Protein AF-A0A6V8R348-F1 (afdb_monomer)

pLDDT: mean 73.78, std 25.76, range [20.5, 98.69]

Structure (mmCIF, N/CA/C/O backbone):
data_AF-A0A6V8R348-F1
#
_entry.id   AF-A0A6V8R348-F1
#
loop_
_atom_site.group_PDB
_atom_site.id
_atom_site.type_symbol
_atom_site.label_atom_id
_atom_site.label_alt_id
_atom_site.label_comp_id
_atom_site.label_asym_id
_atom_site.label_entity_id
_atom_site.label_seq_id
_atom_site.pdbx_PDB_ins_code
_atom_site.Cartn_x
_atom_site.Cartn_y
_atom_site.Cartn_z
_atom_site.occupancy
_atom_site.B_iso_or_equiv
_atom_site.auth_seq_id
_atom_site.auth_comp_id
_atom_site.auth_asym_id
_atom_site.auth_atom_id
_atom_site.pdbx_PDB_model_num
ATOM 1 N N . MET A 1 1 ? -8.603 4.366 21.202 1.00 25.11 1 MET A N 1
ATOM 2 C CA . MET A 1 1 ? -8.521 5.725 20.624 1.00 25.11 1 MET A CA 1
ATOM 3 C C . MET A 1 1 ? -7.678 5.683 19.361 1.00 25.11 1 MET A C 1
ATOM 5 O O . MET A 1 1 ? -6.478 5.456 19.450 1.00 25.11 1 MET A O 1
ATOM 9 N N . ALA A 1 2 ? -8.313 5.844 18.203 1.00 22.27 2 ALA A N 1
ATOM 10 C CA . ALA A 1 2 ? -7.664 5.962 16.903 1.00 22.27 2 ALA A CA 1
ATOM 11 C C . ALA A 1 2 ? -8.303 7.152 16.178 1.00 22.27 2 ALA A C 1
ATOM 13 O O . ALA A 1 2 ? -9.514 7.167 15.979 1.00 22.27 2 ALA A O 1
ATOM 14 N N . THR A 1 3 ? -7.496 8.146 15.812 1.00 20.50 3 THR A N 1
ATOM 15 C CA . THR A 1 3 ? -7.921 9.274 14.978 1.00 20.50 3 THR A CA 1
ATOM 16 C C . THR A 1 3 ? -7.189 9.154 13.651 1.00 20.50 3 THR A C 1
ATOM 18 O O . THR A 1 3 ? -5.979 9.358 13.593 1.00 20.50 3 THR A O 1
ATOM 21 N N . ILE A 1 4 ? -7.917 8.817 12.588 1.00 23.52 4 ILE A N 1
ATOM 22 C CA . ILE A 1 4 ? -7.474 8.997 11.203 1.00 23.52 4 ILE A CA 1
ATOM 23 C C . ILE A 1 4 ? -8.502 9.913 10.548 1.00 23.52 4 ILE A C 1
ATOM 25 O O . ILE A 1 4 ? -9.668 9.556 10.392 1.00 23.52 4 ILE A O 1
ATOM 29 N N . ALA A 1 5 ? -8.067 11.126 10.217 1.00 21.28 5 ALA A N 1
ATOM 30 C CA . ALA A 1 5 ? -8.861 12.094 9.481 1.00 21.28 5 ALA A CA 1
ATOM 31 C C . ALA A 1 5 ? -8.872 11.720 7.992 1.00 21.28 5 ALA A C 1
ATOM 33 O O . ALA A 1 5 ? -7.818 11.594 7.372 1.00 21.28 5 ALA A O 1
ATOM 34 N N . VAL A 1 6 ? -10.066 11.583 7.415 1.00 27.16 6 VAL A N 1
ATOM 35 C CA . VAL A 1 6 ? -10.279 11.516 5.963 1.00 27.16 6 VAL A CA 1
ATOM 36 C C . VAL A 1 6 ? -10.998 12.804 5.540 1.00 27.16 6 VAL A C 1
ATOM 38 O O . VAL A 1 6 ? -11.972 13.188 6.196 1.00 27.16 6 VAL A O 1
ATOM 41 N N . PRO A 1 7 ? -10.561 13.503 4.477 1.00 25.31 7 PRO A N 1
ATOM 42 C CA . PRO A 1 7 ? -11.258 14.687 3.989 1.00 25.31 7 PRO A CA 1
ATOM 43 C C . PRO A 1 7 ? -12.612 14.294 3.378 1.00 25.31 7 PRO A C 1
ATOM 45 O O . PRO A 1 7 ? -12.678 13.507 2.435 1.00 25.31 7 PRO A O 1
ATOM 48 N N . ARG A 1 8 ? -13.710 14.849 3.909 1.00 28.59 8 ARG A N 1
ATOM 49 C CA . ARG A 1 8 ? -15.047 14.719 3.305 1.00 28.59 8 ARG A CA 1
ATOM 50 C C . ARG A 1 8 ? -15.149 15.584 2.039 1.00 28.59 8 ARG A C 1
ATOM 52 O O . ARG A 1 8 ? -14.730 16.742 2.077 1.00 28.59 8 ARG A O 1
ATOM 59 N N . PRO A 1 9 ? -15.792 15.103 0.960 1.00 28.42 9 PRO A N 1
ATOM 60 C CA . PRO A 1 9 ? -16.287 15.974 -0.099 1.00 28.42 9 PRO A CA 1
ATOM 61 C C . PRO A 1 9 ? -17.397 16.876 0.457 1.00 28.42 9 PRO A C 1
ATOM 63 O O . PRO A 1 9 ? -18.315 16.404 1.130 1.00 28.42 9 PRO A O 1
ATOM 66 N N . ALA A 1 10 ? -17.332 18.173 0.167 1.00 26.77 10 ALA A N 1
ATOM 67 C CA . ALA A 1 10 ? -18.409 19.102 0.481 1.00 26.77 10 ALA A CA 1
ATOM 68 C C . ALA A 1 10 ? -19.626 18.808 -0.414 1.00 26.77 10 ALA A C 1
ATOM 70 O O . ALA A 1 10 ? -19.584 19.046 -1.620 1.00 26.77 10 ALA A O 1
ATOM 71 N N . LEU A 1 11 ? -20.717 18.313 0.174 1.00 30.47 11 LEU A N 1
ATOM 72 C CA . LEU A 1 11 ? -22.035 18.297 -0.460 1.00 30.47 11 LEU A CA 1
ATOM 73 C C . LEU A 1 11 ? -22.905 19.388 0.170 1.00 30.47 11 LEU A C 1
ATOM 75 O O . LEU A 1 11 ? -23.041 19.479 1.389 1.00 30.47 11 LEU A O 1
ATOM 79 N N . SER A 1 12 ? -23.456 20.243 -0.688 1.00 28.50 12 SER A N 1
ATOM 80 C CA . SER A 1 12 ? -24.325 21.368 -0.339 1.00 28.50 12 SER A CA 1
ATOM 81 C C . SER A 1 12 ? -25.666 20.900 0.256 1.00 28.50 12 SER A C 1
ATOM 83 O O . SER A 1 12 ? -26.158 19.833 -0.122 1.00 28.50 12 SER A O 1
ATOM 85 N N . PRO A 1 13 ? -26.305 21.691 1.137 1.00 29.05 13 PRO A N 1
ATOM 86 C CA . PRO A 1 13 ? -27.517 21.274 1.833 1.00 29.05 13 PRO A CA 1
ATOM 87 C C . PRO A 1 13 ? -28.717 21.250 0.877 1.00 29.05 13 PRO A C 1
ATOM 89 O O . PRO A 1 13 ? -29.029 22.253 0.233 1.00 29.05 13 PRO A O 1
ATOM 92 N N . LYS A 1 14 ? -29.421 20.115 0.804 1.00 29.30 14 LYS A N 1
ATOM 93 C CA . LYS A 1 14 ? -30.771 20.045 0.232 1.00 29.30 14 LYS A CA 1
ATOM 94 C C . LYS A 1 14 ? -31.790 19.869 1.352 1.00 29.30 14 LYS A C 1
ATOM 96 O O . LYS A 1 14 ? -31.671 18.976 2.183 1.00 29.30 14 LYS A O 1
ATOM 101 N N . ASN A 1 15 ? -32.764 20.774 1.339 1.00 25.86 15 ASN A N 1
ATOM 102 C CA . ASN A 1 15 ? -33.866 20.895 2.279 1.00 25.86 15 ASN A CA 1
ATOM 103 C C . ASN A 1 15 ? -34.677 19.604 2.437 1.00 25.86 15 ASN A C 1
ATOM 105 O O . ASN A 1 15 ? -34.973 18.897 1.473 1.00 25.86 15 ASN A O 1
ATOM 109 N N . SER A 1 16 ? -35.113 19.391 3.674 1.00 28.48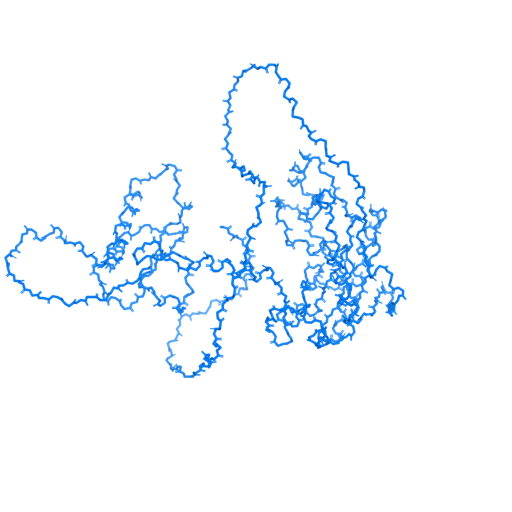 16 SER A N 1
ATOM 110 C CA . SER A 1 16 ? -36.178 18.487 4.074 1.00 28.48 16 SER A CA 1
ATOM 111 C C . SER A 1 16 ? -37.493 18.885 3.406 1.00 28.48 16 SER A C 1
ATOM 113 O O . SER A 1 16 ? -38.022 19.961 3.665 1.00 28.48 16 SER A O 1
ATOM 115 N N . SER A 1 17 ? -38.013 18.019 2.537 1.00 29.16 17 SER A N 1
ATOM 116 C CA . SER A 1 17 ? -39.440 17.833 2.225 1.00 29.16 17 SER A CA 1
ATOM 117 C C . SER A 1 17 ? -39.553 16.874 1.043 1.00 29.16 17 SER A C 1
ATOM 119 O O . SER A 1 17 ? -39.422 17.305 -0.095 1.00 29.16 17 SER A O 1
ATOM 121 N N . GLN A 1 18 ? -39.798 15.589 1.298 1.00 29.94 18 GLN A N 1
ATOM 122 C CA . GLN A 1 18 ? -40.923 14.856 0.703 1.00 29.94 18 GLN A CA 1
ATOM 123 C C . GLN A 1 18 ? -40.870 13.373 1.076 1.00 29.94 18 GLN A C 1
ATOM 125 O O . GLN A 1 18 ? -39.943 12.630 0.776 1.00 29.94 18 GLN A O 1
ATOM 130 N N . ARG A 1 19 ? -41.940 12.993 1.765 1.00 28.88 19 ARG A N 1
ATOM 131 C CA . ARG A 1 19 ? -42.390 11.654 2.113 1.00 28.88 19 ARG A CA 1
ATOM 132 C C . ARG A 1 19 ? -42.848 10.948 0.830 1.00 28.88 19 ARG A C 1
ATOM 134 O O . ARG A 1 19 ? -43.619 11.536 0.077 1.00 28.88 19 ARG A O 1
ATOM 141 N N . GLY A 1 20 ? -42.431 9.704 0.608 1.00 26.53 20 GLY A N 1
ATOM 142 C CA . GLY A 1 20 ? -42.877 8.899 -0.532 1.00 26.53 20 GLY A CA 1
ATOM 143 C C . GLY A 1 20 ? -42.679 7.407 -0.285 1.00 26.53 20 GLY A C 1
ATOM 144 O O . GLY A 1 20 ? -41.570 6.900 -0.341 1.00 26.53 20 GLY A O 1
ATOM 145 N N . SER A 1 21 ? -43.780 6.738 0.031 1.00 28.23 21 SER A N 1
ATOM 146 C CA . SER A 1 21 ? -43.976 5.300 0.237 1.00 28.23 21 SER A CA 1
ATOM 147 C C . SER A 1 21 ? -43.738 4.449 -1.019 1.00 28.23 21 SER A C 1
ATOM 149 O O . SER A 1 21 ? -44.215 4.860 -2.075 1.00 28.23 21 SER A O 1
ATOM 151 N N . THR A 1 22 ? -43.145 3.245 -0.896 1.00 28.73 22 THR A N 1
ATOM 152 C CA . THR A 1 22 ? -43.602 1.917 -1.427 1.00 28.73 22 THR A CA 1
ATOM 153 C C . THR A 1 22 ? -42.480 0.843 -1.391 1.00 28.73 22 THR A C 1
ATOM 155 O O . THR A 1 22 ? -41.325 1.210 -1.195 1.00 28.73 22 THR A O 1
ATOM 158 N N . PRO A 1 23 ? -42.806 -0.476 -1.438 1.00 29.14 23 PRO A N 1
ATOM 159 C CA . PRO A 1 23 ? -42.150 -1.516 -0.633 1.00 29.14 23 PRO A CA 1
ATOM 160 C C . PRO A 1 23 ? -41.112 -2.394 -1.358 1.00 29.14 23 PRO A C 1
ATOM 162 O O . PRO A 1 23 ? -41.039 -2.451 -2.583 1.00 29.14 23 PRO A O 1
ATOM 165 N N . VAL A 1 24 ? -40.364 -3.132 -0.532 1.00 27.97 24 VAL A N 1
ATOM 166 C CA . VAL A 1 24 ? -39.344 -4.143 -0.850 1.00 27.97 24 VAL A CA 1
ATOM 167 C C . VAL A 1 24 ? -39.964 -5.481 -1.288 1.00 27.97 24 VAL A C 1
ATOM 169 O O . VAL A 1 24 ? -40.884 -5.977 -0.648 1.00 27.97 24 VAL A O 1
ATOM 172 N N . ASN A 1 25 ? -39.390 -6.081 -2.334 1.00 24.95 25 ASN A N 1
ATOM 173 C CA . ASN A 1 25 ? -39.333 -7.516 -2.673 1.00 24.95 25 ASN A CA 1
ATOM 174 C C . ASN A 1 25 ? -38.086 -7.652 -3.586 1.00 24.95 25 ASN A C 1
ATOM 176 O O . ASN A 1 25 ? -37.888 -6.787 -4.430 1.00 24.95 25 ASN A O 1
ATOM 180 N N . SER A 1 26 ? -37.171 -8.620 -3.508 1.00 28.86 26 SER A N 1
ATOM 181 C CA . SER A 1 26 ? -37.227 -9.989 -2.991 1.00 28.86 26 SER A CA 1
ATOM 182 C C . SER A 1 26 ? -35.825 -10.644 -2.997 1.00 28.86 26 SER A C 1
ATOM 184 O O . SER A 1 26 ? -35.037 -10.381 -3.899 1.00 28.86 26 SER A O 1
ATOM 186 N N . ALA A 1 27 ? -35.637 -11.573 -2.048 1.00 25.58 27 ALA A N 1
ATOM 187 C CA . ALA A 1 27 ? -34.856 -12.825 -2.065 1.00 25.58 27 ALA A CA 1
ATOM 188 C C . ALA A 1 27 ? -33.306 -12.824 -2.157 1.00 25.58 27 ALA A C 1
ATOM 190 O O . ALA A 1 27 ? -32.704 -12.601 -3.202 1.00 25.58 27 ALA A O 1
ATOM 191 N N . SER A 1 28 ? -32.700 -13.256 -1.043 1.00 25.53 28 SER A N 1
ATOM 192 C CA . SER A 1 28 ? -31.333 -13.777 -0.882 1.00 25.53 28 SER A CA 1
ATOM 193 C C . SER A 1 28 ? -31.303 -15.302 -1.096 1.00 25.53 28 SER A C 1
ATOM 195 O O . SER A 1 28 ? -32.234 -15.976 -0.645 1.00 25.53 28 SER A O 1
ATOM 197 N N . PRO A 1 29 ? -30.239 -15.879 -1.689 1.00 26.03 29 PRO A N 1
ATOM 198 C CA . PRO A 1 29 ? -29.902 -17.284 -1.522 1.00 26.03 29 PRO A CA 1
ATOM 199 C C . PRO A 1 29 ? -28.586 -17.427 -0.739 1.00 26.03 29 PRO A C 1
ATOM 201 O O . PRO A 1 29 ? -27.500 -17.405 -1.313 1.00 26.03 29 PRO A O 1
ATOM 204 N N . LEU A 1 30 ? -28.679 -17.618 0.580 1.00 25.34 30 LEU A N 1
ATOM 205 C CA . LEU A 1 30 ? -27.554 -18.050 1.418 1.00 25.34 30 LEU A CA 1
ATOM 206 C C . LEU A 1 30 ? -28.011 -19.181 2.343 1.00 25.34 30 LEU A C 1
ATOM 208 O O . LEU A 1 30 ? -28.204 -19.024 3.541 1.00 25.34 30 LEU A O 1
ATOM 212 N N . GLN A 1 31 ? -28.224 -20.345 1.737 1.00 29.62 31 GLN A N 1
ATOM 213 C CA . GLN A 1 31 ? -28.246 -21.635 2.416 1.00 29.62 31 GLN A CA 1
ATOM 214 C C . GLN A 1 31 ? -27.586 -22.632 1.476 1.00 29.62 31 GLN A C 1
ATOM 216 O O . GLN A 1 31 ? -28.186 -23.002 0.474 1.00 29.62 31 GLN A O 1
ATOM 221 N N . THR A 1 32 ? -26.335 -22.991 1.761 1.00 28.52 32 THR A N 1
ATOM 222 C CA . THR A 1 32 ? -25.731 -24.329 1.602 1.00 28.52 32 THR A CA 1
ATOM 223 C C . THR A 1 32 ? -24.224 -24.161 1.745 1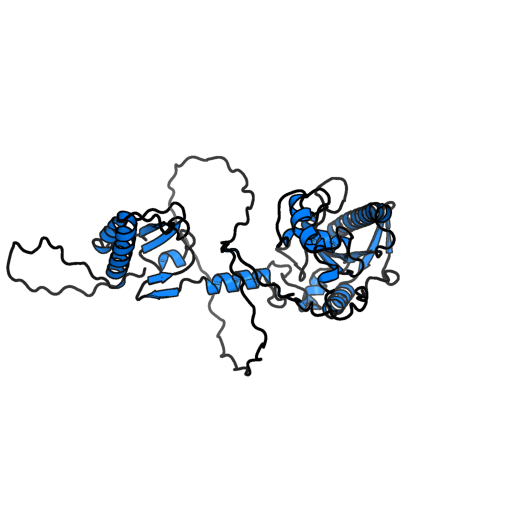.00 28.52 32 THR A C 1
ATOM 225 O O . THR A 1 32 ? -23.546 -24.015 0.742 1.00 28.52 32 THR A O 1
ATOM 228 N N . LEU A 1 33 ? -23.693 -24.202 2.966 1.00 24.91 33 LEU A N 1
ATOM 229 C CA . LEU A 1 33 ? -22.359 -24.752 3.222 1.00 24.91 33 LEU A CA 1
ATOM 230 C C . LEU A 1 33 ? -22.377 -25.352 4.632 1.00 24.91 33 LEU A C 1
ATOM 232 O O . LEU A 1 33 ? -22.373 -24.644 5.635 1.00 24.91 33 LEU A O 1
ATOM 236 N N . GLY A 1 34 ? -22.490 -26.680 4.682 1.00 25.86 34 GLY A N 1
ATOM 237 C CA . GLY A 1 34 ? -22.396 -27.460 5.907 1.00 25.86 34 GLY A CA 1
ATOM 238 C C . GLY A 1 34 ? -20.979 -27.398 6.466 1.00 25.86 34 GLY A C 1
ATOM 239 O O . GLY A 1 34 ? -20.026 -27.815 5.810 1.00 25.86 34 GLY A O 1
ATOM 240 N N . LEU A 1 35 ? -20.857 -26.880 7.685 1.00 25.70 35 LEU A N 1
ATOM 241 C CA . LEU A 1 35 ? -19.626 -26.896 8.464 1.00 25.70 35 LEU A CA 1
ATOM 242 C C . LEU A 1 35 ? -19.387 -28.315 8.994 1.00 25.70 35 LEU A C 1
ATOM 244 O O . LEU A 1 35 ? -20.130 -28.805 9.845 1.00 25.70 35 LEU A O 1
ATOM 248 N N . ALA A 1 36 ? -18.345 -28.971 8.486 1.00 25.38 36 ALA A N 1
ATOM 249 C CA . ALA A 1 36 ? -17.741 -30.125 9.136 1.00 25.38 36 ALA A CA 1
ATOM 250 C C . ALA A 1 36 ? -16.706 -29.645 10.170 1.00 25.38 36 ALA A C 1
ATOM 252 O O . ALA A 1 36 ? -15.956 -28.700 9.940 1.00 25.38 36 ALA A O 1
ATOM 253 N N . SER A 1 37 ? -16.713 -30.320 11.313 1.00 27.34 37 SER A N 1
ATOM 254 C CA . SER A 1 37 ? -15.923 -30.114 12.530 1.00 27.34 37 SER A CA 1
ATOM 255 C C . SER A 1 37 ? -14.403 -29.969 12.344 1.00 27.34 37 SER A C 1
ATOM 257 O O . SER A 1 37 ? -13.785 -30.736 11.605 1.00 27.34 37 SER A O 1
ATOM 259 N N . SER A 1 38 ? -13.806 -29.065 13.128 1.00 25.94 38 SER A N 1
ATOM 260 C CA . SER A 1 38 ? -12.360 -28.846 13.285 1.00 25.94 38 SER A CA 1
ATOM 261 C C . SER A 1 38 ? -11.605 -30.067 13.837 1.00 25.94 38 SER A C 1
ATOM 263 O O . SER A 1 38 ? -12.055 -30.652 14.826 1.00 25.94 38 SER A O 1
ATOM 265 N N . PRO A 1 39 ? -10.406 -30.401 13.322 1.00 28.70 39 PRO A N 1
ATOM 266 C CA . PRO A 1 39 ? -9.449 -31.216 14.052 1.00 28.70 39 PRO A CA 1
ATOM 267 C C . PRO A 1 39 ? -8.561 -30.346 14.954 1.00 28.70 39 PRO A C 1
ATOM 269 O O . PRO A 1 39 ? -8.047 -29.302 14.553 1.00 28.70 39 PRO A O 1
ATOM 272 N N . GLN A 1 40 ? -8.382 -30.813 16.190 1.00 26.06 40 GLN A N 1
ATOM 273 C CA . GLN A 1 40 ? -7.456 -30.280 17.187 1.00 26.06 40 GLN A CA 1
ATOM 274 C C . GLN A 1 40 ? -6.010 -30.294 16.666 1.00 26.06 40 GLN A C 1
ATOM 276 O O . GLN A 1 40 ? -5.535 -31.325 16.191 1.00 26.06 40 GLN A O 1
ATOM 281 N N . LEU A 1 41 ? -5.282 -29.189 16.850 1.00 26.62 41 LEU A N 1
ATOM 282 C CA . LEU A 1 41 ? -3.821 -29.173 16.796 1.00 26.62 41 LEU A CA 1
ATOM 283 C C . LEU A 1 41 ? -3.253 -28.632 18.107 1.00 26.62 41 LEU A C 1
ATOM 285 O O . LEU A 1 41 ? -3.737 -27.660 18.683 1.00 26.62 41 LEU A O 1
ATOM 289 N N . ALA A 1 42 ? -2.254 -29.363 18.586 1.00 24.14 42 ALA A N 1
ATOM 290 C CA . ALA A 1 42 ? -1.665 -29.294 19.906 1.00 24.14 42 ALA A CA 1
ATOM 291 C C . ALA A 1 42 ? -0.438 -28.368 19.977 1.00 24.14 42 ALA A C 1
ATOM 293 O O . ALA A 1 42 ? 0.215 -28.095 18.974 1.00 24.14 42 ALA A O 1
ATOM 294 N N . ALA A 1 43 ? -0.089 -28.047 21.227 1.00 26.36 43 ALA A N 1
ATOM 295 C CA . ALA A 1 43 ? 1.189 -27.549 21.743 1.00 26.36 43 ALA A CA 1
ATOM 296 C C . ALA A 1 43 ? 1.489 -26.042 21.600 1.00 26.36 43 ALA A C 1
ATOM 298 O O . ALA A 1 43 ? 2.004 -25.539 20.607 1.00 26.36 43 ALA A O 1
ATOM 299 N N . SER A 1 44 ? 1.253 -25.357 22.720 1.00 26.42 44 SER A N 1
ATOM 300 C CA . SER A 1 44 ? 1.755 -24.039 23.101 1.00 26.42 44 SER A CA 1
ATOM 301 C C . SER A 1 44 ? 3.288 -23.963 23.073 1.00 26.42 44 SER A C 1
ATOM 303 O O . SER A 1 44 ? 3.961 -24.718 23.780 1.00 26.42 44 SER A O 1
ATOM 305 N N . VAL A 1 45 ? 3.844 -22.996 22.340 1.00 27.31 45 VAL A N 1
ATOM 306 C CA .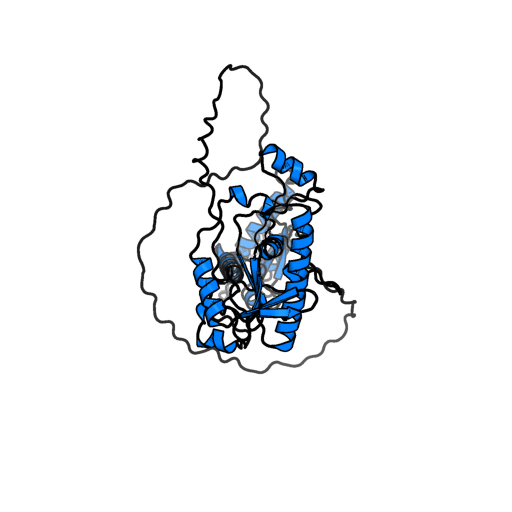 VAL A 1 45 ? 5.259 -22.611 22.442 1.00 27.31 45 VAL A CA 1
ATOM 307 C C . VAL A 1 45 ? 5.383 -21.454 23.436 1.00 27.31 45 VAL A C 1
ATOM 309 O O . VAL A 1 45 ? 4.826 -20.377 23.243 1.00 27.31 45 VAL A O 1
ATOM 312 N N . SER A 1 46 ? 6.104 -21.699 24.531 1.00 23.12 46 SER A N 1
ATOM 313 C CA . SER A 1 46 ? 6.351 -20.748 25.619 1.00 23.12 46 SER A CA 1
ATOM 314 C C . SER A 1 46 ? 7.304 -19.629 25.177 1.00 23.12 46 SER A C 1
ATOM 316 O O . SER A 1 46 ? 8.517 -19.832 25.125 1.00 23.12 46 SER A O 1
ATOM 318 N N . LEU A 1 47 ? 6.781 -18.426 24.940 1.00 27.09 47 LEU A N 1
ATOM 319 C CA . LEU A 1 47 ? 7.579 -17.208 24.773 1.00 27.09 47 LEU A CA 1
ATOM 320 C C . LEU A 1 47 ? 8.115 -16.747 26.138 1.00 27.09 47 LEU A C 1
ATOM 322 O O . LEU A 1 47 ? 7.390 -16.184 26.953 1.00 27.09 47 LEU A O 1
ATOM 326 N N . LYS A 1 48 ? 9.401 -16.996 26.405 1.00 24.95 48 LYS A N 1
ATOM 327 C CA . LYS A 1 48 ? 10.129 -16.354 27.507 1.00 24.95 48 LYS A CA 1
ATOM 328 C C . LYS A 1 48 ? 10.708 -15.036 27.000 1.00 24.95 48 LYS A C 1
ATOM 330 O O . LYS A 1 48 ? 11.736 -15.062 26.337 1.00 24.95 48 LYS A O 1
ATOM 335 N N . ASN A 1 49 ? 10.036 -13.923 27.288 1.00 27.69 49 ASN A N 1
ATOM 336 C CA . ASN A 1 49 ? 10.648 -12.618 27.569 1.00 27.69 49 ASN A CA 1
ATOM 337 C C . ASN A 1 49 ? 9.558 -11.645 28.058 1.00 27.69 49 ASN A C 1
ATOM 339 O O . ASN A 1 49 ? 8.556 -11.475 27.364 1.00 27.69 49 ASN A O 1
ATOM 343 N N . PRO A 1 50 ? 9.710 -11.017 29.238 1.00 29.55 50 PRO A N 1
ATOM 344 C CA . PRO A 1 50 ? 8.724 -10.075 29.744 1.00 29.55 50 PRO A CA 1
ATOM 345 C C . PRO A 1 50 ? 8.804 -8.755 28.966 1.00 29.55 50 PRO A C 1
ATOM 347 O O . PRO A 1 50 ? 9.831 -8.079 28.957 1.00 29.55 50 PRO A O 1
ATOM 350 N N . VAL A 1 51 ? 7.700 -8.385 28.317 1.00 28.48 51 VAL A N 1
ATOM 351 C CA . VAL A 1 51 ? 7.482 -7.039 27.778 1.00 28.48 51 VAL A CA 1
ATOM 352 C C . VAL A 1 51 ? 7.246 -6.108 28.967 1.00 28.48 51 VAL A C 1
ATOM 354 O O . VAL A 1 51 ? 6.200 -6.170 29.608 1.00 28.48 51 VAL A O 1
ATOM 357 N N . SER A 1 52 ? 8.233 -5.272 29.295 1.00 26.83 52 SER A N 1
ATOM 358 C CA . SER A 1 52 ? 8.081 -4.230 30.313 1.00 26.83 52 SER A CA 1
ATOM 359 C C . SER A 1 52 ? 7.301 -3.052 29.722 1.00 26.83 52 SER A C 1
ATOM 361 O O . SER A 1 52 ? 7.814 -2.327 28.868 1.00 26.83 52 SER A O 1
ATOM 363 N N . LEU A 1 53 ? 6.045 -2.881 30.148 1.00 29.09 53 LEU A N 1
ATOM 364 C CA . LEU A 1 53 ? 5.280 -1.652 29.941 1.00 29.09 53 LEU A CA 1
ATOM 365 C C . LEU A 1 53 ? 5.829 -0.575 30.884 1.00 29.09 53 LEU A C 1
ATOM 367 O O . LEU A 1 53 ? 5.624 -0.660 32.092 1.00 29.09 53 LEU A O 1
ATOM 371 N N . TYR A 1 54 ? 6.462 0.467 30.347 1.00 32.09 54 TYR A N 1
ATOM 372 C CA . TYR A 1 54 ? 6.718 1.677 31.126 1.00 32.09 54 TYR A CA 1
ATOM 373 C C . TYR A 1 54 ? 5.577 2.672 30.925 1.00 32.09 54 TYR A C 1
ATOM 375 O O . TYR A 1 54 ? 5.381 3.226 29.843 1.00 32.09 54 TYR A O 1
ATOM 383 N N . ALA A 1 55 ? 4.815 2.859 32.002 1.00 26.62 55 ALA A N 1
ATOM 384 C CA . ALA A 1 55 ? 3.872 3.947 32.178 1.00 26.62 55 ALA A CA 1
ATOM 385 C C . ALA A 1 55 ? 4.629 5.277 32.315 1.00 26.62 55 ALA A C 1
ATOM 387 O O . ALA A 1 55 ? 5.644 5.370 33.006 1.00 26.62 55 ALA A O 1
ATOM 388 N N . ALA A 1 56 ? 4.122 6.306 31.644 1.00 28.67 56 ALA A N 1
ATOM 389 C CA . ALA A 1 56 ? 4.606 7.668 31.769 1.00 28.67 56 ALA A CA 1
ATOM 390 C C . ALA A 1 56 ? 4.123 8.297 33.085 1.00 28.67 56 ALA A C 1
ATOM 392 O O . ALA A 1 56 ? 2.940 8.223 33.409 1.00 28.67 56 ALA A O 1
ATOM 393 N N . GLY A 1 57 ? 5.032 8.997 33.766 1.00 28.58 57 GLY A N 1
ATOM 394 C CA . GLY A 1 57 ? 4.700 10.046 34.727 1.00 28.58 57 GLY A CA 1
ATOM 395 C C . GLY A 1 57 ? 4.819 9.655 36.196 1.00 28.58 57 GLY A C 1
ATOM 396 O O . GLY A 1 57 ? 3.878 9.135 36.776 1.00 28.58 57 GLY A O 1
ATOM 397 N N . GLN A 1 58 ? 5.934 10.038 36.817 1.00 27.80 58 GLN A N 1
ATOM 398 C CA . GLN A 1 58 ? 5.925 10.743 38.101 1.00 27.80 58 GLN A CA 1
ATOM 399 C C . GLN A 1 58 ? 7.305 11.367 38.331 1.00 27.80 58 GLN A C 1
ATOM 401 O O . GLN A 1 58 ? 8.305 10.671 38.478 1.00 27.80 58 GLN A O 1
ATOM 406 N N . ALA A 1 59 ? 7.354 12.698 38.315 1.00 29.98 59 ALA A N 1
ATOM 407 C CA . ALA A 1 59 ? 8.474 13.446 38.858 1.00 29.98 59 ALA A CA 1
ATOM 408 C C . ALA A 1 59 ? 8.313 13.455 40.381 1.00 29.98 59 ALA A C 1
ATOM 410 O O . ALA A 1 59 ? 7.355 14.036 40.890 1.00 29.98 59 ALA A O 1
ATOM 411 N N . ILE A 1 60 ? 9.230 12.803 41.089 1.00 27.55 60 ILE A N 1
ATOM 412 C CA . ILE A 1 60 ? 9.439 13.033 42.516 1.00 27.55 60 ILE A CA 1
ATOM 413 C C . ILE A 1 60 ? 10.825 13.654 42.633 1.00 27.55 60 ILE A C 1
ATOM 415 O O . ILE A 1 60 ? 11.834 13.034 42.305 1.00 27.55 60 ILE A O 1
ATOM 419 N N . LEU A 1 61 ? 10.824 14.930 43.009 1.00 33.31 61 LEU A N 1
ATOM 420 C CA . LEU A 1 61 ? 11.973 15.618 43.570 1.00 33.31 61 LEU A CA 1
ATOM 421 C C . LEU A 1 61 ? 12.180 15.053 44.974 1.00 33.31 61 LEU A C 1
ATOM 423 O O . LEU A 1 61 ? 11.241 15.110 45.759 1.00 33.31 61 LEU A O 1
ATOM 427 N N . ASP A 1 62 ? 13.373 14.546 45.269 1.00 27.14 62 ASP A N 1
ATOM 428 C CA . ASP A 1 62 ? 13.959 14.664 46.603 1.00 27.14 62 ASP A CA 1
ATOM 429 C C . ASP A 1 62 ? 15.490 14.564 46.520 1.00 27.14 62 ASP A C 1
ATOM 431 O O . ASP A 1 62 ? 16.054 13.690 45.859 1.00 27.14 62 ASP A O 1
ATOM 435 N N . ASP A 1 63 ? 16.124 15.546 47.158 1.00 28.69 63 ASP A N 1
ATOM 436 C CA . ASP A 1 63 ? 17.559 15.719 47.372 1.00 28.69 63 ASP A CA 1
ATOM 437 C C . ASP A 1 63 ? 18.110 14.664 48.345 1.00 28.69 63 ASP A C 1
ATOM 439 O O . ASP A 1 63 ? 17.495 14.405 49.380 1.00 28.69 63 ASP A O 1
ATOM 443 N N . ALA A 1 64 ? 19.310 14.147 48.053 1.00 31.05 64 ALA A N 1
ATOM 444 C CA . ALA A 1 64 ? 20.483 14.104 48.946 1.00 31.05 64 ALA A CA 1
ATOM 445 C C . ALA A 1 64 ? 21.412 12.913 48.638 1.00 31.05 64 ALA A C 1
ATOM 447 O O . ALA A 1 64 ? 20.984 11.763 48.622 1.00 31.05 64 ALA A O 1
ATOM 448 N N . ASP A 1 65 ? 22.690 13.249 48.429 1.00 30.66 65 ASP A N 1
ATOM 449 C CA . ASP A 1 65 ? 23.913 12.461 48.640 1.00 30.66 65 ASP A CA 1
ATOM 450 C C . ASP A 1 65 ? 23.789 10.927 48.705 1.00 30.66 65 ASP A C 1
ATOM 452 O O . ASP A 1 65 ? 23.511 10.358 49.759 1.00 30.66 65 ASP A O 1
ATOM 456 N N . ASP A 1 66 ? 24.218 10.250 47.635 1.00 29.61 66 ASP A N 1
ATOM 457 C CA . ASP A 1 66 ? 25.157 9.144 47.825 1.00 29.61 66 ASP A CA 1
ATOM 458 C C . ASP A 1 66 ? 26.096 8.986 46.625 1.00 29.61 66 ASP A C 1
ATOM 460 O O . ASP A 1 66 ? 25.714 9.027 45.452 1.00 29.61 66 ASP A O 1
ATOM 464 N N . THR A 1 67 ? 27.372 8.828 46.947 1.00 36.69 67 THR A N 1
ATOM 465 C CA . THR A 1 67 ? 28.492 8.797 46.009 1.00 36.69 67 THR A CA 1
ATOM 466 C C . THR A 1 67 ? 28.656 7.358 45.531 1.00 36.69 67 THR A C 1
ATOM 468 O O . THR A 1 67 ? 29.546 6.636 45.968 1.00 36.69 67 THR A O 1
ATOM 471 N N . GLY A 1 68 ? 27.761 6.913 44.652 1.00 27.30 68 GLY A N 1
ATOM 472 C CA . GLY A 1 68 ? 27.792 5.582 44.055 1.00 27.30 68 GLY A CA 1
ATOM 473 C C . GLY A 1 68 ? 27.734 5.687 42.542 1.00 27.30 68 GLY A C 1
ATOM 474 O O . GLY A 1 68 ? 26.694 5.998 41.972 1.00 27.30 68 GLY A O 1
ATOM 475 N N . SER A 1 69 ? 28.857 5.433 41.876 1.00 28.19 69 SER A N 1
ATOM 476 C CA . SER A 1 69 ? 28.924 5.261 40.428 1.00 28.19 69 SER A CA 1
ATOM 477 C C . SER A 1 69 ? 28.012 4.107 39.998 1.00 28.19 69 SER A C 1
ATOM 479 O O . SER A 1 69 ? 28.424 2.948 39.990 1.00 28.19 69 SER A O 1
ATOM 481 N N . CYS A 1 70 ? 26.768 4.419 39.638 1.00 26.86 70 CYS A N 1
ATOM 482 C CA . CYS A 1 70 ? 25.901 3.517 38.897 1.00 26.86 70 CYS A CA 1
ATOM 483 C C . CYS A 1 70 ? 26.457 3.399 37.475 1.00 26.86 70 CYS A C 1
ATOM 485 O O . CYS A 1 70 ? 26.031 4.099 36.556 1.00 26.86 70 CYS A O 1
ATOM 487 N N . GLU A 1 71 ? 27.439 2.514 37.301 1.00 25.14 71 GLU A N 1
ATOM 488 C CA . GLU A 1 71 ? 27.699 1.878 36.017 1.00 25.14 71 GLU A CA 1
ATOM 489 C C . GLU A 1 71 ? 26.410 1.161 35.606 1.00 25.14 71 GLU A C 1
ATOM 491 O O . GLU A 1 71 ? 26.176 -0.005 35.925 1.00 25.14 71 GLU A O 1
ATOM 496 N N . TYR A 1 72 ? 25.553 1.868 34.868 1.00 31.08 72 TYR A N 1
ATOM 497 C CA . TYR A 1 72 ? 24.728 1.208 33.876 1.00 31.08 72 TYR A CA 1
ATOM 498 C C . TYR A 1 72 ? 25.717 0.508 32.958 1.00 31.08 72 TYR A C 1
ATOM 500 O O . TYR A 1 72 ? 26.358 1.134 32.113 1.00 31.08 72 TYR A O 1
ATOM 508 N N . THR A 1 73 ? 25.906 -0.785 33.195 1.00 26.39 73 THR A N 1
ATOM 509 C CA . THR A 1 73 ? 26.573 -1.680 32.269 1.00 26.39 73 THR A CA 1
ATOM 510 C C . THR A 1 73 ? 25.768 -1.601 30.983 1.00 26.39 73 THR A C 1
ATOM 512 O O . THR A 1 73 ? 24.758 -2.278 30.800 1.00 26.39 73 THR A O 1
ATOM 515 N N . LEU A 1 74 ? 26.194 -0.690 30.105 1.00 32.66 74 LEU A N 1
ATOM 516 C CA . LEU A 1 74 ? 25.906 -0.717 28.689 1.00 32.66 74 LEU A CA 1
ATOM 517 C C . LEU A 1 74 ? 26.342 -2.107 28.252 1.00 32.6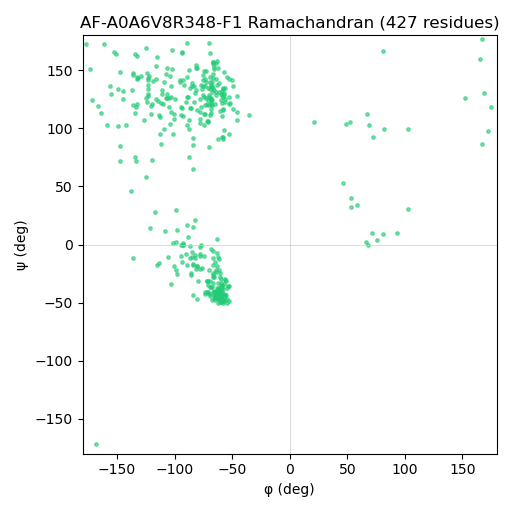6 74 LEU A C 1
ATOM 519 O O . LEU A 1 74 ? 27.528 -2.357 28.045 1.00 32.66 74 LEU A O 1
ATOM 523 N N . SER A 1 75 ? 25.383 -3.033 28.212 1.00 27.39 75 SER A N 1
ATOM 524 C CA . SER A 1 75 ? 25.509 -4.281 27.481 1.00 27.39 75 SER A CA 1
ATOM 525 C C . SER A 1 75 ? 26.070 -3.877 26.130 1.00 27.39 75 SER A C 1
ATOM 527 O O . SER A 1 75 ? 25.380 -3.218 25.349 1.00 27.39 75 SER A O 1
ATOM 529 N N . SER A 1 76 ? 27.343 -4.189 25.912 1.00 28.84 76 SER A N 1
ATOM 530 C CA . SER A 1 76 ? 28.036 -3.925 24.668 1.00 28.84 76 SER A CA 1
ATOM 531 C C . SER A 1 76 ? 27.154 -4.452 23.549 1.00 28.84 76 SER A C 1
ATOM 533 O O . SER A 1 76 ? 26.837 -5.643 23.510 1.00 28.84 76 SER A O 1
ATOM 535 N N . SER A 1 77 ? 26.691 -3.543 22.684 1.00 38.09 77 SER A N 1
ATOM 536 C CA . SER A 1 77 ? 25.921 -3.906 21.500 1.00 38.09 77 SER A CA 1
ATOM 537 C C . SER A 1 77 ? 26.642 -5.070 20.822 1.00 38.09 77 SER A C 1
ATOM 539 O O . SER A 1 77 ? 27.858 -4.965 20.613 1.00 38.09 77 SER A O 1
ATOM 541 N N . PRO A 1 78 ? 25.954 -6.191 20.528 1.00 40.53 78 PRO A N 1
ATOM 542 C CA . PRO A 1 78 ? 26.592 -7.317 19.868 1.00 40.53 78 PRO A CA 1
ATOM 543 C C . PRO A 1 78 ? 27.268 -6.774 18.616 1.00 40.53 78 PRO A C 1
ATOM 545 O O . PRO A 1 78 ? 26.641 -6.035 17.856 1.00 40.53 78 PRO A O 1
ATOM 548 N N . SER A 1 79 ? 28.565 -7.066 18.475 1.00 40.16 79 SER A N 1
ATOM 549 C CA . SER A 1 79 ? 29.429 -6.577 17.401 1.00 40.16 79 SER A CA 1
ATOM 550 C C . SER A 1 79 ? 28.637 -6.465 16.098 1.00 40.16 79 SER A C 1
ATOM 552 O O . SER A 1 79 ? 28.195 -7.489 15.570 1.00 40.16 79 SER A O 1
ATOM 554 N N . HIS A 1 80 ? 28.405 -5.237 15.623 1.00 49.25 80 HIS A N 1
ATOM 555 C CA . HIS A 1 80 ? 27.656 -4.979 14.398 1.00 49.25 80 HIS A CA 1
ATOM 556 C C . HIS A 1 80 ? 28.415 -5.604 13.225 1.00 49.25 80 HIS A C 1
ATOM 558 O O . HIS A 1 80 ? 29.288 -4.978 12.626 1.00 49.25 80 HIS A O 1
ATOM 564 N N . ALA A 1 81 ? 28.101 -6.857 12.896 1.00 46.44 81 ALA A N 1
ATOM 565 C CA . ALA A 1 81 ? 28.484 -7.413 11.616 1.00 46.44 81 ALA A CA 1
ATOM 566 C C . ALA A 1 81 ? 27.883 -6.490 10.541 1.00 46.44 81 ALA A C 1
ATOM 568 O O . ALA A 1 81 ? 26.699 -6.144 10.643 1.00 46.44 81 ALA A O 1
ATOM 569 N N . PRO A 1 82 ? 28.664 -6.041 9.544 1.00 53.31 82 PRO A N 1
ATOM 570 C CA . PRO A 1 82 ? 28.124 -5.222 8.473 1.00 53.31 82 PRO A CA 1
ATOM 571 C C . PRO A 1 82 ? 27.005 -6.019 7.802 1.00 53.31 82 PRO A C 1
ATOM 573 O O . PRO A 1 82 ? 27.242 -7.114 7.284 1.00 53.31 82 PRO A O 1
ATOM 576 N N . ALA A 1 83 ? 25.772 -5.509 7.875 1.00 58.03 83 ALA A N 1
ATOM 577 C CA . ALA A 1 83 ? 24.655 -6.167 7.215 1.00 58.03 83 ALA A CA 1
ATOM 578 C C . ALA A 1 83 ? 24.960 -6.228 5.722 1.00 58.03 83 ALA A C 1
ATOM 580 O O . ALA A 1 83 ? 25.341 -5.230 5.105 1.00 58.03 83 ALA A O 1
ATOM 581 N N . ARG A 1 84 ? 24.828 -7.423 5.153 1.00 68.25 84 ARG A N 1
ATOM 582 C CA . ARG A 1 84 ? 24.935 -7.584 3.710 1.00 68.25 84 ARG A CA 1
ATOM 583 C C . ARG A 1 84 ? 23.733 -6.881 3.074 1.00 68.25 84 ARG A C 1
ATOM 585 O O . ARG A 1 84 ? 22.629 -7.040 3.597 1.00 68.25 84 ARG A O 1
ATOM 592 N N . PRO A 1 85 ? 23.927 -6.122 1.984 1.00 76.56 85 PRO A N 1
ATOM 593 C CA . PRO A 1 85 ? 22.811 -5.594 1.215 1.00 76.56 85 PRO A CA 1
ATOM 594 C C . PRO A 1 85 ? 21.852 -6.720 0.834 1.00 76.56 85 PRO A C 1
ATOM 596 O O . PRO A 1 85 ? 22.301 -7.830 0.528 1.00 76.56 85 PRO A O 1
ATOM 599 N N . GLN A 1 86 ? 20.551 -6.435 0.853 1.00 84.50 86 GLN A N 1
ATOM 600 C CA . GLN A 1 86 ? 19.557 -7.383 0.361 1.00 84.50 86 GLN A CA 1
ATOM 601 C C . GLN A 1 86 ? 19.858 -7.737 -1.102 1.00 84.50 86 GLN A C 1
ATOM 603 O O . GLN A 1 86 ? 20.167 -6.872 -1.929 1.00 84.50 86 GLN A O 1
ATOM 608 N N . ALA A 1 87 ? 19.800 -9.028 -1.412 1.00 87.69 87 ALA A N 1
ATOM 609 C CA . ALA A 1 87 ? 19.966 -9.528 -2.765 1.00 87.69 87 ALA A CA 1
ATOM 610 C C . ALA A 1 87 ? 18.642 -9.399 -3.531 1.00 87.69 87 ALA A C 1
ATOM 612 O O . ALA A 1 87 ? 17.561 -9.404 -2.950 1.00 87.69 87 ALA A O 1
ATOM 613 N N . SER A 1 88 ? 18.705 -9.305 -4.856 1.00 90.56 88 SER A N 1
ATOM 614 C CA . SER A 1 88 ? 17.509 -9.244 -5.701 1.00 90.56 88 SER A CA 1
ATOM 615 C C . SER A 1 88 ? 17.770 -9.987 -7.003 1.00 90.56 88 SER A C 1
ATOM 617 O O . SER A 1 88 ? 18.785 -9.742 -7.658 1.00 90.56 88 SER A O 1
ATOM 619 N N . LEU A 1 89 ? 16.832 -10.852 -7.404 1.00 92.94 89 LEU A N 1
ATOM 620 C CA . LEU A 1 89 ? 16.842 -11.488 -8.729 1.00 92.94 89 LEU A CA 1
ATOM 621 C C . LEU A 1 89 ? 16.661 -10.465 -9.864 1.00 92.94 89 LEU A C 1
ATOM 623 O O . LEU A 1 89 ? 16.957 -10.760 -11.016 1.00 92.94 89 LEU A O 1
ATOM 627 N N . LEU A 1 90 ? 16.214 -9.250 -9.536 1.00 92.94 90 LEU A N 1
ATOM 628 C CA . LEU A 1 90 ? 16.000 -8.142 -10.469 1.00 92.94 90 LEU A CA 1
ATOM 629 C C . LEU A 1 90 ? 17.212 -7.196 -10.559 1.00 92.94 90 LEU A C 1
ATOM 631 O O . LEU A 1 90 ? 17.191 -6.211 -11.300 1.00 92.94 90 LEU A O 1
ATOM 635 N N . CYS A 1 91 ? 18.279 -7.475 -9.799 1.00 85.19 91 CYS A N 1
ATOM 636 C CA . CYS A 1 91 ? 19.476 -6.638 -9.757 1.00 85.19 91 CYS A CA 1
ATOM 637 C C . CYS A 1 91 ? 20.315 -6.708 -11.038 1.00 85.19 91 CYS A C 1
ATOM 639 O O . CYS A 1 91 ? 20.957 -5.716 -11.381 1.00 85.19 91 CYS A O 1
ATOM 641 N N . SER A 1 92 ? 20.327 -7.848 -11.734 1.00 83.00 92 SER A N 1
ATOM 642 C CA . SER A 1 92 ? 20.915 -7.970 -13.072 1.00 83.00 92 SER A CA 1
ATOM 643 C C . SER A 1 92 ? 19.770 -7.940 -14.082 1.00 83.00 92 SER A C 1
ATOM 645 O O . SER A 1 92 ? 19.130 -8.965 -14.308 1.00 83.00 92 SER A O 1
ATOM 647 N N . PRO A 1 93 ? 19.445 -6.765 -14.651 1.00 83.25 93 PRO A N 1
ATOM 648 C CA . PRO A 1 93 ? 18.329 -6.652 -15.574 1.00 83.25 93 PRO A CA 1
ATOM 649 C C . PRO A 1 93 ? 18.679 -7.171 -16.981 1.00 83.25 93 PRO A C 1
ATOM 651 O O . PRO A 1 93 ? 17.817 -7.184 -17.852 1.00 83.25 93 PRO A O 1
ATOM 654 N N . ASP A 1 94 ? 19.922 -7.608 -17.214 1.00 85.12 94 ASP A N 1
ATOM 655 C CA . ASP A 1 94 ? 20.445 -8.002 -18.531 1.00 85.12 94 ASP A CA 1
ATOM 656 C C . ASP A 1 94 ? 19.735 -9.230 -19.122 1.00 85.12 94 ASP A C 1
ATOM 658 O O . ASP A 1 94 ? 19.751 -9.441 -20.333 1.00 85.12 94 ASP A O 1
ATOM 662 N N . SER A 1 95 ? 19.096 -10.040 -18.274 1.00 88.38 95 SER A N 1
ATOM 663 C CA . SER A 1 95 ? 18.269 -11.175 -18.694 1.00 88.38 95 SER A CA 1
ATOM 664 C C . SER A 1 95 ? 16.881 -10.774 -19.198 1.00 88.38 95 SER A C 1
ATOM 666 O O . SER A 1 95 ? 16.158 -11.628 -19.707 1.00 88.38 95 SER A O 1
ATOM 668 N N . TYR A 1 96 ? 16.485 -9.511 -19.034 1.00 94.19 96 TYR A N 1
ATOM 669 C CA . TYR A 1 96 ? 15.163 -9.008 -19.389 1.00 94.19 96 TYR A CA 1
ATOM 670 C C . TYR A 1 96 ? 15.222 -8.150 -20.650 1.00 94.19 96 TYR A C 1
ATOM 672 O O . TYR A 1 96 ? 16.221 -7.490 -20.945 1.00 94.19 96 TYR A O 1
ATOM 680 N N . VAL A 1 97 ? 14.117 -8.123 -21.396 1.00 96.06 97 VAL A N 1
ATOM 681 C CA . VAL A 1 97 ? 14.014 -7.286 -22.594 1.00 96.06 97 VAL A CA 1
ATOM 682 C C . VAL A 1 97 ? 14.004 -5.825 -22.166 1.00 96.06 97 VAL A C 1
ATOM 684 O O . VAL A 1 97 ? 13.068 -5.358 -21.517 1.00 96.06 97 VAL A O 1
ATOM 687 N N . ARG A 1 98 ? 15.062 -5.103 -22.529 1.00 96.00 98 ARG A N 1
ATOM 688 C CA . ARG A 1 98 ? 15.199 -3.673 -22.269 1.00 96.00 98 ARG A CA 1
ATOM 689 C C . ARG A 1 98 ? 14.439 -2.863 -23.313 1.00 96.00 98 ARG A C 1
ATOM 691 O O . ARG A 1 98 ? 14.595 -3.079 -24.513 1.00 96.00 98 ARG A O 1
ATOM 698 N N . VAL A 1 99 ? 13.665 -1.895 -22.840 1.00 94.88 99 VAL A N 1
ATOM 699 C CA . VAL A 1 99 ? 12.967 -0.904 -23.656 1.00 94.88 99 VAL A CA 1
ATOM 700 C C . VAL A 1 99 ? 13.476 0.474 -23.257 1.00 94.88 99 VAL A C 1
ATOM 702 O O . VAL A 1 99 ? 13.364 0.881 -22.099 1.00 94.88 99 VAL A O 1
ATOM 705 N N . ASP A 1 100 ? 14.035 1.192 -24.224 1.00 93.38 100 ASP A N 1
ATOM 706 C CA . ASP A 1 100 ? 14.606 2.520 -24.024 1.00 93.38 100 ASP A CA 1
ATOM 707 C C . ASP A 1 100 ? 13.684 3.618 -24.569 1.00 93.38 100 ASP A C 1
ATOM 709 O O . ASP A 1 100 ? 13.003 3.452 -25.581 1.00 93.38 100 ASP A O 1
ATOM 713 N N . SER A 1 101 ? 13.679 4.747 -23.870 1.00 90.56 101 SER A N 1
ATOM 714 C CA . SER A 1 101 ? 13.120 6.031 -24.289 1.00 90.56 101 SER A CA 1
ATOM 715 C C . SER A 1 101 ? 14.221 7.091 -24.179 1.00 90.56 101 SER A C 1
ATOM 717 O O . SER A 1 101 ? 15.271 6.835 -23.587 1.00 90.56 101 SER A O 1
ATOM 719 N N . GLU A 1 102 ? 13.995 8.290 -24.717 1.00 84.75 102 GLU A N 1
ATOM 720 C CA . GLU A 1 102 ? 14.943 9.410 -24.609 1.00 84.75 102 GLU A CA 1
ATOM 721 C C . GLU A 1 102 ? 15.302 9.713 -23.143 1.00 84.75 102 GLU A C 1
ATOM 723 O O . GLU A 1 102 ? 16.458 9.983 -22.813 1.00 84.75 102 GLU A O 1
ATOM 728 N N . ASP A 1 103 ? 14.321 9.590 -22.244 1.00 85.56 103 ASP A N 1
ATOM 729 C CA . ASP A 1 103 ? 14.463 10.010 -20.853 1.00 85.56 103 ASP A CA 1
ATOM 730 C C . ASP A 1 103 ? 14.816 8.884 -19.876 1.00 85.56 103 ASP A C 1
ATOM 732 O O . ASP A 1 103 ? 15.382 9.176 -18.825 1.00 85.56 103 ASP A O 1
ATOM 736 N N . ALA A 1 104 ? 14.499 7.616 -20.158 1.00 93.25 104 ALA A N 1
ATOM 737 C CA . ALA A 1 104 ? 14.663 6.512 -19.204 1.00 93.25 104 ALA A CA 1
ATOM 738 C C . ALA A 1 104 ? 14.664 5.132 -19.885 1.00 93.25 104 ALA A C 1
ATOM 740 O O . ALA A 1 104 ? 14.346 5.006 -21.065 1.00 93.25 104 ALA A O 1
ATOM 741 N N . SER A 1 105 ? 14.960 4.092 -19.104 1.00 94.62 105 SER A N 1
ATOM 742 C CA . SER A 1 105 ? 14.895 2.687 -19.521 1.00 94.62 105 SER A CA 1
ATOM 743 C C . SER A 1 105 ? 13.969 1.908 -18.594 1.00 94.62 105 SER A C 1
ATOM 745 O O . SER A 1 105 ? 13.965 2.140 -17.384 1.00 94.62 105 SER A O 1
ATOM 747 N N . MET A 1 106 ? 13.220 0.963 -19.152 1.00 95.75 106 MET A N 1
ATOM 748 C CA . MET A 1 106 ? 12.436 -0.016 -18.398 1.00 95.75 106 MET A CA 1
ATOM 749 C C . MET A 1 106 ? 12.641 -1.415 -18.979 1.00 95.75 106 MET A C 1
ATOM 751 O O . MET A 1 106 ? 13.126 -1.561 -20.100 1.00 95.75 106 MET A O 1
ATOM 755 N N . TYR A 1 107 ? 12.263 -2.439 -18.226 1.00 97.94 107 TYR A N 1
ATOM 756 C CA . TYR A 1 107 ? 12.458 -3.834 -18.614 1.00 97.94 107 TYR A CA 1
ATOM 757 C C . TYR A 1 107 ? 11.131 -4.586 -18.621 1.00 97.94 107 TYR A C 1
ATOM 759 O O . TYR A 1 107 ? 10.281 -4.362 -17.764 1.00 97.94 107 TYR A O 1
ATOM 767 N N . GLU A 1 108 ? 10.933 -5.479 -19.580 1.00 97.88 108 GLU A N 1
ATOM 768 C CA . GLU A 1 108 ? 9.745 -6.331 -19.613 1.00 97.88 108 GLU A CA 1
ATOM 769 C C . GLU A 1 108 ? 9.939 -7.553 -18.711 1.00 97.88 108 GLU A C 1
ATOM 771 O O . GLU A 1 108 ? 11.001 -8.176 -18.721 1.00 97.88 108 GLU A O 1
ATOM 776 N N . ILE A 1 109 ? 8.915 -7.894 -17.927 1.00 98.25 109 ILE A N 1
ATOM 777 C CA . ILE A 1 109 ? 8.918 -9.046 -17.020 1.00 98.25 109 ILE A CA 1
ATOM 778 C C . ILE A 1 109 ? 7.623 -9.852 -17.171 1.00 98.25 109 ILE A C 1
ATOM 780 O O . ILE A 1 109 ? 6.549 -9.287 -17.377 1.00 98.25 109 ILE A O 1
ATOM 784 N N . ASP A 1 110 ? 7.710 -11.176 -17.083 1.00 97.62 110 ASP A N 1
ATOM 785 C CA . ASP A 1 110 ? 6.545 -12.064 -17.100 1.00 97.62 110 ASP A CA 1
ATOM 786 C C . ASP A 1 110 ? 6.044 -12.396 -15.679 1.00 97.62 110 ASP A C 1
ATOM 788 O O . ASP A 1 110 ? 6.742 -12.180 -14.686 1.00 97.62 110 ASP A O 1
ATOM 792 N N . ALA A 1 111 ? 4.829 -12.942 -15.570 1.00 98.06 111 ALA A N 1
ATOM 793 C CA . ALA A 1 111 ? 4.210 -13.269 -14.284 1.00 98.06 111 ALA A CA 1
ATOM 794 C C . ALA A 1 111 ? 5.013 -14.279 -13.442 1.00 98.06 111 ALA A C 1
ATOM 796 O O . ALA A 1 111 ? 5.062 -14.138 -12.218 1.00 98.06 111 ALA A O 1
ATOM 797 N N . ALA A 1 112 ? 5.665 -15.260 -14.071 1.00 97.88 112 ALA A N 1
ATOM 798 C CA . ALA A 1 112 ? 6.448 -16.271 -13.365 1.00 97.88 112 ALA A CA 1
ATOM 799 C C . ALA A 1 112 ? 7.735 -15.672 -12.785 1.00 97.88 112 ALA A C 1
ATOM 801 O O . ALA A 1 112 ? 8.083 -15.942 -11.636 1.00 97.88 112 ALA A O 1
ATOM 802 N N . SER A 1 113 ? 8.396 -14.797 -13.541 1.00 97.56 113 SER A N 1
ATOM 803 C CA . SER A 1 113 ? 9.565 -14.035 -13.105 1.00 97.56 113 SER A CA 1
ATOM 804 C C . SER A 1 113 ? 9.218 -13.076 -11.959 1.00 97.56 113 SER A C 1
ATOM 806 O O . SER A 1 113 ? 9.961 -12.999 -10.979 1.00 97.56 113 SER A O 1
ATOM 808 N N . VAL A 1 114 ? 8.058 -12.402 -12.018 1.00 97.88 114 VAL A N 1
ATOM 809 C CA . VAL A 1 114 ? 7.538 -11.599 -10.891 1.00 97.88 114 VAL A CA 1
ATOM 810 C C . VAL A 1 114 ? 7.349 -12.478 -9.654 1.00 97.88 114 VAL A C 1
ATOM 812 O O . VAL A 1 114 ? 7.818 -12.126 -8.572 1.00 97.88 114 VAL A O 1
ATOM 815 N N . ALA A 1 115 ? 6.695 -13.631 -9.805 1.00 97.69 115 ALA A N 1
ATOM 816 C CA . ALA A 1 115 ? 6.433 -14.535 -8.694 1.00 97.69 115 ALA A CA 1
ATOM 817 C C . ALA A 1 115 ? 7.722 -15.057 -8.045 1.00 97.69 115 ALA A C 1
ATOM 819 O O . ALA A 1 115 ? 7.850 -15.014 -6.821 1.00 97.69 115 ALA A O 1
ATOM 820 N N . ALA A 1 116 ? 8.698 -15.473 -8.854 1.00 97.00 116 ALA A N 1
ATOM 821 C CA . ALA A 1 116 ? 10.001 -15.930 -8.380 1.00 97.00 116 ALA A CA 1
ATOM 822 C C . ALA A 1 116 ? 10.774 -14.823 -7.647 1.00 97.00 116 ALA A C 1
ATOM 824 O O . ALA A 1 116 ? 11.377 -15.074 -6.604 1.00 97.00 116 ALA A O 1
ATOM 825 N N . ALA A 1 117 ? 10.734 -13.587 -8.157 1.00 96.69 117 ALA A N 1
ATOM 826 C CA . ALA A 1 117 ? 11.394 -12.452 -7.521 1.00 96.69 117 ALA A CA 1
ATOM 827 C C . ALA A 1 117 ? 10.793 -12.133 -6.142 1.00 96.69 117 ALA A C 1
ATOM 829 O O . ALA A 1 117 ? 11.537 -11.894 -5.189 1.00 96.69 117 ALA A O 1
ATOM 830 N N . LEU A 1 118 ? 9.464 -12.172 -6.017 1.00 96.12 118 LEU A N 1
ATOM 831 C CA . LEU A 1 118 ? 8.765 -11.938 -4.750 1.00 96.12 118 LEU A CA 1
ATOM 832 C C . LEU A 1 118 ? 8.996 -13.064 -3.741 1.00 96.12 118 LEU A C 1
ATOM 834 O O . LEU A 1 118 ? 9.237 -12.783 -2.568 1.00 96.12 118 LEU A O 1
ATOM 838 N N . ASP A 1 119 ? 8.952 -14.320 -4.189 1.00 95.69 119 ASP A N 1
ATOM 839 C CA . ASP A 1 119 ? 9.246 -15.477 -3.342 1.00 95.69 119 ASP A CA 1
ATOM 840 C C . ASP A 1 119 ? 10.676 -15.392 -2.790 1.00 95.69 119 ASP A C 1
ATOM 842 O O . ASP A 1 119 ? 10.876 -15.409 -1.573 1.00 95.69 119 ASP A O 1
ATOM 846 N N . TYR A 1 120 ? 11.660 -15.141 -3.660 1.00 95.75 120 TYR A N 1
ATOM 847 C CA . TYR A 1 120 ? 13.053 -14.953 -3.257 1.00 95.75 120 TYR A CA 1
ATOM 848 C C . TYR A 1 120 ? 13.237 -13.783 -2.281 1.00 95.75 120 TYR A C 1
ATOM 850 O O . TYR A 1 120 ? 13.974 -13.897 -1.301 1.00 95.75 120 TYR A O 1
ATOM 858 N N . ALA A 1 121 ? 12.570 -12.650 -2.518 1.00 93.62 121 ALA A N 1
ATOM 859 C CA . ALA A 1 121 ? 12.615 -11.509 -1.606 1.00 93.62 121 ALA A CA 1
ATOM 860 C C . ALA A 1 121 ? 12.031 -11.853 -0.225 1.00 93.62 121 ALA A C 1
ATOM 862 O O . ALA A 1 121 ? 12.586 -11.441 0.792 1.00 93.62 121 ALA A O 1
ATOM 863 N N . SER A 1 122 ? 10.957 -12.646 -0.174 1.00 91.88 122 SER A N 1
ATOM 864 C CA . SER A 1 122 ? 10.292 -13.031 1.077 1.00 91.88 122 SER A CA 1
ATOM 865 C C . SER A 1 122 ? 11.104 -13.988 1.958 1.00 91.88 122 SER A C 1
ATOM 867 O O . SER A 1 122 ? 10.889 -14.042 3.166 1.00 91.88 122 SER A O 1
ATOM 869 N N . GLN A 1 123 ? 12.060 -14.714 1.371 1.00 92.56 123 GLN A N 1
ATOM 870 C CA . GLN A 1 123 ? 12.935 -15.654 2.078 1.00 92.56 123 GLN A CA 1
ATOM 871 C C . GLN A 1 123 ? 14.166 -14.976 2.703 1.00 92.56 123 GLN A C 1
ATOM 873 O O . GLN A 1 123 ? 14.942 -15.619 3.413 1.00 92.56 123 GLN A O 1
ATOM 878 N N . GLN A 1 124 ? 14.373 -13.683 2.444 1.00 90.81 124 GLN A N 1
ATOM 879 C CA . GLN A 1 124 ? 15.508 -12.937 2.975 1.00 90.81 124 GLN A CA 1
ATOM 880 C C . GLN A 1 124 ? 15.218 -12.346 4.354 1.00 90.81 124 GLN A C 1
ATOM 882 O O . GLN A 1 124 ? 14.093 -11.978 4.689 1.00 90.81 124 GLN A O 1
ATOM 887 N N . LEU A 1 125 ? 16.275 -12.207 5.156 1.00 89.94 125 LEU A N 1
ATOM 888 C CA . LEU A 1 125 ? 16.192 -11.521 6.440 1.00 89.94 125 LEU A CA 1
ATOM 889 C C . LEU A 1 125 ? 15.902 -10.031 6.236 1.00 89.94 125 LEU A C 1
ATOM 891 O O . LEU A 1 125 ? 16.425 -9.390 5.319 1.00 89.94 125 LEU A O 1
ATOM 895 N N . LEU A 1 126 ? 15.105 -9.472 7.143 1.00 88.94 126 LEU A N 1
ATOM 896 C CA . LEU A 1 126 ? 14.933 -8.029 7.241 1.00 88.94 126 LEU A CA 1
ATOM 897 C C . LEU A 1 126 ? 16.250 -7.373 7.693 1.00 88.94 126 LEU A C 1
ATOM 899 O O . LEU A 1 126 ? 16.997 -7.970 8.478 1.00 88.94 126 LEU A O 1
ATOM 903 N N . PRO A 1 127 ? 16.553 -6.150 7.223 1.00 88.12 127 PRO A N 1
ATOM 904 C CA . PRO A 1 127 ? 17.737 -5.428 7.667 1.00 88.12 127 PRO A CA 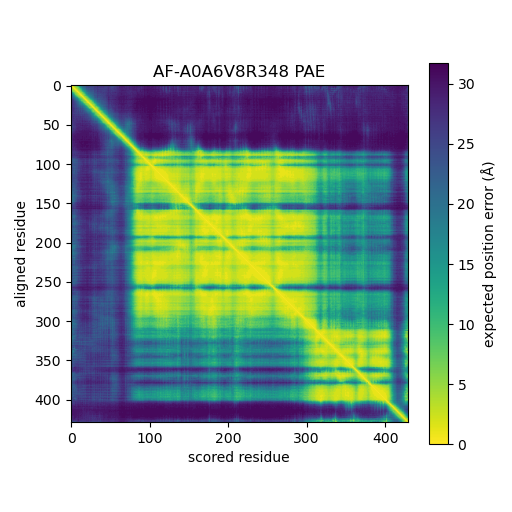1
ATOM 905 C C . PRO A 1 127 ? 17.667 -5.134 9.174 1.00 88.12 127 PRO A C 1
ATOM 907 O O . PRO A 1 127 ? 16.573 -4.963 9.722 1.00 88.12 127 PRO A O 1
ATOM 910 N N . PRO A 1 128 ? 18.819 -5.020 9.862 1.00 88.25 128 PRO A N 1
ATOM 911 C CA . PRO A 1 128 ? 18.837 -4.639 11.268 1.00 88.25 128 PRO A CA 1
ATOM 912 C C . PRO A 1 128 ? 18.129 -3.292 11.487 1.00 88.25 128 PRO A C 1
ATOM 914 O O . PRO A 1 128 ? 18.434 -2.335 10.766 1.00 88.25 128 PRO A O 1
ATOM 917 N N . PRO A 1 129 ? 17.251 -3.160 12.503 1.00 88.19 129 PRO A N 1
ATOM 918 C CA . PRO A 1 129 ? 16.525 -1.916 12.766 1.00 88.19 129 PRO A CA 1
ATOM 919 C C . PRO A 1 129 ? 17.438 -0.695 12.892 1.00 88.19 129 PRO A C 1
ATOM 921 O O . PRO A 1 129 ? 17.109 0.367 12.380 1.00 88.19 129 PRO A O 1
ATOM 924 N N . SER A 1 130 ? 18.630 -0.861 13.473 1.00 85.44 130 SER A N 1
ATOM 925 C CA . SER A 1 130 ? 19.626 0.204 13.644 1.00 85.44 130 SER A CA 1
ATOM 926 C C . SER A 1 130 ? 20.152 0.815 12.337 1.00 85.44 130 SER A C 1
ATOM 928 O O . SER A 1 130 ? 20.847 1.821 12.389 1.00 85.44 130 SER A O 1
ATOM 930 N N . GLN A 1 131 ? 19.894 0.198 11.178 1.00 84.56 131 GLN A N 1
ATOM 931 C CA . GLN A 1 131 ? 20.314 0.713 9.868 1.00 84.56 131 GLN A CA 1
ATOM 932 C C . GLN A 1 131 ? 19.198 1.425 9.104 1.00 84.56 131 GLN A C 1
ATOM 934 O O . GLN A 1 131 ? 19.473 2.154 8.156 1.00 84.56 131 GLN A O 1
ATOM 939 N N . VAL A 1 132 ? 17.943 1.189 9.484 1.00 87.19 132 VAL A N 1
ATOM 940 C CA . VAL A 1 132 ? 16.761 1.741 8.804 1.00 87.19 132 VAL A CA 1
ATOM 941 C C . VAL A 1 132 ? 15.974 2.697 9.695 1.00 87.19 132 VAL A C 1
ATOM 943 O O . VAL A 1 132 ? 15.193 3.504 9.195 1.00 87.19 132 VAL A O 1
ATOM 946 N N . PHE A 1 133 ? 16.196 2.648 11.006 1.00 86.50 133 PHE A N 1
ATOM 947 C CA . PHE A 1 133 ? 15.723 3.621 11.977 1.00 86.50 133 PHE A CA 1
ATOM 948 C C . PHE A 1 133 ? 16.782 4.717 12.183 1.00 86.50 133 PHE A C 1
ATOM 950 O O . PHE A 1 133 ? 17.963 4.391 12.301 1.00 86.50 133 PHE A O 1
ATOM 957 N N . PRO A 1 134 ? 16.397 6.004 12.258 1.00 86.38 134 PRO A N 1
ATOM 958 C CA . PRO A 1 134 ? 15.032 6.538 12.203 1.00 86.38 134 PRO A CA 1
ATOM 959 C C . PRO A 1 134 ? 14.544 6.841 10.776 1.00 86.38 134 PRO A C 1
ATOM 961 O O . PRO A 1 134 ? 13.464 7.404 10.615 1.00 86.38 134 PRO A O 1
ATOM 964 N N . TRP A 1 135 ? 15.305 6.486 9.733 1.00 88.00 135 TRP A N 1
ATOM 965 C CA . TRP A 1 135 ? 14.982 6.849 8.348 1.00 88.00 135 TRP A CA 1
ATOM 966 C C . TRP A 1 135 ? 13.554 6.447 7.940 1.00 88.00 135 TRP A C 1
ATOM 968 O O . TRP A 1 135 ? 12.811 7.306 7.475 1.00 88.00 135 TRP A O 1
ATOM 978 N N . LEU A 1 136 ? 13.103 5.213 8.196 1.00 89.81 136 LEU A N 1
ATOM 979 C CA . LEU A 1 136 ? 11.726 4.769 7.896 1.00 89.81 136 LEU A CA 1
ATOM 980 C C . LEU A 1 136 ? 10.625 5.537 8.658 1.00 89.81 136 LEU A C 1
ATOM 982 O O . LEU A 1 136 ? 9.446 5.366 8.359 1.00 89.81 136 LEU A O 1
ATOM 986 N N . HIS A 1 137 ? 10.966 6.361 9.649 1.00 87.56 137 HIS A N 1
ATOM 987 C CA . HIS A 1 137 ? 10.013 7.192 10.396 1.00 87.56 137 HIS A CA 1
ATOM 988 C C . HIS A 1 137 ? 9.996 8.653 9.952 1.00 87.56 137 HIS A C 1
ATOM 990 O O . HIS A 1 137 ? 9.203 9.432 10.477 1.00 87.56 137 HIS A O 1
ATOM 996 N N . GLY A 1 138 ? 10.799 8.992 8.943 1.00 86.38 138 GLY A N 1
ATOM 997 C CA . GLY A 1 138 ? 10.793 10.290 8.287 1.00 86.38 138 GLY A CA 1
ATOM 998 C C . GLY A 1 138 ? 11.398 11.355 9.176 1.00 86.38 138 GLY A C 1
ATOM 999 O O . GLY A 1 138 ? 10.704 11.949 9.996 1.00 86.38 138 GLY A O 1
ATOM 1000 N N . LEU A 1 139 ? 12.703 11.565 9.014 1.00 83.38 139 LEU A N 1
ATOM 1001 C CA . LEU A 1 139 ? 13.468 12.531 9.786 1.00 83.38 139 LEU A CA 1
ATOM 1002 C C . LEU A 1 139 ? 13.897 13.655 8.850 1.00 83.38 139 LEU A C 1
ATOM 1004 O O . LEU A 1 139 ? 14.988 13.621 8.280 1.00 83.38 139 LEU A O 1
ATOM 1008 N N . HIS A 1 140 ? 13.016 14.641 8.686 1.00 85.06 140 HIS A N 1
ATOM 1009 C CA . HIS A 1 140 ? 13.270 15.749 7.776 1.00 85.06 140 HIS A CA 1
ATOM 1010 C C . HIS A 1 140 ? 14.329 16.712 8.360 1.00 85.06 140 HIS A C 1
ATOM 1012 O O . HIS A 1 140 ? 14.224 17.083 9.535 1.00 85.06 140 HIS A O 1
ATOM 1018 N N . PRO A 1 141 ? 15.314 17.198 7.572 1.00 82.19 141 PRO A N 1
ATOM 1019 C CA . PRO A 1 141 ? 16.349 18.124 8.055 1.00 82.19 141 PRO A CA 1
ATOM 1020 C C . PRO A 1 141 ? 15.807 19.420 8.678 1.00 82.19 141 PRO A C 1
ATOM 1022 O O . PRO A 1 141 ? 16.422 19.976 9.594 1.00 82.19 141 PRO A O 1
ATOM 1025 N N . GLU A 1 142 ? 14.654 19.884 8.193 1.00 86.12 142 GLU A N 1
ATOM 1026 C CA . GLU A 1 142 ? 13.977 21.103 8.661 1.00 86.12 142 GLU A CA 1
ATOM 1027 C C . GLU A 1 142 ? 13.046 20.871 9.869 1.00 86.12 142 GLU A C 1
ATOM 1029 O O . GLU A 1 142 ? 12.634 21.835 10.514 1.00 86.12 142 GLU A O 1
ATOM 1034 N N . ASN A 1 143 ? 12.747 19.618 10.235 1.00 86.81 143 ASN A N 1
ATOM 1035 C CA . ASN A 1 143 ? 11.864 19.310 11.361 1.00 86.81 143 ASN A CA 1
ATOM 1036 C C . ASN A 1 143 ? 12.642 19.318 12.686 1.00 86.81 143 ASN A C 1
ATOM 1038 O O . ASN A 1 143 ? 13.117 18.291 13.175 1.00 86.81 143 ASN A O 1
ATOM 1042 N N . GLN A 1 144 ? 12.778 20.505 13.282 1.00 84.94 144 GLN A N 1
ATOM 1043 C CA . GLN A 1 144 ? 13.534 20.699 14.526 1.00 84.94 144 GLN A CA 1
ATOM 1044 C C . GLN A 1 144 ? 13.001 19.843 15.684 1.00 84.94 144 GLN A C 1
ATOM 1046 O O . GLN A 1 144 ? 13.793 19.280 16.435 1.00 84.94 144 GLN A O 1
ATOM 1051 N N . THR A 1 145 ? 11.677 19.685 15.803 1.00 84.75 145 THR A N 1
ATOM 1052 C CA . THR A 1 145 ? 11.049 18.904 16.880 1.00 84.75 145 THR A CA 1
ATOM 1053 C C . THR A 1 145 ? 11.476 17.438 16.845 1.00 84.75 145 THR A C 1
ATOM 1055 O O . THR A 1 145 ? 11.855 16.888 17.879 1.00 84.75 145 THR A O 1
ATOM 1058 N N . GLN A 1 146 ? 11.459 16.801 15.669 1.00 82.44 146 GLN A N 1
ATOM 1059 C CA . GLN A 1 146 ? 11.949 15.427 15.533 1.00 82.44 146 GLN A CA 1
ATOM 1060 C C . GLN A 1 146 ? 13.450 15.335 15.779 1.00 82.44 146 GLN A C 1
ATOM 1062 O O . GLN A 1 146 ? 13.896 14.431 16.479 1.00 82.44 146 GLN A O 1
ATOM 1067 N N . ARG A 1 147 ? 14.230 16.275 15.235 1.00 80.69 147 ARG A N 1
ATOM 1068 C CA . ARG A 1 147 ? 15.686 16.281 15.410 1.00 80.69 147 ARG A CA 1
ATOM 1069 C C . ARG A 1 147 ? 16.078 16.329 16.879 1.00 80.69 147 ARG A C 1
ATOM 1071 O O . ARG A 1 147 ? 16.828 15.472 17.314 1.00 80.69 147 ARG A O 1
ATOM 1078 N N . THR A 1 148 ? 15.498 17.235 17.663 1.00 82.88 148 THR A N 1
ATOM 1079 C CA . THR A 1 148 ? 15.768 17.306 19.107 1.00 82.88 148 THR A CA 1
ATOM 1080 C C . THR A 1 148 ? 15.398 16.009 19.831 1.00 82.88 148 THR A C 1
ATOM 1082 O O . THR A 1 148 ? 16.141 15.573 20.708 1.00 82.88 148 THR A O 1
ATOM 1085 N N . TYR A 1 149 ? 14.287 15.367 19.455 1.00 82.38 149 TYR A N 1
ATOM 1086 C CA . TYR A 1 149 ? 13.876 14.090 20.043 1.00 82.38 149 TYR A CA 1
ATOM 1087 C C . TYR A 1 149 ? 14.884 12.960 19.757 1.00 82.38 149 TYR A C 1
ATOM 1089 O O . TYR A 1 149 ? 15.231 12.208 20.664 1.00 82.38 149 TYR A O 1
ATOM 1097 N N . PHE A 1 150 ? 15.394 12.856 18.524 1.00 77.75 150 PHE A N 1
ATOM 1098 C CA . PHE A 1 150 ? 16.329 11.791 18.131 1.00 77.75 150 PHE A CA 1
ATOM 1099 C C . PHE A 1 150 ? 17.811 12.097 18.427 1.00 77.75 150 PHE A C 1
ATOM 1101 O O . PHE A 1 150 ? 18.589 11.159 18.619 1.00 77.75 150 PHE A O 1
ATOM 1108 N N . ASP A 1 151 ? 18.213 13.369 18.522 1.00 72.81 151 ASP A N 1
ATOM 1109 C CA . ASP A 1 151 ? 19.577 13.790 18.889 1.00 72.81 151 ASP A CA 1
ATOM 1110 C C . ASP A 1 151 ? 19.932 13.338 20.312 1.00 72.81 151 ASP A C 1
ATOM 1112 O O . ASP A 1 151 ? 21.042 12.864 20.564 1.00 72.81 151 ASP A O 1
ATOM 1116 N N . GLY A 1 152 ? 18.958 13.372 21.230 1.00 62.25 152 GLY A N 1
ATOM 1117 C CA . GLY A 1 152 ? 19.100 12.824 22.583 1.00 62.25 152 GLY A CA 1
ATOM 1118 C C . GLY A 1 152 ? 19.336 11.307 22.626 1.00 62.25 152 GLY A C 1
ATOM 1119 O O . GLY A 1 152 ? 19.588 10.757 23.697 1.00 62.25 152 GLY A O 1
ATOM 1120 N N . HIS A 1 153 ? 19.244 10.614 21.487 1.00 60.78 153 HIS A N 1
ATOM 1121 C CA . HIS A 1 153 ? 19.369 9.160 21.362 1.00 60.78 153 HIS A CA 1
ATOM 1122 C C . HIS A 1 153 ? 20.505 8.726 20.418 1.00 60.78 153 HIS A C 1
ATOM 1124 O O . HIS A 1 153 ? 20.550 7.562 20.027 1.00 60.78 153 HIS A O 1
ATOM 1130 N N . GLN A 1 154 ? 21.425 9.633 20.049 1.00 56.59 154 GLN A N 1
ATOM 1131 C CA . GLN A 1 154 ? 22.598 9.342 19.200 1.00 56.59 154 GLN A CA 1
ATOM 1132 C C . GLN A 1 154 ? 22.255 8.650 17.861 1.00 56.59 154 GLN A C 1
ATOM 1134 O O . GLN A 1 154 ? 23.023 7.835 17.347 1.00 56.59 154 GLN A O 1
ATOM 1139 N N . CYS A 1 155 ? 21.093 8.950 17.275 1.00 59.78 155 CYS A N 1
ATOM 1140 C CA . CYS A 1 155 ? 20.683 8.364 15.998 1.00 59.78 155 CYS A CA 1
ATOM 1141 C C . CYS A 1 155 ? 21.429 9.010 14.817 1.00 59.78 155 CYS A C 1
ATOM 1143 O O . CYS A 1 155 ? 21.508 10.233 14.720 1.00 59.78 155 CYS A O 1
ATOM 1145 N N . VAL A 1 156 ? 21.943 8.203 13.879 1.00 58.81 156 VAL A N 1
ATOM 1146 C CA . VAL A 1 156 ? 22.572 8.716 12.648 1.00 58.81 156 VAL A CA 1
ATOM 1147 C C . VAL A 1 156 ? 21.489 9.291 11.733 1.00 58.81 156 VAL A C 1
ATOM 1149 O O . VAL A 1 156 ? 20.559 8.594 11.325 1.00 58.81 156 VAL A O 1
ATOM 1152 N N . ILE A 1 157 ? 21.603 10.580 11.422 1.00 60.75 157 ILE A N 1
ATOM 1153 C CA . ILE A 1 157 ? 20.585 11.338 10.691 1.00 60.75 157 ILE A CA 1
ATOM 1154 C C . ILE A 1 157 ? 20.755 11.169 9.176 1.00 60.75 157 ILE A C 1
ATOM 1156 O O . ILE A 1 157 ? 21.851 11.310 8.638 1.00 60.75 157 ILE A O 1
ATOM 1160 N N . GLY A 1 158 ? 19.631 10.965 8.484 1.00 61.72 158 GLY A N 1
ATOM 1161 C CA . GLY A 1 158 ? 19.396 11.579 7.171 1.00 61.72 158 GLY A CA 1
ATOM 1162 C C . GLY A 1 158 ? 20.021 10.932 5.936 1.00 61.72 158 GLY A C 1
ATOM 1163 O O . GLY A 1 158 ? 19.927 11.527 4.870 1.00 61.72 158 GLY A O 1
ATOM 1164 N N . SER A 1 159 ? 20.615 9.739 6.020 1.00 72.81 159 SER A N 1
ATOM 1165 C CA . SER A 1 159 ? 21.057 9.027 4.810 1.00 72.81 159 SER A CA 1
ATOM 1166 C C . SER A 1 159 ? 20.104 7.896 4.438 1.00 72.81 159 SER A C 1
ATOM 1168 O O . SER A 1 159 ? 19.638 7.143 5.293 1.00 72.81 159 SER A O 1
ATOM 1170 N N . THR A 1 160 ? 19.798 7.795 3.143 1.00 84.94 160 THR A N 1
ATOM 1171 C CA . THR A 1 160 ? 19.057 6.662 2.583 1.00 84.94 160 THR A CA 1
ATOM 1172 C C . THR A 1 160 ? 19.842 5.370 2.846 1.00 84.94 160 THR A C 1
ATOM 1174 O O . THR A 1 160 ? 21.008 5.294 2.446 1.00 84.94 160 THR A O 1
ATOM 1177 N N . PRO A 1 161 ? 19.248 4.352 3.499 1.00 86.12 161 PRO A N 1
ATOM 1178 C CA . PRO A 1 161 ? 19.948 3.117 3.824 1.00 86.12 161 PRO A CA 1
ATOM 1179 C C . PRO A 1 161 ? 20.422 2.394 2.563 1.00 86.12 161 PRO A C 1
ATOM 1181 O O . PRO A 1 161 ? 19.647 2.161 1.637 1.00 86.12 161 PRO A O 1
ATOM 1184 N N . ASN A 1 162 ? 21.690 1.988 2.544 1.00 84.69 162 ASN A N 1
ATOM 1185 C CA . ASN A 1 162 ? 22.281 1.220 1.443 1.00 84.69 162 ASN A CA 1
ATOM 1186 C C . ASN A 1 162 ? 22.049 -0.297 1.564 1.00 84.69 162 ASN A C 1
ATOM 1188 O O . ASN A 1 162 ? 22.345 -1.040 0.630 1.00 84.69 162 ASN A O 1
ATOM 1192 N N . CYS A 1 163 ? 21.551 -0.761 2.712 1.00 86.25 163 CYS A N 1
ATOM 1193 C CA . CYS A 1 163 ? 21.260 -2.168 2.961 1.00 86.25 163 CYS A CA 1
ATOM 1194 C C . CYS A 1 163 ? 19.917 -2.615 2.366 1.00 86.25 163 CYS A C 1
ATOM 1196 O O . CYS A 1 163 ? 19.706 -3.816 2.190 1.00 86.25 163 CYS A O 1
ATOM 1198 N N . LEU A 1 164 ? 19.033 -1.663 2.047 1.00 88.94 164 LEU A N 1
ATOM 1199 C CA . LEU A 1 164 ? 17.714 -1.917 1.484 1.00 88.94 164 LEU A CA 1
ATOM 1200 C C . LEU A 1 164 ? 17.787 -2.136 -0.026 1.00 88.94 164 LEU A C 1
ATOM 1202 O O . LEU A 1 164 ? 18.338 -1.319 -0.762 1.00 88.94 164 LEU A O 1
ATOM 1206 N N . ARG A 1 165 ? 17.157 -3.218 -0.480 1.00 91.56 165 ARG A N 1
ATOM 1207 C CA . ARG A 1 165 ? 16.811 -3.436 -1.885 1.00 91.56 165 ARG A CA 1
ATOM 1208 C C . ARG A 1 165 ? 15.511 -4.221 -1.941 1.00 91.56 165 ARG A C 1
ATOM 1210 O O . ARG A 1 165 ? 15.514 -5.447 -1.999 1.00 91.56 165 ARG A O 1
ATOM 1217 N N . ALA A 1 166 ? 14.405 -3.496 -1.863 1.00 93.69 166 ALA A N 1
ATOM 1218 C CA . ALA A 1 166 ? 13.079 -4.096 -1.853 1.00 93.69 166 ALA A CA 1
ATOM 1219 C C . ALA A 1 166 ? 12.519 -4.270 -3.277 1.00 93.69 166 ALA A C 1
ATOM 1221 O O . ALA A 1 166 ? 13.117 -3.842 -4.268 1.00 93.69 166 ALA A O 1
ATOM 1222 N N . ILE A 1 167 ? 11.365 -4.930 -3.369 1.00 96.44 167 ILE A N 1
ATOM 1223 C CA . ILE A 1 167 ? 10.554 -4.995 -4.583 1.00 96.44 167 ILE A CA 1
ATOM 1224 C C . ILE A 1 167 ? 9.246 -4.273 -4.282 1.00 96.44 167 ILE A C 1
ATOM 1226 O O . ILE A 1 167 ? 8.541 -4.639 -3.343 1.00 96.44 167 ILE A O 1
ATOM 1230 N N . THR A 1 168 ? 8.918 -3.259 -5.078 1.00 97.81 168 THR A N 1
ATOM 1231 C CA . THR A 1 168 ? 7.648 -2.533 -4.963 1.00 97.81 168 THR A CA 1
ATOM 1232 C C . THR A 1 168 ? 6.724 -2.949 -6.102 1.00 97.81 168 THR A C 1
ATOM 1234 O O . THR A 1 168 ? 7.039 -2.730 -7.271 1.00 97.81 168 THR A O 1
ATOM 1237 N N . LEU A 1 169 ? 5.575 -3.539 -5.766 1.00 98.06 169 LEU A N 1
ATOM 1238 C CA . LEU A 1 169 ? 4.522 -3.871 -6.728 1.00 98.06 169 LEU A CA 1
ATOM 1239 C C . LEU A 1 169 ? 3.546 -2.708 -6.875 1.00 98.06 169 LEU A C 1
ATOM 1241 O O . LEU A 1 169 ? 2.955 -2.261 -5.894 1.00 98.06 169 LEU A O 1
ATOM 1245 N N . VAL A 1 170 ? 3.314 -2.273 -8.108 1.00 98.44 170 VAL A N 1
ATOM 1246 C CA . VAL A 1 170 ? 2.461 -1.122 -8.406 1.00 98.44 170 VAL A CA 1
ATOM 1247 C C . VAL A 1 170 ? 1.358 -1.535 -9.362 1.00 98.44 170 VAL A C 1
ATOM 1249 O O . VAL A 1 170 ? 1.628 -2.000 -10.472 1.00 98.44 170 VAL A O 1
ATOM 1252 N N . LYS A 1 171 ? 0.106 -1.328 -8.948 1.00 98.06 171 LYS A N 1
ATOM 1253 C CA . LYS A 1 171 ? -1.042 -1.523 -9.833 1.00 98.06 171 LYS A CA 1
ATOM 1254 C C . LYS A 1 171 ? -1.284 -0.254 -10.642 1.00 98.06 171 LYS A C 1
ATOM 1256 O O . LYS A 1 171 ? -1.564 0.793 -10.070 1.00 98.06 171 LYS A O 1
ATOM 1261 N N . ALA A 1 172 ? -1.169 -0.335 -11.963 1.00 97.62 172 ALA A N 1
ATOM 1262 C CA . ALA A 1 172 ? -1.072 0.829 -12.843 1.00 97.62 172 ALA A CA 1
ATOM 1263 C C . ALA A 1 172 ? -2.247 1.815 -12.731 1.00 97.62 172 ALA A C 1
ATOM 1265 O O . ALA A 1 172 ? -2.030 3.023 -12.679 1.00 97.62 172 ALA A O 1
ATOM 1266 N N . ASP A 1 173 ? -3.477 1.310 -12.659 1.00 95.50 173 ASP A N 1
ATOM 1267 C CA . ASP A 1 173 ? -4.697 2.125 -12.560 1.00 95.50 173 ASP A CA 1
ATOM 1268 C C . ASP A 1 173 ? -4.953 2.680 -11.142 1.00 95.50 173 ASP A C 1
ATOM 1270 O O . ASP A 1 173 ? -5.869 3.474 -10.938 1.00 95.50 173 ASP A O 1
ATOM 1274 N N . GLY A 1 174 ? -4.170 2.250 -10.144 1.00 95.69 174 GLY A N 1
ATOM 1275 C CA . GLY A 1 174 ? -4.349 2.593 -8.733 1.00 95.69 174 GLY A CA 1
ATOM 1276 C C . GLY A 1 174 ? -5.608 2.016 -8.074 1.00 95.69 174 GLY A C 1
ATOM 1277 O O . GLY A 1 174 ? -5.813 2.228 -6.880 1.00 95.69 174 GLY A O 1
ATOM 1278 N N . ASN A 1 175 ? -6.447 1.272 -8.800 1.00 95.75 175 ASN A N 1
ATOM 1279 C CA . ASN A 1 175 ? -7.656 0.682 -8.245 1.00 95.75 175 ASN A CA 1
ATOM 1280 C C . ASN A 1 175 ? -7.337 -0.652 -7.561 1.00 95.75 175 ASN A C 1
ATOM 1282 O O . ASN A 1 175 ? -7.386 -1.711 -8.184 1.00 95.75 175 ASN A O 1
ATOM 1286 N N . LEU A 1 176 ? -7.056 -0.602 -6.261 1.00 94.69 176 LEU A N 1
ATOM 1287 C CA . LEU A 1 176 ? -6.737 -1.780 -5.448 1.00 94.69 176 LEU A CA 1
ATOM 1288 C C . LEU A 1 176 ? -7.966 -2.626 -5.054 1.00 94.69 176 LEU A C 1
ATOM 1290 O O . LEU A 1 176 ? -7.801 -3.641 -4.385 1.00 94.69 176 LEU A O 1
ATOM 1294 N N . SER A 1 177 ? -9.185 -2.243 -5.453 1.00 93.75 177 SER A N 1
ATOM 1295 C CA . SER A 1 177 ? -10.403 -3.032 -5.181 1.00 93.75 177 SER A CA 1
ATOM 1296 C C . SER A 1 177 ? -10.642 -4.172 -6.176 1.00 93.75 177 SER A C 1
ATOM 1298 O O . SER A 1 177 ? -11.529 -4.987 -5.962 1.00 93.75 177 SER A O 1
ATOM 1300 N N . LEU A 1 178 ? -9.862 -4.235 -7.258 1.00 95.12 178 LEU A N 1
ATOM 1301 C CA . LEU A 1 178 ? -9.957 -5.249 -8.308 1.00 95.12 178 LEU A CA 1
ATOM 1302 C C . LEU A 1 178 ? -8.556 -5.725 -8.673 1.00 95.12 178 LEU A C 1
ATOM 1304 O O . LEU A 1 178 ? -7.642 -4.900 -8.711 1.00 95.12 178 LEU A O 1
ATOM 1308 N N . ALA A 1 179 ? -8.408 -7.004 -9.023 1.00 96.25 179 ALA A N 1
ATOM 1309 C CA . ALA A 1 179 ? -7.186 -7.577 -9.587 1.00 96.25 179 ALA A CA 1
ATOM 1310 C C . ALA A 1 179 ? -5.915 -7.159 -8.822 1.00 96.25 179 ALA A C 1
ATOM 1312 O O . ALA A 1 179 ? -4.981 -6.585 -9.391 1.00 96.25 179 ALA A O 1
ATOM 1313 N N . ARG A 1 180 ? -5.909 -7.366 -7.502 1.00 96.38 180 ARG A N 1
ATOM 1314 C CA . ARG A 1 180 ? -4.845 -6.904 -6.605 1.00 96.38 180 ARG A CA 1
ATOM 1315 C C . ARG A 1 180 ? -3.890 -8.050 -6.297 1.00 96.38 180 ARG A C 1
ATOM 1317 O O . ARG A 1 180 ? -4.294 -9.093 -5.787 1.00 96.38 180 ARG A O 1
ATOM 1324 N N . LEU A 1 181 ? -2.607 -7.822 -6.554 1.00 96.56 181 LEU A N 1
ATOM 1325 C CA . LEU A 1 181 ? -1.527 -8.665 -6.050 1.00 96.56 181 LEU A CA 1
ATOM 1326 C C . LEU A 1 181 ? -1.179 -8.316 -4.593 1.00 96.56 181 LEU A C 1
ATOM 1328 O O . LEU A 1 181 ? -1.324 -7.174 -4.149 1.00 96.56 181 LEU A O 1
ATOM 1332 N N . LYS A 1 182 ? -0.674 -9.303 -3.851 1.00 93.25 182 LYS A N 1
ATOM 1333 C CA . LYS A 1 182 ? -0.237 -9.196 -2.457 1.00 93.25 182 LYS A CA 1
ATOM 1334 C C . LYS A 1 182 ? 0.741 -8.036 -2.285 1.00 93.25 182 LYS A C 1
ATOM 1336 O O . LYS A 1 182 ? 1.803 -8.020 -2.897 1.00 93.25 182 LYS A O 1
ATOM 1341 N N . GLY A 1 183 ? 0.391 -7.091 -1.413 1.00 91.69 183 GLY A N 1
ATOM 1342 C CA . GLY A 1 183 ? 1.240 -5.937 -1.105 1.00 91.69 183 GLY A CA 1
ATOM 1343 C C . GLY A 1 183 ? 1.349 -4.900 -2.228 1.00 91.69 183 GLY A C 1
ATOM 1344 O O . GLY A 1 183 ? 2.176 -4.002 -2.121 1.00 91.69 183 GLY A O 1
ATOM 1345 N N . ALA A 1 184 ? 0.541 -4.999 -3.290 1.00 96.06 184 ALA A N 1
ATOM 1346 C CA . ALA A 1 184 ? 0.522 -3.984 -4.335 1.00 96.06 184 ALA A CA 1
ATOM 1347 C C . ALA A 1 184 ? -0.039 -2.653 -3.821 1.00 96.06 184 ALA A C 1
ATOM 1349 O O . ALA A 1 184 ? -1.047 -2.635 -3.103 1.00 96.06 184 ALA A O 1
ATOM 1350 N N . ILE A 1 185 ? 0.596 -1.568 -4.261 1.00 96.56 185 ILE A N 1
ATOM 1351 C CA . ILE A 1 185 ? 0.251 -0.183 -3.932 1.00 96.56 185 ILE A CA 1
ATOM 1352 C C . ILE A 1 185 ? -0.197 0.594 -5.173 1.00 96.56 185 ILE A C 1
ATOM 1354 O O . ILE A 1 185 ? 0.076 0.200 -6.316 1.00 96.56 185 ILE A O 1
ATOM 1358 N N . ALA A 1 186 ? -0.891 1.708 -4.955 1.00 96.69 186 ALA A N 1
ATOM 1359 C CA . ALA A 1 186 ? -1.258 2.634 -6.019 1.00 96.69 186 ALA A CA 1
ATOM 1360 C C . ALA A 1 186 ? -0.091 3.587 -6.360 1.00 96.69 186 ALA A C 1
ATOM 1362 O O . ALA A 1 186 ? 0.687 3.952 -5.477 1.00 96.69 186 ALA A O 1
ATOM 1363 N N . PRO A 1 187 ? 0.015 4.092 -7.607 1.00 96.75 187 PRO A N 1
ATOM 1364 C CA . PRO A 1 187 ? 1.059 5.048 -7.980 1.00 96.75 187 PRO A CA 1
ATOM 1365 C C . PRO A 1 187 ? 1.051 6.313 -7.111 1.00 96.75 187 PRO A C 1
ATOM 1367 O O . PRO A 1 187 ? 2.104 6.859 -6.793 1.00 96.75 187 PRO A O 1
ATOM 1370 N N . GLY A 1 188 ? -0.136 6.760 -6.684 1.00 95.44 188 GLY A N 1
ATOM 1371 C CA . GLY A 1 188 ? -0.302 7.946 -5.839 1.00 95.44 188 GLY A CA 1
ATOM 1372 C C . GLY A 1 188 ? 0.268 7.815 -4.423 1.00 95.44 188 GLY A C 1
ATOM 1373 O O . GLY A 1 188 ? 0.388 8.826 -3.740 1.00 95.44 188 GLY A O 1
ATOM 1374 N N . GLU A 1 189 ? 0.641 6.611 -3.979 1.00 95.12 189 GLU A N 1
ATOM 1375 C CA . GLU A 1 189 ? 1.258 6.406 -2.661 1.00 95.12 189 GLU A CA 1
ATOM 1376 C C . GLU A 1 189 ? 2.730 6.833 -2.620 1.00 95.12 189 GLU A C 1
ATOM 1378 O O . GLU A 1 189 ? 3.260 7.095 -1.544 1.00 95.12 189 GLU A O 1
ATOM 1383 N N . PHE A 1 190 ? 3.396 6.925 -3.776 1.00 96.06 190 PHE A N 1
ATOM 1384 C CA . PHE A 1 190 ? 4.815 7.289 -3.858 1.00 96.06 190 PHE A CA 1
ATOM 1385 C C . PHE A 1 190 ? 5.146 8.292 -4.968 1.00 96.06 190 PHE A C 1
ATOM 1387 O O . PHE A 1 190 ? 6.249 8.836 -4.974 1.00 96.06 190 PHE A O 1
ATOM 1394 N N . MET A 1 191 ? 4.223 8.577 -5.892 1.00 95.00 191 MET A N 1
ATOM 1395 C CA . MET A 1 191 ? 4.400 9.572 -6.952 1.00 95.00 191 MET A CA 1
ATOM 1396 C C . MET A 1 191 ? 3.543 10.812 -6.725 1.00 95.00 191 MET A C 1
ATOM 1398 O O . MET A 1 191 ? 2.362 10.719 -6.388 1.00 95.00 191 MET A O 1
ATOM 1402 N N . ARG A 1 192 ? 4.108 11.991 -6.999 1.00 89.06 192 ARG A N 1
ATOM 1403 C CA . ARG A 1 192 ? 3.351 13.246 -6.957 1.00 89.06 192 ARG A CA 1
ATOM 1404 C C . ARG A 1 192 ? 2.326 13.302 -8.099 1.00 89.06 192 ARG A C 1
ATOM 1406 O O . ARG A 1 192 ? 2.680 13.013 -9.246 1.00 89.06 192 ARG A O 1
ATOM 1413 N N . PRO A 1 193 ? 1.078 13.729 -7.835 1.00 77.56 193 PRO A N 1
ATOM 1414 C CA . PRO A 1 193 ? 0.135 14.038 -8.899 1.00 77.56 193 PRO A CA 1
ATOM 1415 C C . PRO A 1 193 ? 0.620 15.281 -9.658 1.00 77.56 193 PRO A C 1
ATOM 1417 O O . PRO A 1 193 ? 0.858 16.330 -9.064 1.00 77.56 193 PRO A O 1
ATOM 1420 N N . GLY A 1 194 ? 0.781 15.177 -10.976 1.00 78.25 194 GLY A N 1
ATOM 1421 C CA . GLY A 1 194 ? 1.252 16.297 -11.789 1.00 78.25 194 GLY A CA 1
ATOM 1422 C C . GLY A 1 194 ? 1.670 15.905 -13.202 1.00 78.25 194 GLY A C 1
ATOM 1423 O O . GLY A 1 194 ? 1.647 14.733 -13.581 1.00 78.25 194 GLY A O 1
ATOM 1424 N N . ALA A 1 195 ? 2.043 16.916 -13.992 1.00 77.06 195 ALA A N 1
ATOM 1425 C CA . ALA A 1 195 ? 2.555 16.729 -15.350 1.00 77.06 195 ALA A CA 1
ATOM 1426 C C . ALA A 1 195 ? 3.966 16.118 -15.352 1.00 77.06 195 ALA A C 1
ATOM 1428 O O . ALA A 1 195 ? 4.292 15.315 -16.224 1.00 77.06 195 ALA A O 1
ATOM 1429 N N . THR A 1 196 ? 4.788 16.472 -14.364 1.00 86.81 196 THR A N 1
ATOM 1430 C CA . THR A 1 196 ? 6.159 15.987 -14.200 1.00 86.81 196 THR A CA 1
ATOM 1431 C C . THR A 1 196 ? 6.187 14.775 -13.265 1.00 86.81 196 THR A C 1
ATOM 1433 O O . THR A 1 196 ? 5.838 14.914 -12.094 1.00 86.81 196 THR A O 1
ATOM 1436 N N . PRO A 1 197 ? 6.624 13.592 -13.739 1.00 90.56 197 PRO A N 1
ATOM 1437 C CA . PRO A 1 197 ? 6.772 12.427 -12.877 1.00 90.56 197 PRO A CA 1
ATOM 1438 C C . PRO A 1 197 ? 7.918 12.615 -11.877 1.00 90.56 197 PRO A C 1
ATOM 1440 O O . PRO A 1 197 ? 9.071 12.790 -12.282 1.00 90.56 197 PRO A O 1
ATOM 1443 N N . GLU A 1 198 ? 7.595 12.561 -10.586 1.00 93.50 198 GLU A N 1
ATOM 1444 C CA . GLU A 1 198 ? 8.544 12.630 -9.470 1.00 93.50 198 GLU A CA 1
ATOM 1445 C C . GLU A 1 198 ? 8.054 11.795 -8.285 1.00 93.50 198 GLU A C 1
ATOM 1447 O O . GLU A 1 198 ? 6.847 11.689 -8.040 1.00 93.50 198 GLU A O 1
ATOM 1452 N N . PHE A 1 199 ? 9.003 11.236 -7.532 1.00 94.94 199 PHE A N 1
ATOM 1453 C CA . PHE A 1 199 ? 8.713 10.594 -6.253 1.00 94.94 199 PHE A CA 1
ATOM 1454 C C . PHE A 1 199 ? 8.425 11.630 -5.164 1.00 94.94 199 PHE A C 1
ATOM 1456 O O . PHE A 1 199 ? 8.931 12.755 -5.185 1.00 94.94 199 PHE A O 1
ATOM 1463 N N . ILE A 1 200 ? 7.577 11.240 -4.218 1.00 93.00 200 ILE A N 1
ATOM 1464 C CA . ILE A 1 200 ? 7.223 12.047 -3.056 1.00 93.00 200 ILE A CA 1
ATOM 1465 C C . ILE A 1 200 ? 8.387 12.007 -2.064 1.00 93.00 200 ILE A C 1
ATOM 1467 O O . ILE A 1 200 ? 8.841 10.937 -1.666 1.00 93.00 200 ILE A O 1
ATOM 1471 N N . ASP A 1 201 ? 8.829 13.185 -1.630 1.00 90.00 201 ASP A N 1
ATOM 1472 C CA . ASP A 1 201 ? 9.600 13.307 -0.397 1.00 90.00 201 ASP A CA 1
ATOM 1473 C C . ASP A 1 201 ? 8.620 13.224 0.774 1.00 90.00 201 ASP A C 1
ATOM 1475 O O . ASP A 1 201 ? 7.797 14.121 0.965 1.00 90.00 201 ASP A O 1
ATOM 1479 N N . ALA A 1 202 ? 8.613 12.077 1.445 1.00 91.12 202 ALA A N 1
ATOM 1480 C CA . ALA A 1 202 ? 7.571 11.725 2.398 1.00 91.12 202 ALA A CA 1
ATOM 1481 C C . ALA A 1 202 ? 7.918 12.129 3.839 1.00 91.12 202 ALA A C 1
ATOM 1483 O O . ALA A 1 202 ? 7.126 11.892 4.749 1.00 91.12 202 ALA A O 1
ATOM 1484 N N . ASP A 1 203 ? 9.087 12.733 4.061 1.00 90.00 203 ASP A N 1
ATOM 1485 C CA . ASP A 1 203 ? 9.526 13.104 5.400 1.00 90.00 203 ASP A CA 1
ATOM 1486 C C . ASP A 1 203 ? 8.744 14.334 5.898 1.00 90.00 203 ASP A C 1
ATOM 1488 O O . ASP A 1 203 ? 8.676 15.357 5.212 1.00 90.00 203 ASP A O 1
ATOM 1492 N N . PRO A 1 204 ? 8.121 14.264 7.089 1.00 88.44 204 PRO A N 1
ATOM 1493 C CA . PRO A 1 204 ? 7.262 15.331 7.580 1.00 88.44 204 PRO A CA 1
ATOM 1494 C C . PRO A 1 204 ? 8.076 16.576 7.943 1.00 88.44 204 PRO A C 1
ATOM 1496 O O . PRO A 1 204 ? 9.000 16.522 8.756 1.00 88.44 204 PRO A O 1
ATOM 1499 N N . LEU A 1 205 ? 7.667 17.727 7.408 1.00 88.25 205 LEU A N 1
ATOM 1500 C CA . LEU A 1 205 ? 8.299 19.022 7.685 1.00 88.25 205 LEU A CA 1
ATOM 1501 C C . LEU A 1 205 ? 8.126 19.483 9.144 1.00 88.25 205 LEU A C 1
ATOM 1503 O O . LEU A 1 205 ? 8.927 20.276 9.635 1.00 88.25 205 LEU A O 1
ATOM 1507 N N . SER A 1 206 ? 7.089 19.011 9.844 1.00 86.94 206 SER A N 1
ATOM 1508 C CA . SER A 1 206 ? 6.780 19.408 11.222 1.00 86.94 206 SER A CA 1
ATOM 1509 C C . SER A 1 206 ? 6.072 18.306 12.019 1.00 86.94 206 SER A C 1
ATOM 1511 O O . SER A 1 206 ? 5.550 17.340 11.461 1.00 86.94 206 SER A O 1
ATOM 1513 N N . GLY A 1 207 ? 6.055 18.461 13.348 1.00 84.62 207 GLY A N 1
ATOM 1514 C CA . GLY A 1 207 ? 5.440 17.514 14.283 1.00 84.62 207 GLY A CA 1
ATOM 1515 C C . GLY A 1 207 ? 6.324 16.302 14.590 1.00 84.62 207 GLY A C 1
ATOM 1516 O O . GLY A 1 207 ? 7.315 16.054 13.911 1.00 84.62 207 GLY A O 1
ATOM 1517 N N . LEU A 1 208 ? 5.968 15.545 15.631 1.00 81.19 208 LEU A N 1
ATOM 1518 C CA . LEU A 1 208 ? 6.650 14.312 16.029 1.00 81.19 208 LEU A CA 1
ATOM 1519 C C . LEU A 1 208 ? 5.659 13.151 15.983 1.00 81.19 208 LEU A C 1
ATOM 1521 O O . LEU A 1 208 ? 4.678 13.125 16.720 1.00 81.19 208 LEU A O 1
ATOM 1525 N N . SER A 1 209 ? 5.954 12.165 15.144 1.00 79.69 209 SER A N 1
ATOM 1526 C CA . SER A 1 209 ? 5.266 10.881 15.134 1.00 79.69 209 SER A CA 1
ATOM 1527 C C . SER A 1 209 ? 6.308 9.780 15.008 1.00 79.69 209 SER A C 1
ATOM 1529 O O . SER A 1 209 ? 7.076 9.736 14.052 1.00 79.69 209 SER A O 1
ATOM 1531 N N . VAL A 1 210 ? 6.340 8.894 16.001 1.00 75.88 210 VAL A N 1
ATOM 1532 C CA . VAL A 1 210 ? 7.215 7.711 16.013 1.00 75.88 210 VAL A CA 1
ATOM 1533 C C . VAL A 1 210 ? 6.577 6.514 15.297 1.00 75.88 210 VAL A C 1
ATOM 1535 O O . VAL A 1 210 ? 7.191 5.461 15.191 1.00 75.88 210 VAL A O 1
ATOM 1538 N N . ARG A 1 211 ? 5.343 6.664 14.788 1.00 82.75 211 ARG A N 1
ATOM 1539 C CA . ARG A 1 211 ? 4.600 5.632 14.042 1.00 82.75 211 ARG A CA 1
ATOM 1540 C C . ARG A 1 211 ? 4.150 6.148 12.676 1.00 82.75 211 ARG A C 1
ATOM 1542 O O . ARG A 1 211 ? 2.967 6.157 12.345 1.00 82.75 211 ARG A O 1
ATOM 1549 N N . ASN A 1 212 ? 5.104 6.583 11.861 1.00 85.75 212 ASN A N 1
ATOM 1550 C CA . ASN A 1 212 ? 4.836 7.055 10.502 1.00 85.75 212 ASN A CA 1
ATOM 1551 C C . ASN A 1 212 ? 4.777 5.894 9.501 1.00 85.75 212 ASN A C 1
ATOM 1553 O O . ASN A 1 212 ? 5.617 5.786 8.620 1.00 85.75 212 ASN A O 1
ATOM 1557 N N . PHE A 1 213 ? 3.798 4.995 9.622 1.00 87.19 213 PHE A N 1
ATOM 1558 C CA . PHE A 1 213 ? 3.651 3.896 8.652 1.00 87.19 213 PHE A CA 1
ATOM 1559 C C . PHE A 1 213 ? 3.209 4.386 7.267 1.00 87.19 213 PHE A C 1
ATOM 1561 O O . PHE A 1 213 ? 3.634 3.838 6.257 1.00 87.19 213 PHE A O 1
ATOM 1568 N N . HIS A 1 214 ? 2.425 5.465 7.212 1.00 88.50 214 HIS A N 1
ATOM 1569 C CA . HIS A 1 214 ? 1.871 6.012 5.970 1.00 88.50 214 HIS A CA 1
ATOM 1570 C C . HIS A 1 214 ? 2.923 6.537 4.976 1.00 88.50 214 HIS A C 1
ATOM 1572 O O . HIS A 1 214 ? 2.647 6.587 3.784 1.00 88.50 214 HIS A O 1
ATOM 1578 N N . ILE A 1 215 ? 4.121 6.913 5.440 1.00 92.06 215 ILE A N 1
ATOM 1579 C CA . ILE A 1 215 ? 5.204 7.408 4.569 1.00 92.06 215 ILE A CA 1
ATOM 1580 C C . ILE A 1 215 ? 6.097 6.277 4.050 1.00 92.06 215 ILE A C 1
ATOM 1582 O O . ILE A 1 215 ? 6.848 6.465 3.095 1.00 92.06 215 ILE A O 1
ATOM 1586 N N . GLN A 1 216 ? 6.050 5.101 4.686 1.00 92.25 216 GLN A N 1
ATOM 1587 C CA . GLN A 1 216 ? 6.965 4.002 4.381 1.00 92.25 216 GLN A CA 1
ATOM 1588 C C . GLN A 1 216 ? 6.837 3.488 2.944 1.00 92.25 216 GLN A C 1
ATOM 1590 O O . GLN A 1 216 ? 7.891 3.259 2.356 1.00 92.25 216 GLN A O 1
ATOM 1595 N N . PRO A 1 217 ? 5.639 3.367 2.328 1.00 94.56 217 PRO A N 1
ATOM 1596 C CA . PRO A 1 217 ? 5.531 2.987 0.919 1.00 94.56 217 PRO A CA 1
ATOM 1597 C C . PRO A 1 217 ? 6.346 3.898 -0.007 1.00 94.56 217 PRO A C 1
ATOM 1599 O O . PRO A 1 217 ? 7.133 3.404 -0.810 1.00 94.56 217 PRO A O 1
ATOM 1602 N N . ALA A 1 218 ? 6.247 5.222 0.162 1.00 95.31 218 ALA A N 1
ATOM 1603 C CA . ALA A 1 218 ? 7.015 6.186 -0.625 1.00 95.31 218 ALA A CA 1
ATOM 1604 C C . ALA A 1 218 ? 8.528 6.049 -0.410 1.00 95.31 218 ALA A C 1
ATOM 1606 O O . ALA A 1 218 ? 9.301 6.021 -1.370 1.00 95.31 218 ALA A O 1
ATOM 1607 N N . LYS A 1 219 ? 8.954 5.907 0.850 1.00 93.56 219 LYS A N 1
ATOM 1608 C CA . LYS A 1 219 ? 10.371 5.744 1.193 1.00 93.56 219 LYS A CA 1
ATOM 1609 C C . LYS A 1 219 ? 10.948 4.438 0.646 1.00 93.56 219 LYS A C 1
ATOM 1611 O O . LYS A 1 219 ? 12.016 4.448 0.045 1.00 93.56 219 LYS A O 1
ATOM 1616 N N . VAL A 1 220 ? 10.242 3.323 0.821 1.00 94.12 220 VAL A N 1
ATOM 1617 C CA . VAL A 1 220 ? 10.671 1.997 0.354 1.00 94.12 220 VAL A CA 1
ATOM 1618 C C . VAL A 1 220 ? 10.661 1.923 -1.173 1.00 94.12 220 VAL A C 1
ATOM 1620 O O . VAL A 1 220 ? 11.586 1.353 -1.749 1.00 94.12 220 VAL A O 1
ATOM 1623 N N . ALA A 1 221 ? 9.702 2.557 -1.855 1.00 95.62 221 ALA A N 1
ATOM 1624 C CA . ALA A 1 221 ? 9.695 2.643 -3.317 1.00 95.62 221 ALA A CA 1
ATOM 1625 C C . ALA A 1 221 ? 10.967 3.315 -3.866 1.00 95.62 221 ALA A C 1
ATOM 1627 O O . ALA A 1 221 ? 11.515 2.881 -4.881 1.00 95.62 221 ALA A O 1
ATOM 1628 N N . ALA A 1 222 ? 11.498 4.320 -3.161 1.00 92.75 222 ALA A N 1
ATOM 1629 C CA . ALA A 1 222 ? 12.752 4.979 -3.521 1.00 92.75 222 ALA A CA 1
ATOM 1630 C C . ALA A 1 222 ? 13.997 4.073 -3.405 1.00 92.75 222 ALA A C 1
ATOM 1632 O O . ALA A 1 222 ? 15.029 4.383 -4.006 1.00 92.75 222 ALA A O 1
ATOM 1633 N N . THR A 1 223 ? 13.907 2.958 -2.672 1.00 92.56 223 THR A N 1
ATOM 1634 C CA . THR A 1 223 ? 14.968 1.948 -2.505 1.00 92.56 223 THR A CA 1
ATOM 1635 C C . THR A 1 223 ? 14.581 0.571 -3.061 1.00 92.56 223 THR A C 1
ATOM 1637 O O . THR A 1 223 ? 15.065 -0.464 -2.591 1.00 92.56 223 THR A O 1
ATOM 1640 N N . SER A 1 224 ? 13.699 0.541 -4.066 1.00 94.81 224 SER A N 1
ATOM 1641 C CA . SER A 1 224 ? 13.160 -0.698 -4.634 1.00 94.81 224 SER A CA 1
ATOM 1642 C C . SER A 1 224 ? 13.361 -0.838 -6.134 1.00 94.81 224 SER A C 1
ATOM 1644 O O . SER A 1 224 ? 13.240 0.133 -6.879 1.00 94.81 224 SER A O 1
ATOM 1646 N N . ASP A 1 225 ? 13.526 -2.083 -6.583 1.00 96.44 225 ASP A N 1
ATOM 1647 C CA . ASP A 1 225 ? 13.155 -2.472 -7.943 1.00 96.44 225 ASP A CA 1
ATOM 1648 C C . ASP A 1 225 ? 11.612 -2.415 -8.051 1.00 96.44 225 ASP A C 1
ATOM 1650 O O . ASP A 1 225 ? 10.904 -2.989 -7.221 1.00 96.44 225 ASP A O 1
ATOM 1654 N N . ILE A 1 226 ? 11.069 -1.672 -9.020 1.00 98.12 226 ILE A N 1
ATOM 1655 C CA . ILE A 1 226 ? 9.624 -1.391 -9.102 1.00 98.12 226 ILE A CA 1
ATOM 1656 C C . ILE A 1 226 ? 9.013 -2.175 -10.254 1.00 98.12 226 ILE A C 1
ATOM 1658 O O . ILE A 1 226 ? 9.459 -2.043 -11.389 1.00 98.12 226 ILE A O 1
ATOM 1662 N N . ILE A 1 227 ? 7.968 -2.953 -9.979 1.00 98.62 227 ILE A N 1
ATOM 1663 C CA . ILE A 1 227 ? 7.236 -3.740 -10.974 1.00 98.62 227 ILE A CA 1
ATOM 1664 C C . ILE A 1 227 ? 5.840 -3.148 -11.137 1.00 98.62 227 ILE A C 1
ATOM 1666 O O . ILE A 1 227 ? 5.067 -3.085 -10.180 1.00 98.62 227 ILE A O 1
ATOM 1670 N N . ILE A 1 228 ? 5.499 -2.753 -12.360 1.00 98.69 228 ILE A N 1
ATOM 1671 C CA . ILE A 1 228 ? 4.188 -2.216 -12.713 1.00 98.69 228 ILE A CA 1
ATOM 1672 C C . ILE A 1 228 ? 3.390 -3.302 -13.427 1.00 98.69 228 ILE A C 1
ATOM 1674 O O . ILE A 1 228 ? 3.849 -3.863 -14.419 1.00 98.69 228 ILE A O 1
ATOM 1678 N N . TYR A 1 229 ? 2.179 -3.573 -12.950 1.00 98.62 229 TYR A N 1
ATOM 1679 C CA . TYR A 1 229 ? 1.231 -4.490 -13.583 1.00 98.62 229 TYR A CA 1
ATOM 1680 C C . TYR A 1 229 ? -0.155 -3.845 -13.672 1.00 98.62 229 TYR A C 1
ATOM 1682 O O . TYR A 1 229 ? -0.451 -2.871 -12.978 1.00 98.62 229 TYR A O 1
ATOM 1690 N N . GLY A 1 230 ? -1.026 -4.382 -14.519 1.00 97.12 230 GLY A N 1
ATOM 1691 C CA . GLY A 1 230 ? -2.387 -3.882 -14.656 1.00 97.12 230 GLY A CA 1
ATOM 1692 C C . GLY A 1 230 ? -3.209 -4.701 -15.641 1.00 97.12 230 GLY A C 1
ATOM 1693 O O . GLY A 1 230 ? -2.694 -5.586 -16.318 1.00 97.12 230 GLY A O 1
ATOM 1694 N N . LEU A 1 231 ? -4.507 -4.400 -15.706 1.00 96.25 231 LEU A N 1
ATOM 1695 C CA . LEU A 1 231 ? -5.438 -5.057 -16.630 1.00 96.25 231 LEU A CA 1
ATOM 1696 C C . LEU A 1 231 ? -5.349 -4.486 -18.050 1.00 96.25 231 LEU A C 1
ATOM 1698 O O . LEU A 1 231 ? -5.569 -5.208 -19.018 1.00 96.25 231 LEU A O 1
ATOM 1702 N N . ASN A 1 232 ? -5.029 -3.195 -18.175 1.00 96.88 232 ASN A N 1
ATOM 1703 C CA . ASN A 1 232 ? -4.864 -2.513 -19.453 1.00 96.88 232 ASN A CA 1
ATOM 1704 C C . ASN A 1 232 ? -3.362 -2.382 -19.785 1.00 96.88 232 ASN A C 1
ATOM 1706 O O . ASN A 1 232 ? -2.663 -1.622 -19.103 1.00 96.88 232 ASN A O 1
ATOM 1710 N N . PRO A 1 233 ? -2.848 -3.078 -20.818 1.00 96.50 233 PRO A N 1
ATOM 1711 C CA . PRO A 1 233 ? -1.432 -3.031 -21.183 1.00 96.50 233 PRO A CA 1
ATOM 1712 C C . PRO A 1 233 ? -0.923 -1.628 -21.546 1.00 96.50 233 PRO A C 1
ATOM 1714 O O . PRO A 1 233 ? 0.191 -1.267 -21.161 1.00 96.50 233 PRO A O 1
ATOM 1717 N N . ASP A 1 234 ? -1.733 -0.814 -22.229 1.00 97.12 234 ASP A N 1
ATOM 1718 C CA . ASP A 1 234 ? -1.342 0.534 -22.662 1.00 97.12 234 ASP A CA 1
ATOM 1719 C C . ASP A 1 234 ? -1.193 1.477 -21.467 1.00 97.12 234 ASP A C 1
ATOM 1721 O O . ASP A 1 234 ? -0.214 2.219 -21.346 1.00 97.12 234 ASP A O 1
ATOM 1725 N N . GLU A 1 235 ? -2.144 1.416 -20.533 1.00 96.75 235 GLU A N 1
ATOM 1726 C CA . GLU A 1 235 ? -2.062 2.172 -19.286 1.00 96.75 235 GLU A CA 1
ATOM 1727 C C . GLU A 1 235 ? -0.891 1.706 -18.419 1.00 96.75 235 GLU A C 1
ATOM 1729 O O . GLU A 1 235 ? -0.147 2.539 -17.896 1.00 96.75 235 GLU A O 1
ATOM 1734 N N . THR A 1 236 ? -0.692 0.391 -18.317 1.00 97.88 236 THR A N 1
ATOM 1735 C CA . THR A 1 236 ? 0.414 -0.216 -17.567 1.00 97.88 236 THR A CA 1
ATOM 1736 C C . THR A 1 236 ? 1.754 0.285 -18.093 1.00 97.88 236 THR A C 1
ATOM 1738 O O . THR A 1 236 ? 2.578 0.778 -17.320 1.00 97.88 236 THR A O 1
ATOM 1741 N N . ARG A 1 237 ? 1.942 0.277 -19.418 1.00 97.19 237 ARG A N 1
ATOM 1742 C CA . ARG A 1 237 ? 3.148 0.799 -20.069 1.00 97.19 237 ARG A CA 1
ATOM 1743 C C . ARG A 1 237 ? 3.311 2.306 -19.857 1.00 97.19 237 ARG A C 1
ATOM 1745 O O . ARG A 1 237 ? 4.410 2.771 -19.562 1.00 97.19 237 ARG A O 1
ATOM 1752 N N . ARG A 1 238 ? 2.227 3.085 -19.952 1.00 95.94 238 ARG A N 1
ATOM 1753 C CA . ARG A 1 238 ? 2.239 4.536 -19.693 1.00 95.94 238 ARG A CA 1
ATOM 1754 C C . ARG A 1 238 ? 2.686 4.860 -18.265 1.00 95.94 238 ARG A C 1
ATOM 1756 O O . ARG A 1 238 ? 3.466 5.790 -18.068 1.00 95.94 238 ARG A O 1
ATOM 1763 N N . VAL A 1 239 ? 2.184 4.130 -17.270 1.00 96.88 239 VAL A N 1
ATOM 1764 C CA . VAL A 1 239 ? 2.553 4.325 -15.859 1.00 96.88 239 VAL A CA 1
ATOM 1765 C C . VAL A 1 239 ? 3.985 3.865 -15.606 1.00 96.88 239 VAL A C 1
ATOM 1767 O O . VAL A 1 239 ? 4.733 4.603 -14.970 1.00 96.88 239 VAL A O 1
ATOM 1770 N N . ALA A 1 240 ? 4.403 2.730 -16.172 1.00 97.44 240 ALA A N 1
ATOM 1771 C CA . ALA A 1 240 ? 5.783 2.252 -16.084 1.00 97.44 240 ALA A CA 1
ATOM 1772 C C . ALA A 1 240 ? 6.790 3.296 -16.590 1.00 97.44 240 ALA A C 1
ATOM 1774 O O . ALA A 1 240 ? 7.774 3.574 -15.908 1.00 97.44 240 ALA A O 1
ATOM 1775 N N . TRP A 1 241 ? 6.504 3.967 -17.711 1.00 96.62 241 TRP A N 1
ATOM 1776 C CA . TRP A 1 241 ? 7.347 5.062 -18.198 1.00 96.62 241 TRP A CA 1
ATOM 1777 C C . TRP A 1 241 ? 7.435 6.236 -17.227 1.00 96.62 241 TRP A C 1
ATOM 1779 O O . TRP A 1 241 ? 8.526 6.742 -16.964 1.00 96.62 241 TRP A O 1
ATOM 1789 N N . LYS A 1 242 ? 6.301 6.664 -16.658 1.00 96.00 242 LYS A N 1
ATOM 1790 C CA . LYS A 1 242 ? 6.290 7.738 -15.654 1.00 96.00 242 LYS A CA 1
ATOM 1791 C C . LYS A 1 242 ? 7.127 7.359 -14.431 1.00 96.00 242 LYS A C 1
ATOM 1793 O O . LYS A 1 242 ? 7.896 8.189 -13.952 1.00 96.00 242 LYS A O 1
ATOM 1798 N N . VAL A 1 243 ? 6.998 6.122 -13.952 1.00 97.00 243 VAL A N 1
ATOM 1799 C CA . VAL A 1 243 ? 7.783 5.597 -12.827 1.00 97.00 243 VAL A CA 1
ATOM 1800 C C . VAL A 1 243 ? 9.271 5.566 -13.173 1.00 97.00 243 VAL A C 1
ATOM 1802 O O . VAL A 1 243 ? 10.067 6.068 -12.386 1.00 97.00 243 VAL A O 1
ATOM 1805 N N . ALA A 1 244 ? 9.654 5.070 -14.353 1.00 96.44 244 ALA A N 1
ATOM 1806 C CA . ALA A 1 244 ? 11.051 4.994 -14.781 1.00 96.44 244 ALA A CA 1
ATOM 1807 C C . ALA A 1 244 ? 11.716 6.382 -14.839 1.00 96.44 244 ALA A C 1
ATOM 1809 O O . ALA A 1 244 ? 12.824 6.572 -14.332 1.00 96.44 244 ALA A O 1
ATOM 1810 N N . VAL A 1 245 ? 11.013 7.378 -15.393 1.00 95.56 245 VAL A N 1
ATOM 1811 C CA . VAL A 1 245 ? 11.475 8.777 -15.421 1.00 95.56 245 VAL A CA 1
ATOM 1812 C C . VAL A 1 245 ? 11.608 9.341 -14.004 1.00 95.56 245 VAL A C 1
ATOM 1814 O O . VAL A 1 245 ? 12.633 9.941 -13.674 1.00 95.56 245 VAL A O 1
ATOM 1817 N N . ALA A 1 246 ? 10.606 9.128 -13.147 1.00 95.31 246 ALA A N 1
ATOM 1818 C CA . ALA A 1 246 ? 10.634 9.595 -11.763 1.00 95.31 246 ALA A CA 1
ATOM 1819 C C . ALA A 1 246 ? 11.779 8.953 -10.960 1.00 95.31 246 ALA A C 1
ATOM 1821 O O . ALA A 1 246 ? 12.495 9.653 -10.246 1.00 95.31 246 ALA A O 1
ATOM 1822 N N . GLN A 1 247 ? 12.001 7.646 -11.125 1.00 94.44 247 GLN A N 1
ATOM 1823 C CA . GLN A 1 247 ? 13.062 6.897 -10.455 1.00 94.44 247 GLN A CA 1
ATOM 1824 C C . GLN A 1 247 ? 14.453 7.365 -10.905 1.00 94.44 247 GLN A C 1
ATOM 1826 O O . GLN A 1 247 ? 15.354 7.505 -10.075 1.00 94.44 247 GLN A O 1
ATOM 1831 N N . LYS A 1 248 ? 14.641 7.653 -12.202 1.00 92.56 248 LYS A N 1
ATOM 1832 C CA . LYS A 1 248 ? 15.889 8.235 -12.720 1.00 92.56 248 LYS A CA 1
ATOM 1833 C C . LYS A 1 248 ? 16.155 9.615 -12.117 1.00 92.56 248 LYS A C 1
ATOM 1835 O O . LYS A 1 248 ? 17.232 9.825 -11.571 1.00 92.56 248 LYS A O 1
ATOM 1840 N N . ARG A 1 249 ? 15.172 10.522 -12.142 1.00 91.88 249 ARG A N 1
ATOM 1841 C CA . ARG A 1 249 ? 15.308 11.870 -11.558 1.00 91.88 249 ARG A CA 1
ATOM 1842 C C . ARG A 1 249 ? 15.600 11.833 -10.066 1.00 91.88 249 ARG A C 1
ATOM 1844 O O . ARG A 1 249 ? 16.461 12.564 -9.583 1.00 91.88 249 ARG A O 1
ATOM 1851 N N . TRP A 1 250 ? 14.903 10.962 -9.337 1.00 90.69 250 TRP A N 1
ATOM 1852 C CA . TRP A 1 250 ? 15.156 10.756 -7.916 1.00 90.69 250 TRP A CA 1
ATOM 1853 C C . TRP A 1 250 ? 16.610 10.349 -7.675 1.00 90.69 250 TRP A C 1
ATOM 1855 O O . TRP A 1 250 ? 17.293 10.919 -6.828 1.00 90.69 250 TRP A O 1
ATOM 1865 N N . ARG A 1 251 ? 17.115 9.412 -8.479 1.00 87.94 251 ARG A N 1
ATOM 1866 C CA . ARG A 1 251 ? 18.504 8.964 -8.415 1.00 87.94 251 ARG A CA 1
ATOM 1867 C C . ARG A 1 251 ? 19.497 10.075 -8.745 1.00 87.94 251 ARG A C 1
ATOM 1869 O O . ARG A 1 251 ? 20.505 10.183 -8.064 1.00 87.94 251 ARG A O 1
ATOM 1876 N N . GLU A 1 252 ? 19.233 10.894 -9.758 1.00 87.75 252 GLU A N 1
ATOM 1877 C CA . GLU A 1 252 ? 20.086 12.034 -10.121 1.00 87.75 252 GLU A CA 1
ATOM 1878 C C . GLU A 1 252 ? 20.172 13.057 -8.981 1.00 87.75 252 GLU A C 1
ATOM 1880 O O . GLU A 1 252 ? 21.274 13.474 -8.622 1.00 87.75 252 GLU A O 1
ATOM 1885 N N . LYS A 1 253 ? 19.035 13.383 -8.345 1.00 85.62 253 LYS A N 1
ATOM 1886 C CA . LYS A 1 253 ? 18.990 14.235 -7.146 1.00 85.62 253 LYS A CA 1
ATOM 1887 C C . LYS A 1 253 ? 19.820 13.632 -6.008 1.00 85.62 253 LYS A C 1
ATOM 1889 O O . LYS A 1 253 ? 20.653 14.312 -5.422 1.00 85.62 253 LYS A O 1
ATOM 1894 N N . GLN A 1 254 ? 19.644 12.340 -5.740 1.00 78.69 254 GLN A N 1
ATOM 1895 C CA . GLN A 1 254 ? 20.347 11.653 -4.658 1.00 78.69 254 GLN A CA 1
ATOM 1896 C C . GLN A 1 254 ? 21.837 11.429 -4.950 1.00 78.69 254 GLN A C 1
ATOM 1898 O O . GLN A 1 254 ? 22.636 11.463 -4.027 1.00 78.69 254 GLN A O 1
ATOM 1903 N N . HIS A 1 255 ? 22.262 11.246 -6.205 1.00 71.31 255 HIS A N 1
ATOM 1904 C CA . HIS A 1 255 ? 23.683 11.133 -6.562 1.00 71.31 255 HIS A CA 1
ATOM 1905 C C . HIS A 1 255 ? 24.459 12.431 -6.332 1.00 71.31 255 HIS A C 1
ATOM 1907 O O . HIS A 1 255 ? 25.662 12.375 -6.068 1.00 71.31 255 HIS A O 1
ATOM 1913 N N . ALA A 1 256 ? 23.791 13.586 -6.417 1.00 65.19 256 ALA A N 1
ATOM 1914 C CA . ALA A 1 256 ? 24.391 14.862 -6.044 1.00 65.19 256 ALA A CA 1
ATOM 1915 C C . ALA A 1 256 ? 24.696 14.936 -4.534 1.00 65.19 256 ALA A C 1
ATOM 1917 O O . ALA A 1 256 ? 25.643 15.612 -4.133 1.00 65.19 256 ALA A O 1
ATOM 1918 N N . GLU A 1 257 ? 23.935 14.208 -3.711 1.00 64.81 257 GLU A N 1
ATOM 1919 C CA . GLU A 1 257 ? 23.973 14.266 -2.244 1.00 64.81 257 GLU A CA 1
ATOM 1920 C C . GLU A 1 257 ? 24.720 13.068 -1.612 1.00 64.81 257 GLU A C 1
ATOM 1922 O O . GLU A 1 257 ? 25.425 13.228 -0.616 1.00 64.81 257 GLU A O 1
ATOM 1927 N N . ALA A 1 258 ? 24.636 11.873 -2.207 1.00 63.16 258 ALA A N 1
ATOM 1928 C CA . ALA A 1 258 ? 25.141 10.610 -1.672 1.00 63.16 258 ALA A CA 1
ATOM 1929 C C . ALA A 1 258 ? 25.914 9.800 -2.731 1.00 63.16 258 ALA A C 1
ATOM 1931 O O . ALA A 1 258 ? 25.369 9.263 -3.701 1.00 63.16 258 ALA A O 1
ATOM 1932 N N . LYS A 1 259 ? 27.225 9.649 -2.511 1.00 57.75 259 LYS A N 1
ATOM 1933 C CA . LYS A 1 259 ? 28.083 8.760 -3.304 1.00 57.75 259 LYS A CA 1
ATOM 1934 C C . LYS A 1 259 ? 27.821 7.317 -2.846 1.00 57.75 259 LYS A C 1
ATOM 1936 O O . LYS A 1 259 ? 28.096 7.016 -1.690 1.00 57.75 259 LYS A O 1
ATOM 1941 N N . ASN A 1 260 ? 27.336 6.446 -3.743 1.00 69.69 260 ASN A N 1
ATOM 1942 C CA . ASN A 1 260 ? 27.199 4.973 -3.600 1.00 69.69 260 ASN A CA 1
ATOM 1943 C C . ASN A 1 260 ? 25.802 4.380 -3.301 1.00 69.69 260 ASN A C 1
ATOM 1945 O O . ASN A 1 260 ? 25.721 3.313 -2.692 1.00 69.69 260 ASN A O 1
ATOM 1949 N N . LEU A 1 261 ? 24.701 4.990 -3.753 1.00 75.56 261 LEU A N 1
ATOM 1950 C CA . LEU A 1 261 ? 23.402 4.300 -3.711 1.00 75.56 261 LEU A CA 1
ATOM 1951 C C . LEU A 1 261 ? 23.300 3.190 -4.776 1.00 75.56 261 LEU A C 1
ATOM 1953 O O . LEU A 1 261 ? 23.788 3.379 -5.897 1.00 75.56 261 LEU A O 1
ATOM 1957 N N . PRO A 1 262 ? 22.655 2.047 -4.460 1.00 82.69 262 PRO A N 1
ATOM 1958 C CA . PRO A 1 262 ? 22.363 1.016 -5.446 1.00 82.69 262 PRO A CA 1
ATOM 1959 C C . PRO A 1 262 ? 21.533 1.552 -6.615 1.00 82.69 262 PRO A C 1
ATOM 1961 O O . PRO A 1 262 ? 20.690 2.436 -6.466 1.00 82.69 262 PRO A O 1
ATOM 1964 N N . THR A 1 263 ? 21.750 0.974 -7.794 1.00 87.62 263 THR A N 1
ATOM 1965 C CA . THR A 1 263 ? 20.876 1.195 -8.946 1.00 87.62 263 THR A CA 1
ATOM 1966 C C . THR A 1 263 ? 19.670 0.270 -8.860 1.00 87.62 263 THR A C 1
ATOM 1968 O O . THR A 1 263 ? 19.820 -0.955 -8.827 1.00 87.62 263 THR A O 1
ATOM 1971 N N . TYR A 1 264 ? 18.488 0.877 -8.872 1.00 92.81 264 TYR A N 1
ATOM 1972 C CA . TYR A 1 264 ? 17.203 0.192 -8.940 1.00 92.81 264 TYR A CA 1
ATOM 1973 C C . TYR A 1 264 ? 16.618 0.260 -10.349 1.00 92.81 264 TYR A C 1
ATOM 1975 O O . TYR A 1 264 ? 16.890 1.211 -11.090 1.00 92.81 264 TYR A O 1
ATOM 1983 N N . ASN A 1 265 ? 15.828 -0.742 -10.714 1.00 95.69 265 ASN A N 1
ATOM 1984 C CA . ASN A 1 265 ? 15.259 -0.874 -12.050 1.00 95.69 265 ASN A CA 1
ATOM 1985 C C . ASN A 1 265 ? 13.728 -0.781 -12.021 1.00 95.69 265 ASN A C 1
ATOM 1987 O O . ASN A 1 265 ? 13.084 -1.112 -11.025 1.00 95.69 265 ASN A O 1
ATOM 1991 N N . THR A 1 266 ? 13.152 -0.342 -13.140 1.00 97.62 266 THR A N 1
ATOM 1992 C CA . THR A 1 266 ? 11.704 -0.325 -13.364 1.00 97.62 266 THR A CA 1
ATOM 1993 C C . THR A 1 266 ? 11.331 -1.425 -14.354 1.00 97.62 266 THR A C 1
ATOM 1995 O O . THR A 1 266 ? 11.911 -1.507 -15.438 1.00 97.62 266 THR A O 1
ATOM 1998 N N . PHE A 1 267 ? 10.344 -2.241 -13.996 1.00 98.38 267 PHE A N 1
ATOM 1999 C CA . PHE A 1 267 ? 9.845 -3.356 -14.787 1.00 98.38 267 PHE A CA 1
ATOM 2000 C C . PHE A 1 267 ? 8.370 -3.167 -15.136 1.00 98.38 267 PHE A C 1
ATOM 2002 O O . PHE A 1 267 ? 7.574 -2.736 -14.303 1.00 98.38 267 PHE A O 1
ATOM 2009 N N . VAL A 1 268 ? 7.992 -3.538 -16.354 1.00 98.38 268 VAL A N 1
ATOM 2010 C CA . VAL A 1 268 ? 6.604 -3.599 -16.810 1.00 98.38 268 VAL A CA 1
ATOM 2011 C C . VAL A 1 268 ? 6.205 -5.057 -17.005 1.00 98.38 268 VAL A C 1
ATOM 2013 O O . VAL A 1 268 ? 6.829 -5.787 -17.775 1.00 98.38 268 VAL A O 1
ATOM 2016 N N . CYS A 1 269 ? 5.175 -5.494 -16.283 1.00 98.25 269 CYS A N 1
ATOM 2017 C CA . CYS A 1 269 ? 4.633 -6.834 -16.428 1.00 98.25 269 CYS A CA 1
ATOM 2018 C C . CYS A 1 269 ? 3.872 -6.935 -17.753 1.00 98.25 269 CYS A C 1
ATOM 2020 O O . CYS A 1 269 ? 2.923 -6.185 -17.986 1.00 98.25 269 CYS A O 1
ATOM 2022 N N . THR A 1 270 ? 4.290 -7.852 -18.622 1.00 97.38 270 THR A N 1
ATOM 2023 C CA . THR A 1 270 ? 3.655 -8.082 -19.932 1.00 97.38 270 THR A CA 1
ATOM 2024 C C . THR A 1 270 ? 2.606 -9.187 -19.897 1.00 97.38 270 THR A C 1
ATOM 2026 O O . THR A 1 270 ? 1.796 -9.300 -20.816 1.00 97.38 270 THR A O 1
ATOM 2029 N N . SER A 1 271 ? 2.598 -10.002 -18.840 1.00 97.88 271 SER A N 1
ATOM 2030 C CA . SER A 1 271 ? 1.614 -11.069 -18.662 1.00 97.88 271 SER A CA 1
ATOM 2031 C C . SER A 1 271 ? 0.248 -10.510 -18.245 1.00 97.88 271 SER A C 1
ATOM 2033 O O . SER A 1 271 ? 0.192 -9.591 -17.424 1.00 97.88 271 SER A O 1
ATOM 2035 N N . PRO A 1 272 ? -0.865 -11.071 -18.757 1.00 97.25 272 PRO A N 1
ATOM 2036 C CA . PRO A 1 272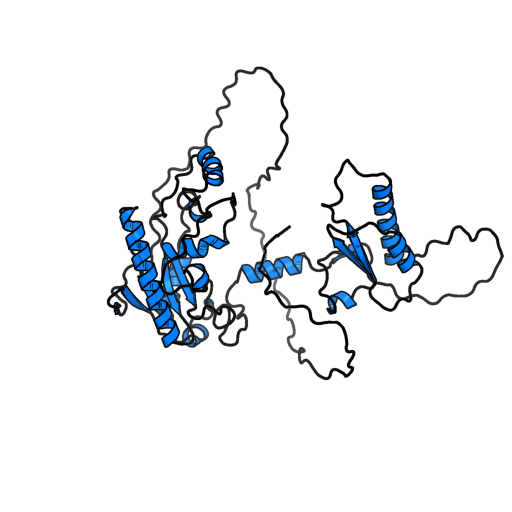 ? -2.200 -10.692 -18.308 1.00 97.25 272 PRO A CA 1
ATOM 2037 C C . PRO A 1 272 ? -2.420 -11.109 -16.851 1.00 97.25 272 PRO A C 1
ATOM 2039 O O . PRO A 1 272 ? -1.797 -12.051 -16.358 1.00 97.25 272 PRO A O 1
ATOM 2042 N N . PHE A 1 273 ? -3.361 -10.451 -16.170 1.00 97.50 273 PHE A N 1
ATOM 2043 C CA . PHE A 1 273 ? -3.660 -10.766 -14.771 1.00 97.50 273 PHE A CA 1
ATOM 2044 C C . PHE A 1 273 ? -4.112 -12.221 -14.558 1.00 97.50 273 PHE A C 1
ATOM 2046 O O . PHE A 1 273 ? -3.740 -12.835 -13.561 1.00 97.50 273 PHE A O 1
ATOM 2053 N N . SER A 1 274 ? -4.816 -12.805 -15.534 1.00 97.19 274 SER A N 1
ATOM 2054 C CA . SER A 1 274 ? -5.251 -14.207 -15.494 1.00 97.19 274 SER A CA 1
ATOM 2055 C C . SER A 1 274 ? -4.092 -15.192 -15.308 1.00 97.19 274 SER A C 1
ATOM 2057 O O . SER A 1 274 ? -4.261 -16.219 -14.660 1.00 97.19 274 SER A O 1
ATOM 2059 N N . ALA A 1 275 ? -2.882 -14.865 -15.780 1.00 97.94 275 ALA A N 1
ATOM 2060 C CA . ALA A 1 275 ? -1.707 -15.709 -15.574 1.00 97.94 275 ALA A CA 1
ATOM 2061 C C . ALA A 1 275 ? -1.360 -15.869 -14.081 1.00 97.94 275 ALA A C 1
ATOM 2063 O O . ALA A 1 275 ? -0.907 -16.940 -13.667 1.00 97.94 275 ALA A O 1
ATOM 2064 N N . PHE A 1 276 ? -1.603 -14.835 -13.265 1.00 97.81 276 PHE A N 1
ATOM 2065 C CA . PHE A 1 276 ? -1.436 -14.905 -11.813 1.00 97.81 276 PHE A CA 1
ATOM 2066 C C . PHE A 1 276 ? -2.560 -15.715 -11.157 1.00 97.81 276 PHE A C 1
ATOM 2068 O O . PHE A 1 276 ? -2.288 -16.525 -10.275 1.00 97.81 276 PHE A O 1
ATOM 2075 N N . GLU A 1 277 ? -3.806 -15.556 -11.606 1.00 96.44 277 GLU A N 1
ATOM 2076 C CA . GLU A 1 277 ? -4.955 -16.310 -11.078 1.00 96.44 277 GLU A CA 1
ATOM 2077 C C . GLU A 1 277 ? -4.873 -17.813 -11.387 1.00 96.44 277 GLU A C 1
ATOM 2079 O O . GLU A 1 277 ? -5.295 -18.659 -10.594 1.00 96.44 277 GLU A O 1
ATOM 2084 N N . GLU A 1 278 ? -4.303 -18.171 -12.532 1.00 96.75 278 GLU A N 1
ATOM 2085 C CA . GLU A 1 278 ? -4.156 -19.561 -12.948 1.00 96.75 278 GLU A CA 1
ATOM 2086 C C . GLU A 1 278 ? -2.955 -20.230 -12.272 1.00 96.75 278 GLU A C 1
ATOM 2088 O O . GLU A 1 278 ? -3.104 -21.318 -11.714 1.00 96.75 278 GLU A O 1
ATOM 2093 N N . ASN A 1 279 ? -1.791 -19.567 -12.266 1.00 97.38 279 ASN A N 1
ATOM 2094 C CA . ASN A 1 279 ? -0.513 -20.211 -11.938 1.00 97.38 279 ASN A CA 1
ATOM 2095 C C . ASN A 1 279 ? 0.140 -19.717 -10.634 1.00 97.38 279 ASN A C 1
ATOM 2097 O O . ASN A 1 279 ? 1.022 -20.392 -10.107 1.00 97.38 279 ASN A O 1
ATOM 2101 N N . HIS A 1 280 ? -0.285 -18.572 -10.087 1.00 96.62 280 HIS A N 1
ATOM 2102 C CA . HIS A 1 280 ? 0.349 -17.916 -8.931 1.00 96.62 280 HIS A CA 1
ATOM 2103 C C . HIS A 1 280 ? -0.675 -17.374 -7.918 1.00 96.62 280 HIS A C 1
ATOM 2105 O O . HIS A 1 280 ? -0.573 -16.246 -7.431 1.00 96.62 280 HIS A O 1
ATOM 2111 N N . ARG A 1 281 ? -1.681 -18.190 -7.582 1.00 95.06 281 ARG A N 1
ATOM 2112 C CA . ARG A 1 281 ? -2.819 -17.811 -6.718 1.00 95.06 281 ARG A CA 1
ATOM 2113 C C . ARG A 1 281 ? -2.422 -17.270 -5.347 1.00 95.06 281 ARG A C 1
ATOM 2115 O O . ARG A 1 281 ? -3.093 -16.395 -4.818 1.00 95.06 281 ARG A O 1
ATOM 2122 N N . ASN A 1 282 ? -1.309 -17.748 -4.797 1.00 94.06 282 ASN A N 1
ATOM 2123 C CA . ASN A 1 282 ? -0.736 -17.294 -3.527 1.00 94.06 282 ASN A CA 1
ATOM 2124 C C . ASN A 1 282 ? -0.220 -15.841 -3.561 1.00 94.06 282 ASN A C 1
ATOM 2126 O O . ASN A 1 282 ? 0.213 -15.324 -2.532 1.00 94.06 282 ASN A O 1
ATOM 2130 N N . LEU A 1 283 ? -0.225 -15.194 -4.728 1.00 95.62 283 LEU A N 1
ATOM 2131 C CA . LEU A 1 283 ? 0.090 -13.778 -4.893 1.00 95.62 283 LEU A CA 1
ATOM 2132 C C . LEU A 1 283 ? -1.147 -12.922 -5.149 1.00 95.62 283 LEU A C 1
ATOM 2134 O O . LEU A 1 283 ? -1.027 -11.705 -5.107 1.00 95.62 283 LEU A O 1
ATOM 2138 N N . VAL A 1 284 ? -2.316 -13.506 -5.405 1.00 96.56 284 VAL A N 1
ATOM 2139 C CA . VAL A 1 284 ? -3.534 -12.757 -5.727 1.00 96.56 284 VAL A CA 1
ATOM 2140 C C . VAL A 1 284 ? -4.336 -12.545 -4.450 1.00 96.56 284 VAL A C 1
ATOM 2142 O O . VAL A 1 284 ? -4.869 -13.503 -3.898 1.00 96.56 284 VAL A O 1
ATOM 2145 N N . SER A 1 285 ? -4.429 -11.304 -3.965 1.00 94.31 285 SER A N 1
ATOM 2146 C CA . SER A 1 285 ? -5.264 -10.977 -2.803 1.00 94.31 285 SER A CA 1
ATOM 2147 C C . SER A 1 285 ? -6.716 -10.730 -3.198 1.00 94.31 285 SER A C 1
ATOM 2149 O O . SER A 1 285 ? -7.613 -11.255 -2.540 1.00 94.31 285 SER A O 1
ATOM 2151 N N . ILE A 1 286 ? -6.936 -9.994 -4.291 1.00 94.81 286 ILE A N 1
ATOM 2152 C CA . ILE A 1 286 ? -8.258 -9.721 -4.863 1.00 94.81 286 ILE A CA 1
ATOM 2153 C C . ILE A 1 286 ? -8.271 -10.190 -6.317 1.00 94.81 286 ILE A C 1
ATOM 2155 O O . ILE A 1 286 ? -7.393 -9.803 -7.092 1.00 94.81 286 ILE A O 1
ATOM 2159 N N . ASP A 1 287 ? -9.257 -11.004 -6.680 1.00 94.88 287 ASP A N 1
ATOM 2160 C CA . ASP A 1 287 ? -9.426 -11.515 -8.042 1.00 94.88 287 ASP A CA 1
ATOM 2161 C C . ASP A 1 287 ? -9.862 -10.416 -9.036 1.00 94.88 287 ASP A C 1
ATOM 2163 O O . ASP A 1 287 ? -10.143 -9.266 -8.672 1.00 94.88 287 ASP A O 1
ATOM 2167 N N . ALA A 1 288 ? -9.919 -10.752 -10.325 1.00 94.12 288 ALA A N 1
ATOM 2168 C CA . ALA A 1 288 ? -10.378 -9.831 -11.365 1.00 94.12 288 ALA A CA 1
ATOM 2169 C C . ALA A 1 288 ? -11.849 -9.393 -11.205 1.00 94.12 288 ALA A C 1
ATOM 2171 O O . ALA A 1 288 ? -12.246 -8.374 -11.772 1.00 94.12 288 ALA A O 1
ATOM 2172 N N . SER A 1 289 ? -12.645 -10.135 -10.429 1.00 93.88 289 SER A N 1
ATOM 2173 C CA . SER A 1 289 ? -14.052 -9.838 -10.135 1.00 93.88 289 SER A CA 1
ATOM 2174 C C . SER A 1 289 ? -14.240 -8.965 -8.886 1.00 93.88 289 SER A C 1
ATOM 2176 O O . SER A 1 289 ? -15.351 -8.500 -8.642 1.00 93.88 289 SER A O 1
ATOM 2178 N N . GLY A 1 290 ? -13.178 -8.713 -8.114 1.00 92.50 290 GLY A N 1
ATOM 2179 C CA . GLY A 1 290 ? -13.211 -7.908 -6.893 1.00 92.50 290 GLY A CA 1
ATOM 2180 C C . GLY A 1 290 ? -13.413 -8.685 -5.598 1.00 92.50 290 GLY A C 1
ATOM 2181 O O . GLY A 1 290 ? -13.616 -8.069 -4.554 1.00 92.50 290 GLY A O 1
ATOM 2182 N N . ASN A 1 291 ? -13.347 -10.014 -5.630 1.00 91.69 291 ASN A N 1
ATOM 2183 C CA . ASN A 1 291 ? -13.502 -10.831 -4.433 1.00 91.69 291 ASN A CA 1
ATOM 2184 C C . ASN A 1 291 ? -12.145 -11.135 -3.797 1.00 91.69 291 ASN A C 1
ATOM 2186 O O . ASN A 1 291 ? -11.164 -11.430 -4.487 1.00 91.69 291 ASN A O 1
ATOM 2190 N N . SER A 1 292 ? -12.101 -11.130 -2.465 1.00 90.06 292 SER A N 1
ATOM 2191 C CA . SER A 1 292 ? -10.952 -11.647 -1.724 1.00 90.06 292 SER A CA 1
ATOM 2192 C C . SER A 1 292 ? -10.793 -13.145 -1.981 1.00 90.06 292 SER A C 1
ATOM 2194 O O . SER A 1 292 ? -11.735 -13.918 -1.818 1.00 90.06 292 SER A O 1
ATOM 2196 N N . THR A 1 293 ? -9.588 -13.574 -2.355 1.00 90.25 293 THR A N 1
ATOM 2197 C CA . THR A 1 293 ? -9.325 -14.979 -2.723 1.00 90.25 293 THR A CA 1
ATOM 2198 C C . THR A 1 293 ? -9.128 -15.901 -1.517 1.00 90.25 293 THR A C 1
ATOM 2200 O O . THR A 1 293 ? -9.147 -17.126 -1.659 1.00 90.25 293 THR A O 1
ATOM 2203 N N . GLY A 1 294 ? -8.839 -15.327 -0.343 1.00 87.38 294 GLY A N 1
ATOM 2204 C CA . GLY A 1 294 ? -8.425 -16.058 0.860 1.00 87.38 294 GLY A CA 1
ATOM 2205 C C . GLY A 1 294 ? -7.060 -16.755 0.748 1.00 87.38 294 GLY A C 1
ATOM 2206 O O . GLY A 1 294 ? -6.640 -17.423 1.686 1.00 87.38 294 GLY A O 1
ATOM 2207 N N . GLN A 1 295 ? -6.351 -16.614 -0.379 1.00 87.44 295 GLN A N 1
ATOM 2208 C CA . GLN A 1 295 ? -5.041 -17.245 -0.616 1.00 87.44 295 GLN A CA 1
ATOM 2209 C C . GLN A 1 295 ? -3.881 -16.434 -0.035 1.00 87.44 295 GLN A C 1
ATOM 2211 O O . GLN A 1 295 ? -2.764 -16.930 0.116 1.00 87.44 295 GLN A O 1
ATOM 2216 N N . VAL A 1 296 ? -4.143 -15.165 0.260 1.00 89.06 296 VAL A N 1
ATOM 2217 C CA . VAL A 1 296 ? -3.180 -14.203 0.771 1.00 89.06 296 VAL A CA 1
ATOM 2218 C C . VAL A 1 296 ? -3.700 -13.660 2.088 1.00 89.06 296 VAL A C 1
ATOM 2220 O O . VAL A 1 296 ? -4.819 -13.160 2.155 1.00 89.06 296 VAL A O 1
ATOM 2223 N N . LEU A 1 297 ? -2.849 -13.690 3.111 1.00 84.00 297 LEU A N 1
ATOM 2224 C CA . LEU A 1 297 ? -3.099 -12.968 4.349 1.00 84.00 297 LEU A CA 1
ATOM 2225 C C . LEU A 1 297 ? -2.951 -11.461 4.095 1.00 84.00 297 LEU A C 1
ATOM 2227 O O . LEU A 1 297 ? -1.832 -10.970 3.918 1.00 84.00 297 LEU A O 1
ATOM 2231 N N . ASP A 1 298 ? -4.067 -10.736 4.046 1.00 81.38 298 ASP A N 1
ATOM 2232 C CA . ASP A 1 298 ? -4.068 -9.274 4.090 1.00 81.38 298 ASP A CA 1
ATOM 2233 C C . ASP A 1 298 ? -4.152 -8.847 5.557 1.00 81.38 298 ASP A C 1
ATOM 2235 O O . ASP A 1 298 ? -5.210 -8.918 6.174 1.00 81.38 298 ASP A O 1
ATOM 2239 N N . LEU A 1 299 ? -3.016 -8.425 6.121 1.00 80.88 299 LEU A N 1
ATOM 2240 C CA . LEU A 1 299 ? -2.923 -8.037 7.530 1.00 80.88 299 LEU A CA 1
ATOM 2241 C C . LEU A 1 299 ? -3.851 -6.876 7.889 1.00 80.88 299 LEU A C 1
ATOM 2243 O O . LEU A 1 299 ? -4.306 -6.819 9.021 1.00 80.88 299 LEU A O 1
ATOM 2247 N N . ILE A 1 300 ? -4.153 -5.971 6.953 1.00 75.44 300 ILE A N 1
ATOM 2248 C CA . ILE A 1 300 ? -5.057 -4.845 7.219 1.00 75.44 300 ILE A CA 1
ATOM 2249 C C . ILE A 1 300 ? -6.492 -5.358 7.299 1.00 75.44 300 ILE A C 1
ATOM 2251 O O . ILE A 1 300 ? -7.262 -4.937 8.161 1.00 75.44 300 ILE A O 1
ATOM 2255 N N . GLN A 1 301 ? -6.865 -6.263 6.394 1.00 75.75 301 GLN A N 1
ATOM 2256 C CA . GLN A 1 301 ? -8.184 -6.882 6.433 1.00 75.75 301 GLN A CA 1
ATOM 2257 C C . GLN A 1 301 ? -8.334 -7.759 7.680 1.00 75.75 301 GLN A C 1
ATOM 2259 O O . GLN A 1 301 ? -9.323 -7.616 8.391 1.00 75.75 301 GLN A O 1
ATOM 2264 N N . GLN A 1 302 ? -7.333 -8.585 7.985 1.00 82.69 302 GLN A N 1
ATOM 2265 C CA . GLN A 1 302 ? -7.322 -9.418 9.180 1.00 82.69 302 GLN A CA 1
ATOM 2266 C C . GLN A 1 302 ? -7.368 -8.565 10.447 1.00 82.69 302 GLN A C 1
ATOM 2268 O O . GLN A 1 302 ? -8.186 -8.830 11.310 1.00 82.69 302 GLN A O 1
ATOM 2273 N N . GLU A 1 303 ? -6.554 -7.513 10.565 1.00 83.31 303 GLU A N 1
ATOM 2274 C CA . GLU A 1 303 ? -6.605 -6.603 11.714 1.00 83.31 303 GLU A CA 1
ATOM 2275 C C . GLU A 1 303 ? -8.007 -6.015 11.879 1.00 83.31 303 GLU A C 1
ATOM 2277 O O . GLU A 1 303 ? -8.525 -5.988 12.987 1.00 83.31 303 GLU A O 1
ATOM 2282 N N . ARG A 1 304 ? -8.660 -5.596 10.789 1.00 78.81 304 ARG A N 1
ATOM 2283 C CA . ARG A 1 304 ? -10.038 -5.090 10.845 1.00 78.81 304 ARG A CA 1
ATOM 2284 C C . ARG A 1 304 ? -11.044 -6.152 11.267 1.00 78.81 304 ARG A C 1
ATOM 2286 O O . ARG A 1 304 ? -11.959 -5.827 12.013 1.00 78.81 304 ARG A O 1
ATOM 2293 N N . GLU A 1 305 ? -10.910 -7.374 10.770 1.00 78.62 305 GLU A N 1
ATOM 2294 C CA . GLU A 1 305 ? -11.783 -8.494 11.128 1.00 78.62 305 GLU A CA 1
ATOM 2295 C C . GLU A 1 305 ? -11.584 -8.893 12.589 1.00 78.62 305 GLU A C 1
ATOM 2297 O O . GLU A 1 305 ? -12.553 -8.955 13.332 1.00 78.62 305 GLU A O 1
ATOM 2302 N N . GLU A 1 306 ? -10.343 -9.056 13.036 1.00 84.88 306 GLU A N 1
ATOM 2303 C CA . GLU A 1 306 ? -10.005 -9.351 14.427 1.00 84.88 306 GLU A CA 1
ATOM 2304 C C . GLU A 1 306 ? -10.436 -8.215 15.353 1.00 84.88 306 GLU A C 1
ATOM 2306 O O . GLU A 1 306 ? -11.042 -8.466 16.386 1.00 84.88 306 GLU A O 1
ATOM 2311 N N . MET A 1 307 ? -10.201 -6.952 14.983 1.00 80.44 307 MET A N 1
ATOM 2312 C CA . MET A 1 307 ? -10.711 -5.809 15.739 1.00 80.44 307 MET A CA 1
ATOM 2313 C C . MET A 1 307 ? -12.232 -5.832 15.806 1.00 80.44 307 MET A C 1
ATOM 2315 O O . MET A 1 307 ? -12.764 -5.665 16.895 1.00 80.44 307 MET A O 1
ATOM 2319 N N . ARG A 1 308 ? -12.926 -6.075 14.686 1.00 78.12 308 ARG A N 1
ATOM 2320 C CA . ARG A 1 308 ? -14.388 -6.185 14.666 1.00 78.12 308 ARG A CA 1
ATOM 2321 C C . ARG A 1 308 ? -14.854 -7.294 15.603 1.00 78.12 308 ARG A C 1
ATOM 2323 O O . ARG A 1 308 ? -15.689 -7.016 16.452 1.00 78.12 308 ARG A O 1
ATOM 2330 N N . ASN A 1 309 ? -14.278 -8.489 15.493 1.00 80.69 309 ASN A N 1
ATOM 2331 C CA . ASN A 1 309 ? -14.621 -9.653 16.309 1.00 80.69 309 ASN A CA 1
ATOM 2332 C C . ASN A 1 309 ? -14.336 -9.404 17.797 1.00 80.69 309 ASN A C 1
ATOM 2334 O O . ASN A 1 309 ? -15.157 -9.720 18.646 1.00 80.69 309 ASN A O 1
ATOM 2338 N N . MET A 1 310 ? -13.199 -8.785 18.128 1.00 77.00 310 MET A N 1
ATOM 2339 C CA . MET A 1 310 ? -12.866 -8.399 19.504 1.00 77.00 310 MET A CA 1
ATOM 2340 C C . MET A 1 310 ? -13.791 -7.315 20.058 1.00 77.00 310 MET A C 1
ATOM 2342 O O . MET A 1 310 ? -13.916 -7.191 21.274 1.00 77.00 310 MET A O 1
ATOM 2346 N N . THR A 1 311 ? -14.378 -6.494 19.188 1.00 83.50 311 THR A N 1
ATOM 2347 C CA . THR A 1 311 ? -15.323 -5.452 19.587 1.00 83.50 311 THR A CA 1
ATOM 2348 C C . THR A 1 311 ? -16.775 -5.907 19.514 1.00 83.50 311 THR A C 1
ATOM 2350 O O . THR A 1 311 ? -17.616 -5.171 20.002 1.00 83.50 311 THR A O 1
ATOM 2353 N N . GLU A 1 312 ? -17.090 -7.072 18.940 1.00 85.81 312 GLU A N 1
ATOM 2354 C CA . GLU A 1 312 ? -18.467 -7.557 18.797 1.00 85.81 312 GLU A CA 1
ATOM 2355 C C . GLU A 1 312 ? -19.225 -7.456 20.127 1.00 85.81 312 GLU A C 1
ATOM 2357 O O . GLU A 1 312 ? -18.680 -7.758 21.195 1.00 85.81 312 GLU A O 1
ATOM 2362 N N . ALA A 1 313 ? -20.475 -6.983 20.058 1.00 88.88 313 ALA A N 1
ATOM 2363 C CA . ALA A 1 313 ? -21.282 -6.749 21.243 1.00 88.88 313 ALA A CA 1
ATOM 2364 C C . ALA A 1 313 ? -21.420 -8.044 22.053 1.00 88.88 313 ALA A C 1
ATOM 2366 O O . ALA A 1 313 ? -22.000 -9.028 21.597 1.00 88.88 313 ALA A O 1
ATOM 2367 N N . SER A 1 314 ? -20.878 -8.038 23.267 1.00 89.62 314 SER A N 1
ATOM 2368 C CA . SER A 1 314 ? -20.857 -9.206 24.146 1.00 89.62 314 SER A CA 1
ATOM 2369 C C . SER A 1 314 ? -21.534 -8.895 25.469 1.00 89.62 314 SER A C 1
ATOM 2371 O O . SER A 1 314 ? -21.483 -7.770 25.963 1.00 89.62 314 SER A O 1
ATOM 2373 N N . GLU A 1 315 ? -22.209 -9.895 26.030 1.00 93.69 315 GLU A N 1
ATOM 2374 C CA . GLU A 1 315 ? -22.929 -9.746 27.291 1.00 93.69 315 GLU A CA 1
ATOM 2375 C C . GLU A 1 315 ? -21.931 -9.560 28.442 1.00 93.69 315 GLU A C 1
ATOM 2377 O O . GLU A 1 315 ? -21.132 -10.452 28.732 1.00 93.69 315 GLU A O 1
ATOM 2382 N N . ILE A 1 316 ? -21.970 -8.401 29.101 1.00 92.56 316 ILE A N 1
ATOM 2383 C CA . ILE A 1 316 ? -21.107 -8.077 30.251 1.00 92.56 316 ILE A CA 1
ATOM 2384 C C . ILE A 1 316 ? -21.816 -8.284 31.594 1.00 92.56 316 ILE A C 1
ATOM 2386 O O . ILE A 1 316 ? -21.169 -8.441 32.629 1.00 92.56 316 ILE A O 1
ATOM 2390 N N . CYS A 1 317 ? -23.146 -8.275 31.588 1.00 92.25 317 CYS A N 1
ATOM 2391 C CA . CYS A 1 317 ? -24.020 -8.566 32.720 1.00 92.25 317 CYS A CA 1
ATOM 2392 C C . CYS A 1 317 ? -25.343 -9.103 32.169 1.00 92.25 317 CYS A C 1
ATOM 2394 O O . CYS A 1 317 ? -25.589 -8.941 30.978 1.00 92.25 317 CYS A O 1
ATOM 2396 N N . HIS A 1 318 ? -26.187 -9.704 33.019 1.00 93.38 318 HIS A N 1
ATOM 2397 C CA . HIS A 1 318 ? -27.487 -10.231 32.601 1.00 93.38 318 HIS A CA 1
ATOM 2398 C C . HIS A 1 318 ? -28.202 -9.212 31.727 1.00 93.38 318 HIS A C 1
ATOM 2400 O O . HIS A 1 318 ? -28.553 -8.139 32.214 1.00 93.38 318 HIS A O 1
ATOM 2406 N N . ASN A 1 319 ? -28.388 -9.563 30.457 1.00 93.19 319 ASN A N 1
ATOM 2407 C CA . ASN A 1 319 ? -29.125 -8.757 29.510 1.00 93.19 319 ASN A CA 1
ATOM 2408 C C . ASN A 1 319 ? -28.561 -7.330 29.326 1.00 93.19 319 ASN A C 1
ATOM 2410 O O . ASN A 1 319 ? -29.327 -6.392 29.152 1.00 93.19 319 ASN A O 1
ATOM 2414 N N . VAL A 1 320 ? -27.237 -7.166 29.415 1.00 93.94 320 VAL A N 1
ATOM 2415 C CA . VAL A 1 320 ? -26.508 -5.922 29.126 1.00 93.94 320 VAL A CA 1
ATOM 2416 C C . VAL A 1 320 ? -25.307 -6.258 28.252 1.00 93.94 320 VAL A C 1
ATOM 2418 O O . VAL A 1 320 ? -24.407 -6.983 28.690 1.00 93.94 320 VAL A O 1
ATOM 2421 N N . TYR A 1 321 ? -25.268 -5.704 27.045 1.00 93.38 321 TYR A N 1
ATOM 2422 C CA . TYR A 1 321 ? -24.210 -5.952 26.069 1.00 93.38 321 TYR A CA 1
ATOM 2423 C C . TYR A 1 321 ? -23.279 -4.734 25.913 1.00 93.38 321 TYR A C 1
ATOM 2425 O O . TYR A 1 321 ? -23.695 -3.584 26.039 1.00 93.38 321 TYR A O 1
ATOM 2433 N N . LEU A 1 322 ? -21.988 -4.976 25.658 1.00 91.12 322 LEU A N 1
ATOM 2434 C CA . LEU A 1 322 ? -20.985 -3.939 25.388 1.00 91.12 322 LEU A CA 1
ATOM 2435 C C . LEU A 1 322 ? -20.296 -4.212 24.050 1.00 91.12 322 LEU A C 1
ATOM 2437 O O . LEU A 1 322 ? -19.738 -5.291 23.855 1.00 91.12 322 LEU A O 1
ATOM 2441 N N . GLY A 1 323 ? -20.296 -3.216 23.164 1.00 90.06 323 GLY A N 1
ATOM 2442 C CA . GLY A 1 323 ? -19.682 -3.275 21.836 1.00 90.06 323 GLY A CA 1
ATOM 2443 C C . GLY A 1 323 ? -19.599 -1.891 21.172 1.00 90.06 323 GLY A C 1
ATOM 2444 O O . GLY A 1 323 ? -19.847 -0.881 21.839 1.00 90.06 323 GLY A O 1
ATOM 2445 N N . PRO A 1 324 ? -19.221 -1.805 19.883 1.00 86.31 324 PRO A N 1
ATOM 2446 C CA . PRO A 1 324 ? -19.262 -0.575 19.109 1.00 86.31 324 PRO A CA 1
ATOM 2447 C C . PRO A 1 324 ? -20.711 -0.136 18.900 1.00 86.31 324 PRO A C 1
ATOM 2449 O O . PRO A 1 324 ? -21.629 -0.955 18.923 1.00 86.31 324 PRO A O 1
ATOM 2452 N N . SER A 1 325 ? -20.908 1.157 18.642 1.00 84.75 325 SER A N 1
ATOM 2453 C CA . SER A 1 325 ? -22.213 1.661 18.221 1.00 84.75 325 SER A CA 1
ATOM 2454 C C . SER A 1 325 ? -22.656 0.937 16.938 1.00 84.75 325 SER A C 1
ATOM 2456 O O . SER A 1 325 ? -21.881 0.925 15.974 1.00 84.75 325 SER A O 1
ATOM 2458 N N . PRO A 1 326 ? -23.864 0.344 16.897 1.00 84.12 326 PRO A N 1
ATOM 2459 C CA . PRO A 1 326 ? -24.371 -0.292 15.688 1.00 84.12 326 PRO A CA 1
ATOM 2460 C C . PRO A 1 326 ? -24.613 0.752 14.589 1.00 84.12 326 PRO A C 1
ATOM 2462 O O . PRO A 1 326 ? -24.890 1.921 14.863 1.00 84.12 326 PRO A O 1
ATOM 2465 N N . GLU A 1 327 ? -24.533 0.327 13.327 1.00 77.88 327 GLU A N 1
ATOM 2466 C CA . GLU A 1 327 ? -24.890 1.185 12.192 1.00 77.88 327 GLU A CA 1
ATOM 2467 C C . GLU A 1 327 ? -26.391 1.544 12.241 1.00 77.88 327 GLU A C 1
ATOM 2469 O O . GLU A 1 327 ? -27.218 0.633 12.368 1.00 77.88 327 GLU A O 1
ATOM 2474 N N . PRO A 1 328 ? -26.779 2.827 12.093 1.00 75.31 328 PRO A N 1
ATOM 2475 C CA . PRO A 1 328 ? -28.182 3.239 12.130 1.00 75.31 328 PRO A CA 1
ATOM 2476 C C . PRO A 1 328 ? -29.035 2.551 11.053 1.00 75.31 328 PRO A C 1
ATOM 2478 O O . PRO A 1 328 ? -28.716 2.580 9.863 1.00 75.31 328 PRO A O 1
ATOM 2481 N N . GLY A 1 329 ? -30.155 1.961 11.459 1.00 76.75 329 GLY A N 1
ATOM 2482 C CA . GLY A 1 329 ? -31.034 1.129 10.640 1.00 76.75 329 GLY A CA 1
ATOM 2483 C C . GLY A 1 329 ? -30.498 -0.281 10.369 1.00 76.75 329 GLY A C 1
ATOM 2484 O O . GLY A 1 329 ? -31.120 -1.032 9.611 1.00 76.75 329 GLY A O 1
ATOM 2485 N N . GLY A 1 330 ? -29.352 -0.641 10.950 1.00 79.75 330 GLY A N 1
ATOM 2486 C CA . GLY A 1 330 ? -28.710 -1.939 10.795 1.00 79.75 330 GLY A CA 1
ATOM 2487 C C . GLY A 1 330 ? -29.480 -3.078 11.463 1.00 79.75 330 GLY A C 1
ATOM 2488 O O . GLY A 1 330 ? -30.361 -2.877 12.296 1.00 79.75 330 GLY A O 1
ATOM 2489 N N . ILE A 1 331 ? -29.127 -4.312 11.097 1.00 83.56 331 ILE A N 1
ATOM 2490 C CA . ILE A 1 331 ? -29.709 -5.520 11.700 1.00 83.56 331 ILE A CA 1
ATOM 2491 C C . ILE A 1 331 ? -29.334 -5.606 13.185 1.00 83.56 331 ILE A C 1
ATOM 2493 O O . ILE A 1 331 ? -30.188 -5.930 14.001 1.00 83.56 331 ILE A O 1
ATOM 2497 N N . GLU A 1 332 ? -28.093 -5.274 13.549 1.00 81.06 332 GLU A N 1
ATOM 2498 C CA . GLU A 1 332 ? -27.620 -5.275 14.943 1.00 81.06 332 GLU A CA 1
ATOM 2499 C C . GLU A 1 332 ? -28.404 -4.303 15.831 1.00 81.06 332 GLU A C 1
ATOM 2501 O O . GLU A 1 332 ? -28.775 -4.674 16.937 1.00 81.06 332 GLU A O 1
ATOM 2506 N N . GLU A 1 333 ? -28.754 -3.111 15.334 1.00 82.94 333 GLU A N 1
ATOM 2507 C CA . GLU A 1 333 ? -29.550 -2.131 16.090 1.00 82.94 333 GLU A CA 1
ATOM 2508 C C . GLU A 1 333 ? -30.913 -2.704 16.516 1.00 82.94 333 GLU A C 1
ATOM 2510 O O . GLU A 1 333 ? -31.399 -2.432 17.607 1.00 82.94 333 GLU A O 1
ATOM 2515 N N . GLN A 1 334 ? -31.508 -3.562 15.680 1.00 82.50 334 GLN A N 1
ATOM 2516 C CA . GLN A 1 334 ? -32.805 -4.196 15.944 1.00 82.50 334 GLN A CA 1
ATOM 2517 C C . GLN A 1 334 ? -32.738 -5.309 17.001 1.00 82.50 334 GLN A C 1
ATOM 2519 O O . GLN A 1 334 ? -33.782 -5.810 17.413 1.00 82.50 334 GLN A O 1
ATOM 2524 N N . HIS A 1 335 ? -31.538 -5.728 17.417 1.00 86.31 335 HIS A N 1
ATOM 2525 C CA . HIS A 1 335 ? -31.365 -6.745 18.458 1.00 86.31 335 HIS A CA 1
ATOM 2526 C C . HIS A 1 335 ? -31.473 -6.173 19.878 1.00 86.31 335 HIS A C 1
ATOM 2528 O O . HIS A 1 335 ? -31.573 -6.961 20.823 1.00 86.31 335 HIS A O 1
ATOM 2534 N N . PHE A 1 336 ? -31.470 -4.843 20.019 1.00 88.38 336 PHE A N 1
ATOM 2535 C CA . PHE A 1 336 ? -31.459 -4.138 21.297 1.00 88.38 336 PHE A CA 1
ATOM 2536 C C . PHE A 1 336 ? -32.660 -3.190 21.412 1.00 88.38 336 PHE A C 1
ATOM 2538 O O . PHE A 1 336 ? -33.009 -2.473 20.474 1.00 88.38 336 PHE A O 1
ATOM 2545 N N . ASP A 1 337 ? -33.294 -3.170 22.583 1.00 87.38 337 ASP A N 1
ATOM 2546 C CA . ASP A 1 337 ? -34.444 -2.308 22.880 1.00 87.38 337 ASP A CA 1
ATOM 2547 C C . ASP A 1 337 ? -34.017 -0.914 23.366 1.00 87.38 337 ASP A C 1
ATOM 2549 O O . ASP A 1 337 ? -34.754 0.070 23.233 1.00 87.38 337 ASP A O 1
ATOM 2553 N N . VAL A 1 338 ? -32.825 -0.814 23.952 1.00 89.62 338 VAL A N 1
ATOM 2554 C CA . VAL A 1 338 ? -32.252 0.432 24.464 1.00 89.62 338 VAL A CA 1
ATOM 2555 C C . VAL A 1 338 ? -30.792 0.47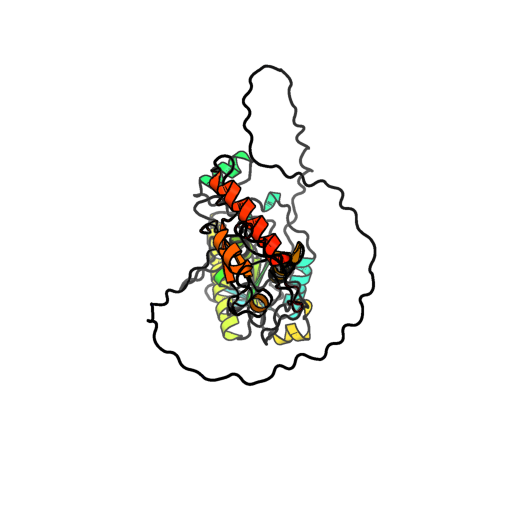5 24.064 1.00 89.62 338 VAL A C 1
ATOM 2557 O O . VAL A 1 338 ? -30.067 -0.483 24.276 1.00 89.62 338 VAL A O 1
ATOM 2560 N N . LEU A 1 339 ? -30.351 1.605 23.529 1.00 91.81 339 LEU A N 1
ATOM 2561 C CA . LEU A 1 339 ? -28.962 1.817 23.144 1.00 91.81 339 LEU A CA 1
ATOM 2562 C C . LEU A 1 339 ? -28.390 2.941 23.995 1.00 91.81 339 LEU A C 1
ATOM 2564 O O . LEU A 1 339 ? -28.944 4.040 24.024 1.00 91.81 339 LEU A O 1
ATOM 2568 N N . ILE A 1 340 ? -27.281 2.673 24.679 1.00 92.38 340 ILE A N 1
ATOM 2569 C CA . ILE A 1 340 ? -26.568 3.671 25.478 1.00 92.38 340 ILE A CA 1
ATOM 2570 C C . ILE A 1 340 ? -25.255 4.003 24.766 1.00 92.38 340 ILE A C 1
ATOM 2572 O O . ILE A 1 340 ? -24.275 3.269 24.866 1.00 92.38 340 ILE A O 1
ATOM 2576 N N . GLU A 1 341 ? -25.230 5.112 24.029 1.00 90.75 341 GLU A N 1
ATOM 2577 C CA . GLU A 1 341 ? -24.056 5.548 23.275 1.00 90.75 341 GLU A CA 1
ATOM 2578 C C . GLU A 1 341 ? -23.118 6.392 24.147 1.00 90.75 341 GLU A C 1
ATOM 2580 O O . GLU A 1 341 ? -23.458 7.487 24.601 1.00 90.75 341 GLU A O 1
ATOM 2585 N N . CYS A 1 342 ? -21.894 5.909 24.350 1.00 89.94 342 CYS A N 1
ATOM 2586 C CA . CYS A 1 342 ? -20.860 6.649 25.066 1.00 89.94 342 CYS A CA 1
ATOM 2587 C C . CYS A 1 342 ? -20.194 7.682 24.144 1.00 89.94 342 CYS A C 1
ATOM 2589 O O . CYS A 1 342 ? -19.509 7.322 23.190 1.00 89.94 342 CYS A O 1
ATOM 2591 N N . SER A 1 343 ? -20.338 8.971 24.455 1.00 86.75 343 SER A N 1
ATOM 2592 C CA . SER A 1 343 ? -19.819 10.076 23.639 1.00 86.75 343 SER A CA 1
ATOM 2593 C C . SER A 1 343 ? -19.161 11.150 24.499 1.00 86.75 343 SER A C 1
ATOM 2595 O O . SER A 1 343 ? -19.608 11.427 25.613 1.00 86.75 343 SER A O 1
ATOM 2597 N N . ASP A 1 344 ? -18.128 11.816 23.973 1.00 82.62 344 ASP A N 1
ATOM 2598 C CA . ASP A 1 344 ? -17.464 12.930 24.665 1.00 82.62 344 ASP A CA 1
ATOM 2599 C C . ASP A 1 344 ? -18.429 14.095 24.941 1.00 82.62 344 ASP A C 1
ATOM 2601 O O . ASP A 1 344 ? -18.278 14.822 25.924 1.00 82.62 344 ASP A O 1
ATOM 2605 N N . THR A 1 345 ? -19.457 14.250 24.099 1.00 84.12 345 THR A N 1
ATOM 2606 C CA . THR A 1 345 ? -20.529 15.242 24.267 1.00 84.12 345 THR A CA 1
ATOM 2607 C C . THR A 1 345 ? -21.752 14.706 25.020 1.00 84.12 345 THR A C 1
ATOM 2609 O O . THR A 1 345 ? -22.739 15.431 25.166 1.00 84.12 345 THR A O 1
ATOM 2612 N N . GLY A 1 346 ? -21.717 13.447 25.468 1.00 83.81 346 GLY A N 1
ATOM 2613 C CA . GLY A 1 346 ? -22.798 12.812 26.220 1.00 83.81 346 GLY A CA 1
ATOM 2614 C C . GLY A 1 346 ? -23.047 13.485 27.572 1.00 83.81 346 GLY A C 1
ATOM 2615 O O . GLY A 1 346 ? -22.173 14.141 28.139 1.00 83.81 346 GLY A O 1
ATOM 2616 N N . ARG A 1 347 ? -24.265 13.338 28.098 1.00 84.50 347 ARG A N 1
ATOM 2617 C CA . ARG A 1 347 ? -24.672 13.883 29.401 1.00 84.50 347 ARG A CA 1
ATOM 2618 C C . ARG A 1 347 ? -25.371 12.803 30.206 1.00 84.50 347 ARG A C 1
ATOM 2620 O O . ARG A 1 347 ? -26.125 12.026 29.640 1.00 84.50 347 ARG A O 1
ATOM 2627 N N . LEU A 1 348 ? -25.148 12.786 31.518 1.00 87.25 348 LEU A N 1
ATOM 2628 C CA . LEU A 1 348 ? -25.876 11.890 32.415 1.00 87.25 348 LEU A CA 1
ATOM 2629 C C . LEU A 1 348 ? -27.362 12.264 32.414 1.00 87.25 348 LEU A C 1
ATOM 2631 O O . LEU A 1 348 ? -27.712 13.383 32.796 1.00 87.25 348 LEU A O 1
ATOM 2635 N N . ASP A 1 349 ? -28.217 11.320 32.030 1.00 88.88 349 ASP A N 1
ATOM 2636 C CA . ASP A 1 349 ? -29.672 11.450 32.125 1.00 88.88 349 ASP A CA 1
ATOM 2637 C C . ASP A 1 349 ? -30.316 10.174 32.703 1.00 88.88 349 ASP A C 1
ATOM 2639 O O . ASP A 1 349 ? -30.931 9.386 31.981 1.00 88.88 349 ASP A O 1
ATOM 2643 N N . PRO A 1 350 ? -30.204 9.951 34.027 1.00 90.88 350 PRO A N 1
ATOM 2644 C CA . PRO A 1 350 ? -30.828 8.797 34.676 1.00 90.88 350 PRO A CA 1
ATOM 2645 C C . PRO A 1 350 ? -32.357 8.784 34.533 1.00 90.88 350 PRO A C 1
ATOM 2647 O O . PRO A 1 350 ? -32.972 7.722 34.592 1.00 90.88 350 PRO A O 1
ATOM 2650 N N . LYS A 1 351 ? -32.984 9.952 34.330 1.00 90.00 351 LYS A N 1
ATOM 2651 C CA . LYS A 1 351 ? -34.442 10.073 34.200 1.00 90.00 351 LYS A CA 1
ATOM 2652 C C . LYS A 1 351 ? -34.947 9.519 32.872 1.00 90.00 351 LYS A C 1
ATOM 2654 O O . LYS A 1 351 ? -36.054 8.992 32.832 1.00 90.00 351 LYS A O 1
ATOM 2659 N N . ALA A 1 352 ? -34.150 9.599 31.806 1.00 89.00 352 ALA A N 1
ATOM 2660 C CA . ALA A 1 352 ? -34.479 8.945 30.542 1.00 89.00 352 ALA A CA 1
ATOM 2661 C C . ALA A 1 352 ? -34.554 7.417 30.709 1.00 89.00 352 ALA A C 1
ATOM 2663 O O . ALA A 1 352 ? -35.514 6.797 30.258 1.00 89.00 352 ALA A O 1
ATOM 2664 N N . LEU A 1 353 ? -33.595 6.818 31.425 1.00 89.56 353 LEU A N 1
ATOM 2665 C CA . LEU A 1 353 ? -33.605 5.381 31.721 1.00 89.56 353 LEU A CA 1
ATOM 2666 C C . LEU A 1 353 ? -34.759 4.991 32.652 1.00 89.56 353 LEU A C 1
ATOM 2668 O O . LEU A 1 353 ? -35.427 3.991 32.401 1.00 89.56 353 LEU A O 1
ATOM 2672 N N . GLN A 1 354 ? -35.047 5.805 33.671 1.00 90.19 354 GLN A N 1
ATOM 2673 C CA . GLN A 1 354 ? -36.241 5.639 34.504 1.00 90.19 354 GLN A CA 1
ATOM 2674 C C . GLN A 1 354 ? -37.518 5.601 33.659 1.00 90.19 354 GLN A C 1
ATOM 2676 O O . GLN A 1 354 ? -38.319 4.678 33.778 1.00 90.19 354 GLN A O 1
ATOM 2681 N N . PHE A 1 355 ? -37.687 6.579 32.768 1.00 87.88 355 PHE A N 1
ATOM 2682 C CA . PHE A 1 355 ? -38.859 6.662 31.906 1.00 87.88 355 PHE A CA 1
ATOM 2683 C C . PHE A 1 355 ? -39.007 5.411 31.028 1.00 87.88 355 PHE A C 1
ATOM 2685 O O . PHE A 1 355 ? -40.111 4.889 30.890 1.00 87.88 355 PHE A O 1
ATOM 2692 N N . ILE A 1 356 ? -37.902 4.896 30.480 1.00 87.19 356 ILE A N 1
ATOM 2693 C CA . ILE A 1 356 ? -37.890 3.660 29.684 1.00 87.19 356 ILE A CA 1
ATOM 2694 C C . ILE A 1 356 ? -38.271 2.440 30.529 1.00 87.19 356 ILE A C 1
ATOM 2696 O O . ILE A 1 356 ? -39.010 1.579 30.042 1.00 87.19 356 ILE A O 1
ATOM 2700 N N . ALA A 1 357 ? -37.780 2.359 31.769 1.00 86.00 357 ALA A N 1
ATOM 2701 C CA . ALA A 1 357 ? -38.106 1.281 32.701 1.00 86.00 357 ALA A CA 1
ATOM 2702 C C . ALA A 1 357 ? -39.602 1.271 33.062 1.00 86.00 357 ALA A C 1
ATOM 2704 O O . ALA A 1 357 ? -40.219 0.211 33.115 1.00 86.00 357 ALA A O 1
ATOM 2705 N N . GLU A 1 358 ? -40.194 2.451 33.258 1.00 85.31 358 GLU A N 1
ATOM 2706 C CA . GLU A 1 358 ? -41.606 2.628 33.621 1.00 85.31 358 GLU A CA 1
ATOM 2707 C C . GLU A 1 358 ? -42.571 2.463 32.430 1.00 85.31 358 GLU A C 1
ATOM 2709 O O . GLU A 1 358 ? -43.749 2.168 32.630 1.00 85.31 358 GLU A O 1
ATOM 2714 N N . HIS A 1 359 ? -42.091 2.617 31.189 1.00 82.19 359 HIS A N 1
ATOM 2715 C CA . HIS A 1 359 ? -42.915 2.553 29.973 1.00 82.19 359 HIS A CA 1
ATOM 2716 C C . HIS A 1 359 ? -42.462 1.426 29.021 1.00 82.19 359 HIS A C 1
ATOM 2718 O O . HIS A 1 359 ? -41.924 1.685 27.938 1.00 82.19 359 HIS A O 1
ATOM 2724 N N . PRO A 1 360 ? -42.726 0.148 29.360 1.00 67.44 360 PRO A N 1
ATOM 2725 C CA . PRO A 1 360 ? -42.206 -1.007 28.633 1.00 67.44 360 PRO A CA 1
ATOM 2726 C C . PRO A 1 360 ? -42.765 -1.223 27.206 1.00 67.44 360 PRO A C 1
ATOM 2728 O O . PRO A 1 360 ? -42.307 -2.110 26.487 1.00 67.44 360 PRO A O 1
ATOM 2731 N N . HIS A 1 361 ? -43.722 -0.407 26.756 1.00 64.81 361 HIS A N 1
ATOM 2732 C CA . HIS A 1 361 ? -44.447 -0.597 25.491 1.00 64.81 361 HIS A CA 1
ATOM 2733 C C . HIS A 1 361 ? -44.087 0.402 24.375 1.00 64.81 361 HIS A C 1
ATOM 2735 O O . HIS A 1 361 ? -44.790 0.463 23.365 1.00 64.81 361 HIS A O 1
ATOM 2741 N N . SER A 1 362 ? -43.020 1.197 24.517 1.00 63.84 362 SER A N 1
ATOM 2742 C CA . SER A 1 362 ? -42.524 2.030 23.412 1.00 63.84 362 SER A CA 1
ATOM 2743 C C . SER A 1 362 ? -41.931 1.152 22.301 1.00 63.84 362 SER A C 1
ATOM 2745 O O . SER A 1 362 ? -41.045 0.343 22.542 1.00 63.84 362 SER A O 1
ATOM 2747 N N . SER A 1 363 ? -42.428 1.300 21.072 1.00 56.28 363 SER A N 1
ATOM 2748 C CA . SER A 1 363 ? -42.136 0.412 19.935 1.00 56.28 363 SER A CA 1
ATOM 2749 C C . SER A 1 363 ? -40.844 0.738 19.167 1.00 56.28 363 SER A C 1
ATOM 2751 O O . SER A 1 363 ? -40.709 0.323 18.018 1.00 56.28 363 SER A O 1
ATOM 2753 N N . LEU A 1 364 ? -39.945 1.548 19.729 1.00 58.94 364 LEU A N 1
ATOM 2754 C CA . LEU A 1 364 ? -38.715 1.989 19.065 1.00 58.94 364 LEU A CA 1
ATOM 2755 C C . LEU A 1 364 ? -37.510 1.825 19.999 1.00 58.94 364 LEU A C 1
ATOM 2757 O O . LEU A 1 364 ? -37.666 2.106 21.196 1.00 58.94 364 LEU A O 1
ATOM 2761 N N . PRO A 1 365 ? -36.330 1.454 19.455 1.00 63.62 365 PRO A N 1
ATOM 2762 C CA . PRO A 1 365 ? -35.083 1.469 20.202 1.00 63.62 365 PRO A CA 1
ATOM 2763 C C . PRO A 1 365 ? -34.894 2.844 20.831 1.00 63.62 365 PRO A C 1
ATOM 2765 O O . PRO A 1 365 ? -34.911 3.871 20.144 1.00 63.62 365 PRO A O 1
ATOM 2768 N N . SER A 1 366 ? -34.785 2.881 22.154 1.00 76.81 366 SER A N 1
ATOM 2769 C CA . SER A 1 366 ? -34.562 4.138 22.861 1.00 76.81 366 SER A CA 1
ATOM 2770 C C . SER A 1 366 ? -33.063 4.397 22.918 1.00 76.81 366 SER A C 1
ATOM 2772 O O . SER A 1 366 ? -32.345 3.712 23.638 1.00 76.81 366 SER A O 1
ATOM 2774 N N . SER A 1 367 ? -32.584 5.359 22.131 1.00 83.56 367 SER A N 1
ATOM 2775 C CA . SER A 1 367 ? -31.178 5.774 22.133 1.00 83.56 367 SER A CA 1
ATOM 2776 C C . SER A 1 367 ? -30.951 6.875 23.171 1.00 83.56 367 SER A C 1
ATOM 2778 O O . SER A 1 367 ? -31.659 7.885 23.186 1.00 83.56 367 SER A O 1
ATOM 2780 N N . ILE A 1 368 ? -29.976 6.669 24.053 1.00 89.00 368 ILE A N 1
ATOM 2781 C CA . ILE A 1 368 ? -29.561 7.609 25.095 1.00 89.00 368 ILE A CA 1
ATOM 2782 C C . ILE A 1 368 ? -28.049 7.786 25.002 1.00 89.00 368 ILE A C 1
ATOM 2784 O O . ILE A 1 368 ? -27.326 6.836 24.721 1.00 89.00 368 ILE A O 1
ATOM 2788 N N . CYS A 1 369 ? -27.552 8.987 25.286 1.00 88.19 369 CYS A N 1
ATOM 2789 C CA . CYS A 1 369 ? -26.116 9.231 25.363 1.00 88.19 369 CYS A CA 1
ATOM 2790 C C . CYS A 1 369 ? -25.619 9.136 26.809 1.00 88.19 369 CYS A C 1
ATOM 2792 O O . CYS A 1 369 ? -26.232 9.693 27.716 1.00 88.19 369 CYS A O 1
ATOM 2794 N N . PHE A 1 370 ? -24.453 8.535 27.008 1.00 91.19 370 PHE A N 1
ATOM 2795 C CA . PHE A 1 370 ? -23.707 8.547 28.263 1.00 91.19 370 PHE A CA 1
ATOM 2796 C C . PHE A 1 370 ? -22.366 9.275 28.048 1.00 91.19 370 PHE A C 1
ATOM 2798 O O . PHE A 1 370 ? -21.787 9.184 26.963 1.00 91.19 370 PHE A O 1
ATOM 2805 N N . PRO A 1 371 ? -21.860 10.061 29.014 1.00 88.50 371 PRO A N 1
ATOM 2806 C CA . PRO A 1 371 ? -20.557 10.711 28.874 1.00 88.50 371 PRO A CA 1
ATOM 2807 C C . PRO A 1 371 ? -19.425 9.683 28.761 1.00 88.50 371 PRO A C 1
ATOM 2809 O O . PRO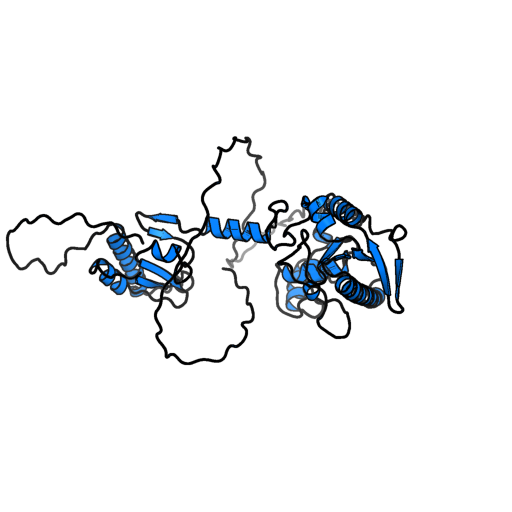 A 1 371 ? -19.372 8.710 29.512 1.00 88.50 371 PRO A O 1
ATOM 2812 N N . SER A 1 372 ? -18.480 9.915 27.851 1.00 85.94 372 SER A N 1
ATOM 2813 C CA . SER A 1 372 ? -17.288 9.072 27.742 1.00 85.94 372 SER A CA 1
ATOM 2814 C C . SER A 1 372 ? -16.432 9.136 29.015 1.00 85.94 372 SER A C 1
ATOM 2816 O O . SER A 1 372 ? -16.441 10.120 29.762 1.00 85.94 372 SER A O 1
ATOM 2818 N N . SER A 1 373 ? -15.607 8.110 29.232 1.00 80.62 373 SER A N 1
ATOM 2819 C CA . SER A 1 373 ? -14.655 8.085 30.348 1.00 80.62 373 SER A CA 1
ATOM 2820 C C . SER A 1 373 ? -13.626 9.224 30.295 1.00 80.62 373 SER A C 1
ATOM 2822 O O . SER A 1 373 ? -13.038 9.556 31.316 1.00 80.62 373 SER A O 1
ATOM 2824 N N . GLY A 1 374 ? -13.383 9.809 29.115 1.00 76.38 374 GLY A N 1
ATOM 2825 C CA . GLY A 1 374 ? -12.479 10.949 28.928 1.00 76.38 374 GLY A CA 1
ATOM 2826 C C . GLY A 1 374 ? -13.115 12.299 29.270 1.00 76.38 374 GLY A C 1
ATOM 2827 O O . GLY A 1 374 ? -12.397 13.247 29.576 1.00 76.38 374 GLY A O 1
ATOM 2828 N N . SER A 1 375 ? -14.446 12.388 29.267 1.00 75.44 375 SER A N 1
ATOM 2829 C CA . SER A 1 375 ? -15.174 13.603 29.653 1.00 75.44 375 SER A CA 1
ATOM 2830 C C . SER A 1 375 ? -15.372 13.727 31.164 1.00 75.44 375 SER A C 1
ATOM 2832 O O . SER A 1 375 ? -15.650 14.816 31.663 1.00 75.44 375 SER A O 1
ATOM 2834 N N . ILE A 1 376 ? -15.197 12.630 31.906 1.00 69.44 376 ILE A N 1
ATOM 2835 C CA . ILE A 1 376 ? -15.290 12.592 33.366 1.00 69.44 376 ILE A CA 1
ATOM 2836 C C . ILE A 1 376 ? -13.868 12.519 33.941 1.00 69.44 376 ILE A C 1
ATOM 2838 O O . ILE A 1 376 ? -13.231 11.473 33.913 1.00 69.44 376 ILE A O 1
ATOM 2842 N N . MET A 1 377 ? -13.350 13.631 34.473 1.00 66.56 377 MET A N 1
ATOM 2843 C CA . MET A 1 377 ? -11.964 13.738 34.963 1.00 66.56 377 MET A CA 1
ATOM 2844 C C . MET A 1 377 ? -11.884 13.618 36.497 1.00 66.56 377 MET A C 1
ATOM 2846 O O . MET A 1 377 ? -12.299 14.545 37.197 1.00 66.56 377 MET A O 1
ATOM 2850 N N . PRO A 1 378 ? -11.368 12.510 37.068 1.00 63.41 378 PRO A N 1
ATOM 2851 C CA . PRO A 1 378 ? -11.046 12.453 38.495 1.00 63.41 378 PRO A CA 1
ATOM 2852 C C . PRO A 1 378 ? -9.835 13.358 38.790 1.00 63.41 378 PRO A C 1
ATOM 2854 O O . PRO A 1 378 ? -8.925 13.416 37.962 1.00 63.41 378 PRO A O 1
ATOM 2857 N N . PRO A 1 379 ? -9.754 14.046 39.948 1.00 60.97 379 PRO A N 1
ATOM 2858 C CA . PRO A 1 379 ? -10.622 13.959 41.127 1.00 60.97 379 PRO A CA 1
ATOM 2859 C C . PRO A 1 379 ? -11.711 15.051 41.202 1.00 60.97 379 PRO A C 1
ATOM 2861 O O . PRO A 1 379 ? -12.319 15.233 42.251 1.00 60.97 379 PRO A O 1
ATOM 2864 N N . THR A 1 380 ? -11.963 15.809 40.132 1.00 65.88 380 THR A N 1
ATOM 2865 C CA . THR A 1 380 ? -12.834 17.004 40.161 1.00 65.88 380 THR A CA 1
ATOM 2866 C C . THR A 1 380 ? -14.333 16.704 40.049 1.00 65.88 380 THR A C 1
ATOM 2868 O O . THR A 1 380 ? -15.103 17.579 39.662 1.00 65.88 380 THR A O 1
ATOM 2871 N N . TRP A 1 381 ? -14.765 15.480 40.360 1.00 75.75 381 TRP A N 1
ATOM 2872 C CA . TRP A 1 381 ? -16.165 15.079 40.211 1.00 75.75 381 TRP A CA 1
ATOM 2873 C C . TRP A 1 381 ? -17.047 15.833 41.199 1.00 75.75 381 TRP A C 1
ATOM 2875 O O . TRP A 1 381 ? -16.778 15.875 42.403 1.00 75.75 381 TRP A O 1
ATOM 2885 N N . SER A 1 382 ? -18.139 16.402 40.702 1.00 80.56 382 SER A N 1
ATOM 2886 C CA . SER A 1 382 ? -19.202 16.879 41.574 1.00 80.56 382 SER A CA 1
ATOM 2887 C C . SER A 1 382 ? -19.975 15.688 42.149 1.00 80.56 382 SER A C 1
ATOM 2889 O O . SER A 1 382 ? -20.144 14.662 41.492 1.00 80.56 382 SER A O 1
ATOM 2891 N N . GLN A 1 383 ? -20.511 15.834 43.365 1.00 83.19 383 GLN A N 1
ATOM 2892 C CA . GLN A 1 383 ? -21.384 14.813 43.974 1.00 83.19 383 GLN A CA 1
ATOM 2893 C C . GLN A 1 383 ? -22.557 14.443 43.051 1.00 83.19 383 GLN A C 1
ATOM 2895 O O . GLN A 1 383 ? -22.904 13.279 42.913 1.00 83.19 383 GLN A O 1
ATOM 2900 N N . ARG A 1 384 ? -23.090 15.429 42.318 1.00 84.00 384 ARG A N 1
ATOM 2901 C CA . ARG A 1 384 ? -24.174 15.232 41.349 1.00 84.00 384 ARG A CA 1
ATOM 2902 C C . ARG A 1 384 ? -23.793 14.291 40.201 1.00 84.00 384 ARG A C 1
ATOM 2904 O O . ARG A 1 384 ? -24.645 13.547 39.731 1.00 84.00 384 ARG A O 1
ATOM 2911 N N . GLU A 1 385 ? -22.552 14.343 39.722 1.00 84.38 385 GLU A N 1
ATOM 2912 C CA . GLU A 1 385 ? -22.076 13.441 38.665 1.00 84.38 385 GLU A CA 1
ATOM 2913 C C . GLU A 1 385 ? -21.891 12.022 39.200 1.00 84.38 385 GLU A C 1
ATOM 2915 O O . GLU A 1 385 ? -22.301 11.071 38.540 1.00 84.38 385 GLU A O 1
ATOM 2920 N N . ALA A 1 386 ? -21.347 11.879 40.412 1.00 85.94 386 ALA A N 1
ATOM 2921 C CA . ALA A 1 386 ? -21.215 10.579 41.066 1.00 85.94 386 ALA A CA 1
ATOM 2922 C C . ALA A 1 386 ? -22.587 9.917 41.292 1.00 85.94 386 ALA A C 1
ATOM 2924 O O . ALA A 1 386 ? -22.788 8.772 40.882 1.00 85.94 386 ALA A O 1
ATOM 2925 N N . ASP A 1 387 ? -23.547 10.657 41.857 1.00 89.50 387 ASP A N 1
ATOM 2926 C CA . ASP A 1 387 ? -24.923 10.189 42.056 1.00 89.50 387 ASP A CA 1
ATOM 2927 C C . ASP A 1 387 ? -25.589 9.830 40.720 1.00 89.50 387 ASP A C 1
ATOM 2929 O O . ASP A 1 387 ? -26.206 8.776 40.596 1.00 89.50 387 ASP A O 1
ATOM 2933 N N . GLY A 1 388 ? -25.399 10.657 39.685 1.00 90.31 388 GLY A N 1
ATOM 2934 C CA . GLY A 1 388 ? -25.944 10.406 38.351 1.00 90.31 388 GLY A CA 1
ATOM 2935 C C . GLY A 1 388 ? -25.414 9.122 37.702 1.00 90.31 388 GLY A C 1
ATOM 2936 O O . GLY A 1 388 ? -26.184 8.397 37.071 1.00 90.31 388 GLY A O 1
ATOM 2937 N N . ILE A 1 389 ? -24.128 8.799 37.873 1.00 90.25 389 ILE A N 1
ATOM 2938 C CA . ILE A 1 389 ? -23.551 7.529 37.396 1.00 90.25 389 ILE A CA 1
ATOM 2939 C C . ILE A 1 389 ? -24.176 6.352 38.152 1.00 90.25 389 ILE A C 1
ATOM 2941 O O . ILE A 1 389 ? -24.618 5.387 37.530 1.00 90.25 389 ILE A O 1
ATOM 2945 N N . ILE A 1 390 ? -24.255 6.444 39.483 1.00 92.12 390 ILE A N 1
ATOM 2946 C CA . ILE A 1 390 ? -24.841 5.394 40.327 1.00 92.12 390 ILE A CA 1
ATOM 2947 C C . ILE A 1 390 ? -26.308 5.154 39.951 1.00 92.12 390 ILE A C 1
ATOM 2949 O O . ILE A 1 390 ? -26.721 4.006 39.790 1.00 92.12 390 ILE A O 1
ATOM 2953 N N . ASP A 1 391 ? -27.091 6.216 39.775 1.00 93.12 391 ASP A N 1
ATOM 2954 C CA . ASP A 1 391 ? -28.502 6.114 39.408 1.00 93.12 391 ASP A CA 1
ATOM 2955 C C . ASP A 1 391 ? -28.691 5.564 37.992 1.00 93.12 391 ASP A C 1
ATOM 2957 O O . ASP A 1 391 ? -29.587 4.752 37.771 1.00 93.12 391 ASP A O 1
ATOM 2961 N N . THR A 1 392 ? -27.811 5.911 37.048 1.00 93.00 392 THR A N 1
ATOM 2962 C CA . THR A 1 392 ? -27.792 5.288 35.713 1.00 93.00 392 THR A CA 1
ATOM 2963 C C . THR A 1 392 ? -27.593 3.774 35.830 1.00 93.00 392 THR A C 1
ATOM 2965 O O . THR A 1 392 ? -28.381 3.009 35.275 1.00 93.00 392 THR A O 1
ATOM 2968 N N . CYS A 1 393 ? -26.606 3.320 36.611 1.00 92.88 393 CYS A N 1
ATOM 2969 C CA . CYS A 1 393 ? -26.360 1.893 36.835 1.00 92.88 393 CYS A CA 1
ATOM 2970 C C . CYS A 1 393 ? -27.561 1.178 37.476 1.00 92.88 393 CYS A C 1
ATOM 2972 O O . CYS A 1 393 ? -27.883 0.056 37.083 1.00 92.88 393 CYS A O 1
ATOM 2974 N N . LYS A 1 394 ? -28.252 1.820 38.432 1.00 93.75 394 LYS A N 1
ATOM 2975 C CA . LYS A 1 394 ? -29.486 1.273 39.025 1.00 93.75 394 LYS A CA 1
ATOM 2976 C C . LYS A 1 394 ? -30.569 1.073 37.967 1.00 93.75 394 LYS A C 1
ATOM 2978 O O . LYS A 1 394 ? -31.174 0.008 37.917 1.00 93.75 394 LYS A O 1
ATOM 2983 N N . TRP A 1 395 ? -30.806 2.061 37.105 1.00 92.81 395 TRP A N 1
ATOM 2984 C CA . TRP A 1 395 ? -31.839 1.943 36.074 1.00 92.81 395 TRP A CA 1
ATOM 2985 C C . TRP A 1 395 ? -31.485 0.935 34.982 1.00 92.81 395 TRP A C 1
ATOM 2987 O O . TRP A 1 395 ? -32.365 0.187 34.564 1.00 92.81 395 TRP A O 1
ATOM 2997 N N . ILE A 1 396 ? -30.210 0.830 34.591 1.00 92.94 396 ILE A N 1
ATOM 2998 C CA . ILE A 1 396 ? -29.733 -0.256 33.716 1.00 92.94 396 ILE A CA 1
ATOM 2999 C C . ILE A 1 396 ? -30.073 -1.613 34.343 1.00 92.94 396 ILE A C 1
ATOM 3001 O O . ILE A 1 396 ? -30.663 -2.460 33.679 1.00 92.94 396 ILE A O 1
ATOM 3005 N N . TYR A 1 397 ? -29.780 -1.802 35.634 1.00 92.94 397 TYR A N 1
ATOM 3006 C CA . TYR A 1 397 ? -30.113 -3.036 36.349 1.00 92.94 397 TYR A CA 1
ATOM 3007 C C . TYR A 1 397 ? -31.621 -3.330 36.342 1.00 92.94 397 TYR A C 1
ATOM 3009 O O . TYR A 1 397 ? -32.023 -4.457 36.048 1.00 92.94 397 TYR A O 1
ATOM 3017 N N . HIS A 1 398 ? -32.456 -2.324 36.617 1.00 91.44 398 HIS A N 1
ATOM 3018 C CA . HIS A 1 398 ? -33.914 -2.456 36.603 1.00 91.44 398 HIS A CA 1
ATOM 3019 C C . HIS A 1 398 ? -34.457 -2.867 35.234 1.00 91.44 398 HIS A C 1
ATOM 3021 O O . HIS A 1 398 ? -35.244 -3.812 35.156 1.00 91.44 398 HIS A O 1
ATOM 3027 N N . ILE A 1 399 ? -34.005 -2.217 34.157 1.00 90.50 399 ILE A N 1
ATOM 3028 C CA . ILE A 1 399 ? -34.429 -2.558 32.794 1.00 90.50 399 ILE A CA 1
ATOM 3029 C C . ILE A 1 399 ? -33.953 -3.969 32.429 1.00 90.50 399 ILE A C 1
ATOM 3031 O O . ILE A 1 399 ? -34.743 -4.768 31.935 1.00 90.50 399 ILE A O 1
ATOM 3035 N N . ALA A 1 400 ? -32.697 -4.300 32.739 1.00 91.75 400 ALA A N 1
ATOM 3036 C CA . ALA A 1 400 ? -32.095 -5.591 32.422 1.00 91.75 400 ALA A CA 1
ATOM 3037 C C . ALA A 1 400 ? -32.839 -6.778 33.053 1.00 91.75 400 ALA A C 1
ATOM 3039 O O . ALA A 1 400 ? -32.965 -7.835 32.445 1.00 91.75 400 ALA A O 1
ATOM 3040 N N . HIS A 1 401 ? -33.345 -6.595 34.275 1.00 89.69 401 HIS A N 1
ATOM 3041 C CA . HIS A 1 401 ? -34.029 -7.640 35.041 1.00 89.69 401 HIS A CA 1
ATOM 3042 C C . HIS A 1 401 ? -35.558 -7.537 34.961 1.00 89.69 401 HIS A C 1
ATOM 3044 O O . HIS A 1 401 ? -36.253 -8.329 35.595 1.00 89.69 401 HIS A O 1
ATOM 3050 N N . ASN A 1 402 ? -36.094 -6.578 34.196 1.00 84.12 402 ASN A N 1
ATOM 3051 C CA . ASN A 1 402 ? -37.524 -6.260 34.127 1.00 84.12 402 ASN A CA 1
ATOM 3052 C C . ASN A 1 402 ? -38.151 -5.999 35.515 1.00 84.12 402 ASN A C 1
ATOM 3054 O O . ASN A 1 402 ? -39.268 -6.430 35.800 1.00 84.12 402 ASN A O 1
ATOM 3058 N N . ILE A 1 403 ? -37.424 -5.297 36.391 1.00 84.00 403 ILE A N 1
ATOM 3059 C CA . ILE A 1 403 ? -37.875 -4.933 37.740 1.00 84.00 403 ILE A CA 1
ATOM 3060 C C . ILE A 1 403 ? -38.282 -3.463 37.731 1.00 84.00 403 ILE A C 1
ATOM 3062 O O . ILE A 1 403 ? -37.423 -2.593 37.608 1.00 84.00 403 ILE A O 1
ATOM 3066 N N . VAL A 1 404 ? -39.565 -3.174 37.937 1.00 72.44 404 VAL A N 1
ATOM 3067 C CA . VAL A 1 404 ? -40.032 -1.805 38.198 1.00 72.44 404 VAL A CA 1
ATOM 3068 C C . VAL A 1 404 ? -39.999 -1.576 39.713 1.00 72.44 404 VAL A C 1
ATOM 3070 O O . VAL A 1 404 ? -40.617 -2.356 40.440 1.00 72.44 404 VAL A O 1
ATOM 3073 N N . PRO A 1 405 ? -39.278 -0.563 40.228 1.00 66.31 405 PRO A N 1
ATOM 3074 C CA . PRO A 1 405 ? -39.342 -0.221 41.645 1.00 66.31 405 PRO A CA 1
ATOM 3075 C C . PRO A 1 405 ? -40.783 0.123 42.035 1.00 66.31 405 PRO A C 1
ATOM 3077 O O . PRO A 1 405 ? -41.427 0.918 41.349 1.00 66.31 405 PRO A O 1
ATOM 3080 N N . GLU A 1 406 ? -41.297 -0.437 43.134 1.00 59.75 406 GLU A N 1
ATOM 3081 C CA . GLU A 1 406 ? -42.580 0.013 43.680 1.00 59.75 406 GLU A CA 1
ATOM 3082 C C . GLU A 1 406 ? -42.474 1.507 44.005 1.00 59.75 406 GLU A C 1
ATOM 3084 O O . GLU A 1 406 ? -41.604 1.932 44.770 1.00 59.75 406 GLU A O 1
ATOM 3089 N N . SER A 1 407 ? -43.339 2.321 43.398 1.00 52.50 407 SER A N 1
ATOM 3090 C CA . SER A 1 407 ? -43.393 3.752 43.679 1.00 52.50 407 SER A CA 1
ATOM 3091 C C . SER A 1 407 ? -43.609 3.953 45.180 1.00 52.50 407 SER A C 1
ATOM 3093 O O . SER A 1 407 ? -44.622 3.505 45.725 1.00 52.50 407 SER A O 1
ATOM 3095 N N . SER A 1 408 ? -42.704 4.670 45.844 1.00 42.91 408 SER A N 1
ATOM 3096 C CA . SER A 1 408 ? -42.771 4.972 47.282 1.00 42.91 408 SER A CA 1
ATOM 3097 C C . SER A 1 408 ? -43.984 5.821 47.706 1.00 42.91 408 SER A C 1
ATOM 3099 O O . SER A 1 408 ? -44.107 6.161 48.880 1.00 42.91 408 SER A O 1
ATOM 3101 N N . ASP A 1 409 ? -44.902 6.126 46.787 1.00 42.12 409 ASP A N 1
ATOM 3102 C CA . ASP A 1 409 ? -46.152 6.846 47.044 1.00 42.12 409 ASP A CA 1
ATOM 3103 C C . ASP A 1 409 ? -47.354 5.918 47.336 1.00 42.12 409 ASP A C 1
ATOM 3105 O O . ASP A 1 409 ? -48.446 6.394 47.645 1.00 42.12 409 ASP A O 1
ATOM 3109 N N . ALA A 1 410 ? -47.178 4.590 47.323 1.00 37.91 410 ALA A N 1
ATOM 3110 C CA . ALA A 1 410 ? -48.264 3.624 47.546 1.00 37.91 410 ALA A CA 1
ATOM 3111 C C . ALA A 1 410 ? -48.504 3.230 49.023 1.00 37.91 410 ALA A C 1
ATOM 3113 O O . ALA A 1 410 ? -49.197 2.252 49.305 1.00 37.91 410 ALA A O 1
ATOM 3114 N N . HIS A 1 411 ? -47.995 3.993 49.995 1.00 37.47 411 HIS A N 1
ATOM 3115 C CA . HIS A 1 411 ? -48.309 3.783 51.417 1.00 37.47 411 HIS A CA 1
ATOM 3116 C C . HIS A 1 411 ? -49.397 4.708 51.968 1.00 37.47 411 HIS A C 1
ATOM 3118 O O . HIS A 1 411 ? -49.428 4.966 53.163 1.00 37.47 411 HIS A O 1
ATOM 3124 N N . GLN A 1 412 ? -50.347 5.150 51.140 1.00 37.47 412 GLN A N 1
ATOM 3125 C CA . GLN A 1 412 ? -51.667 5.588 51.610 1.00 37.47 412 GLN A CA 1
ATOM 3126 C C . GLN A 1 412 ? -52.745 5.277 50.562 1.00 37.47 412 GLN A C 1
ATOM 3128 O O . GLN A 1 412 ? -53.231 6.187 49.903 1.00 37.47 412 GLN A O 1
ATOM 3133 N N . ASN A 1 413 ? -53.108 4.001 50.374 1.00 32.59 413 ASN A N 1
ATOM 3134 C CA . ASN A 1 413 ? -54.511 3.548 50.293 1.00 32.59 413 ASN A CA 1
ATOM 3135 C C . ASN A 1 413 ? -54.657 2.097 49.798 1.00 32.59 413 ASN A C 1
ATOM 3137 O O . ASN A 1 413 ? -54.194 1.751 48.721 1.00 32.59 413 ASN A O 1
ATOM 3141 N N . ALA A 1 414 ? -55.452 1.340 50.565 1.00 33.59 414 ALA A N 1
ATOM 3142 C CA . ALA A 1 414 ? -56.265 0.177 50.181 1.00 33.59 414 ALA A CA 1
ATOM 3143 C C . ALA A 1 414 ? -55.531 -1.120 49.776 1.00 33.59 414 ALA A C 1
ATOM 3145 O O . ALA A 1 414 ? -54.954 -1.245 48.708 1.00 33.59 414 ALA A O 1
ATOM 3146 N N . THR A 1 415 ? -55.471 -2.126 50.655 1.00 35.19 415 THR A N 1
ATOM 3147 C CA . THR A 1 415 ? -56.451 -3.235 50.766 1.00 35.19 415 THR A CA 1
ATOM 3148 C C . THR A 1 415 ? -56.805 -3.921 49.443 1.00 35.19 415 THR A C 1
ATOM 3150 O O . THR A 1 415 ? -57.666 -3.451 48.706 1.00 35.19 415 THR A O 1
ATOM 3153 N N . SER A 1 416 ? -56.222 -5.115 49.278 1.00 40.19 416 SER A N 1
ATOM 3154 C CA . SER A 1 416 ? -56.793 -6.329 48.676 1.00 40.19 416 SER A CA 1
ATOM 3155 C C . SER A 1 416 ? -57.415 -6.214 47.283 1.00 40.19 416 SER A C 1
ATOM 3157 O O . SER A 1 416 ? -58.577 -5.829 47.160 1.00 40.19 416 SER A O 1
ATOM 3159 N N . LYS A 1 417 ? -56.694 -6.733 46.281 1.00 33.56 417 LYS A N 1
ATOM 3160 C CA . LYS A 1 417 ? -57.211 -7.696 45.294 1.00 33.56 417 LYS A CA 1
ATOM 3161 C C . LYS A 1 417 ? -56.046 -8.316 44.512 1.00 33.56 417 LYS A C 1
ATOM 3163 O O . LYS A 1 417 ? -55.289 -7.602 43.869 1.00 33.56 417 LYS A O 1
ATOM 3168 N N . GLU A 1 418 ? -55.910 -9.634 44.624 1.00 38.38 418 GLU A N 1
ATOM 3169 C CA . GLU A 1 418 ? -55.073 -10.460 43.752 1.00 38.38 418 GLU A CA 1
ATOM 3170 C C . GLU A 1 418 ? -55.712 -10.511 42.360 1.00 38.38 418 GLU A C 1
ATOM 3172 O O . GLU A 1 418 ? -56.887 -10.862 42.238 1.00 38.38 418 GLU A O 1
ATOM 3177 N N . GLU A 1 419 ? -54.943 -10.187 41.324 1.00 34.03 419 GLU A N 1
ATOM 3178 C CA . GLU A 1 419 ? -55.237 -10.587 39.950 1.00 34.03 419 GLU A CA 1
ATOM 3179 C C . GLU A 1 419 ? -53.907 -10.863 39.227 1.00 34.03 419 GLU A C 1
ATOM 3181 O O . GLU A 1 419 ? -52.979 -10.055 39.269 1.00 34.03 419 GLU A O 1
ATOM 3186 N N . GLU A 1 420 ? -53.799 -12.063 38.653 1.00 38.78 420 GLU A N 1
ATOM 3187 C CA . GLU A 1 420 ? -52.640 -12.603 37.930 1.00 38.78 420 GLU A CA 1
ATOM 3188 C C . GLU A 1 420 ? -52.218 -11.708 36.751 1.00 38.78 420 GLU A C 1
ATOM 3190 O O . GLU A 1 420 ? -53.022 -11.404 35.869 1.00 38.78 420 GLU A O 1
ATOM 3195 N N . ALA A 1 421 ? -50.931 -11.349 36.689 1.00 32.97 421 ALA A N 1
ATOM 3196 C CA . ALA A 1 421 ? -50.326 -10.661 35.547 1.00 32.97 421 ALA A CA 1
ATOM 3197 C C . ALA A 1 421 ? -49.650 -11.664 34.583 1.00 32.97 421 ALA A C 1
ATOM 3199 O O . ALA A 1 421 ? -49.021 -12.623 35.040 1.00 32.97 421 ALA A O 1
ATOM 3200 N N . PRO A 1 422 ? -49.730 -11.458 33.253 1.00 34.12 422 PRO A N 1
ATOM 3201 C CA . PRO A 1 422 ? -49.087 -12.327 32.276 1.00 34.12 422 PRO A CA 1
ATOM 3202 C C . PRO A 1 422 ? -47.573 -12.076 32.229 1.00 34.12 422 PRO A C 1
ATOM 3204 O O . PRO A 1 422 ? -47.103 -10.950 32.385 1.00 34.12 422 PRO A O 1
ATOM 3207 N N . VAL A 1 423 ? -46.813 -13.142 31.980 1.00 41.06 423 VAL A N 1
ATOM 3208 C CA . VAL A 1 423 ? -45.348 -13.140 31.861 1.00 41.06 423 VAL A CA 1
ATOM 3209 C C . VAL A 1 423 ? -44.907 -12.193 30.737 1.00 41.06 423 VAL A C 1
ATOM 3211 O O . VAL A 1 423 ? -45.148 -12.461 29.559 1.00 41.06 423 VAL A O 1
ATOM 3214 N N . ALA A 1 424 ? -44.268 -11.082 31.108 1.00 42.09 424 ALA A N 1
ATOM 3215 C CA . ALA A 1 424 ? -43.669 -10.1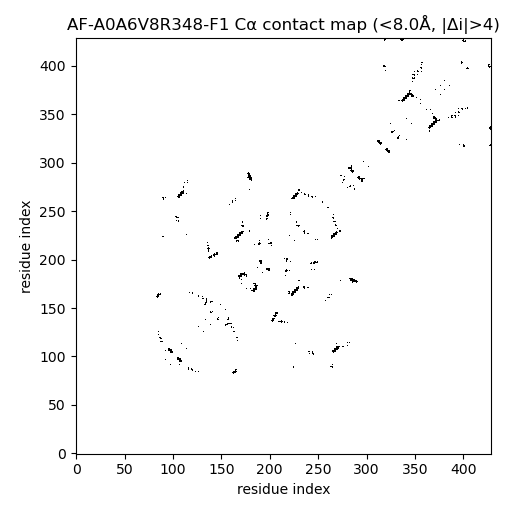25 30.184 1.00 42.09 424 ALA A CA 1
ATOM 3216 C C . ALA A 1 424 ? -42.414 -10.723 29.524 1.00 42.09 424 ALA A C 1
ATOM 3218 O O . ALA A 1 424 ? -41.581 -11.338 30.191 1.00 42.09 424 ALA A O 1
ATOM 3219 N N . GLY A 1 425 ? -42.283 -10.552 28.205 1.00 45.66 425 GLY A N 1
ATOM 3220 C CA . GLY A 1 425 ? -41.064 -10.902 27.476 1.00 45.66 425 GLY A CA 1
ATOM 3221 C C . GLY A 1 425 ? -39.907 -9.998 27.900 1.00 45.66 425 GLY A C 1
ATOM 3222 O O . GLY A 1 425 ? -40.088 -8.788 28.017 1.00 45.66 425 GLY A O 1
ATOM 3223 N N . ALA A 1 426 ? -38.738 -10.587 28.151 1.00 50.44 426 ALA A N 1
ATOM 3224 C CA . ALA A 1 426 ? -37.558 -9.846 28.576 1.00 50.44 426 ALA A CA 1
ATOM 3225 C C . ALA A 1 426 ? -37.038 -8.949 27.439 1.00 50.44 426 ALA A C 1
ATOM 3227 O O . ALA A 1 426 ? -36.788 -9.444 26.338 1.00 50.44 426 ALA A O 1
ATOM 3228 N N . ARG A 1 427 ? -36.881 -7.647 27.715 1.00 60.34 427 ARG A N 1
ATOM 3229 C CA . ARG A 1 427 ? -36.162 -6.701 26.839 1.00 60.34 427 ARG A CA 1
ATOM 3230 C C . ARG A 1 427 ? -34.685 -7.052 26.781 1.00 60.34 427 ARG A C 1
ATOM 3232 O O . ARG A 1 427 ? -34.230 -7.616 27.759 1.00 60.34 427 ARG A O 1
ATOM 3239 N N . LYS A 1 428 ? -33.948 -6.685 25.730 1.00 54.25 428 LYS A N 1
ATOM 3240 C CA . LYS A 1 428 ? -32.477 -6.777 25.610 1.00 54.25 428 LYS A CA 1
ATOM 3241 C C . LYS A 1 428 ? -31.833 -5.387 25.604 1.00 54.25 428 LYS A C 1
ATOM 3243 O O . LYS A 1 428 ? -32.283 -4.539 24.837 1.00 54.25 428 LYS A O 1
ATOM 3248 N N . LEU A 1 429 ? -30.817 -5.151 26.450 1.00 63.00 429 LEU A N 1
ATOM 3249 C CA . LEU A 1 429 ? -30.049 -3.888 26.502 1.00 63.00 429 LEU A CA 1
ATOM 3250 C C . LEU A 1 429 ? -28.718 -3.978 25.768 1.00 63.00 429 LEU A C 1
ATOM 3252 O O . LEU A 1 429 ? -27.868 -4.777 26.215 1.00 63.00 429 LEU A O 1
#

InterPro domains:
  IPR053239 Dual specificity protein-tyrosine phosphatase [PTHR47550] (5-326)

Nearest PDB structures (foldseek):
  4y7j-assembly1_E  TM=2.052E-01  e=1.574E+00  Methanosarcina acetivorans C2A

Foldseek 3Di:
DDDDDDDDDDDDDDDDDDDDDDDDDDDDDDDDDDDDDDDDDDDDDDDPDDDDDDDDDDDDDDDDDDDDPPPPPPPPDPPPDPQAAQDFPCQPLVVFCWDDDPQFIATADAPVRVLVRVVSSVPDDDDDCLQCPPVLVADDPQAVVQCVVCVVVVRDDDDQRQSAEAEAEEELVQPCLALHWDRYGYPVLFFDPDPQTAGDNLHDNYDDDSPPNSNNSNSNLLRYQYEFEYQDLVSSVVSLVSSRNRSVVSVVVVVVVDDDHRDHHGYYHPYHSVCCVVPPVLGTQAYRVRDGPVSYDPVVVVVVVVVQVVQPWDDPDQQATGHDDDDVVDPVLVQAQEAEAEDCPFDQDLVLLLVCLVCVPDPHHHYHYDYHPVNDDPPPDDPVNVVSVVSNVVSVVCLSVSNRPDPPVPPDDDDDDDDDDDDDDRGHD

Radius of gyration: 31.07 Å; Cα contacts (8 Å, |Δi|>4): 524; chains: 1; bounding box: 87×53×76 Å

Solvent-accessible surface area (backbone atoms only — not comparable to full-atom values): 26988 Å² total; per-residue (Å²): 142,84,90,81,91,75,89,76,82,91,76,81,90,78,80,92,81,83,90,82,91,84,85,91,83,83,88,85,90,90,83,88,79,86,84,77,82,85,80,92,83,84,82,89,80,84,82,88,73,88,84,79,82,80,79,86,86,80,92,75,88,79,90,78,92,76,98,65,89,76,74,75,76,71,72,73,72,74,80,80,68,81,75,73,53,52,70,57,82,68,68,64,57,83,87,36,57,74,47,79,54,100,81,37,57,37,26,50,37,45,56,66,59,52,49,53,42,51,54,57,52,70,76,50,81,79,77,61,61,82,63,45,50,55,56,60,39,37,62,30,94,76,12,58,66,41,47,58,64,41,58,80,65,75,56,77,77,80,63,85,54,69,46,60,46,45,78,36,43,30,37,44,84,44,60,73,68,34,58,20,46,65,84,48,40,37,56,74,62,30,34,50,91,67,92,66,56,34,63,44,83,58,43,46,66,61,72,79,59,93,77,35,65,85,35,32,61,17,55,48,47,78,40,17,35,33,40,23,32,45,89,48,67,68,56,18,52,55,42,34,51,40,48,22,38,10,53,50,52,52,47,56,59,44,53,78,77,42,91,80,70,80,86,65,47,34,29,33,49,74,47,58,61,63,56,35,67,73,75,39,43,71,41,31,33,21,38,82,88,43,46,73,61,78,53,37,91,50,64,69,59,47,49,52,50,51,50,48,63,74,36,48,71,38,77,78,46,79,48,32,55,51,51,70,85,60,58,90,93,35,76,69,47,74,69,29,50,40,43,76,47,71,29,73,88,29,49,83,54,40,63,61,44,44,50,51,50,77,46,83,79,66,95,58,64,46,76,44,50,32,49,24,79,85,63,58,57,85,88,76,67,50,71,68,57,56,51,38,53,53,48,34,52,50,34,51,51,26,42,34,68,72,49,71,78,79,65,89,76,69,86,79,74,81,84,88,81,92,76,92,78,80,89,77,80,85,63,39,55

Organism: Trichoderma asperellum (NCBI:txid101201)

Sequence (429 aa):
MATIAVPRPALSPKNSSQRGSTPVNSASPLQTLGLASSPQLAASVSLKNPVSLYAAGQAILDDADDTGSCEYTLSSSPSHAPARPQASLLCSPDSYVRVDSEDASMYEIDAASVAAALDYASQQLLPPPSQVFPWLHGLHPENQTQRTYFDGHQCVIGSTPNCLRAITLVKADGNLSLARLKGAIAPGEFMRPGATPEFIDADPLSGLSVRNFHIQPAKVAATSDIIIYGLNPDETRRVAWKVAVAQKRWREKQHAEAKNLPTYNTFVCTSPFSAFEENHRNLVSIDASGNSTGQVLDLIQQEREEMRNMTEASEICHNVYLGPSPEPGGIEEQHFDVLIECSDTGRLDPKALQFIAEHPHSSLPSSICFPSSGSIMPPTWSQREADGIIDTCKWIYHIAHNIVPESSDAHQNATSKEEEAPVAGARKL

Secondary structure (DSSP, 8-state):
------PPP--------------------------PPPPP-----------------------------------PPP--PPPPPPP-TTS-GGGSEEEE-SS-EEEEE-HHHHHHHHHHHHTSPPPPHHHHTTGGG---TT-HHHHHHHHTTTPPPSPPPSS--EEEEEETT--TTSSEETT-B-GGGTB-SSSS--B---S-SSS--S--GGGHHHHHHTTEEEEEE-S-HHHHHHHHHHHHHHHHHHHHHHHHH-TTPPPP-EEEE-S-HHHHHHH-GGGEEE-TTS-B-SSS--HHHHHHHHHHHHHS-EEEETTEEE-SPPPTT-TTGGG-SEEEEEETT----HHHHHHHHH-TT--S-EEEEEE-TTTS-TT---HHHHHHHHHHHHHHHHHHTT-PPPPTT-SSS------PPP-PPPP--

Mean predicted aligned error: 16.79 Å